Pro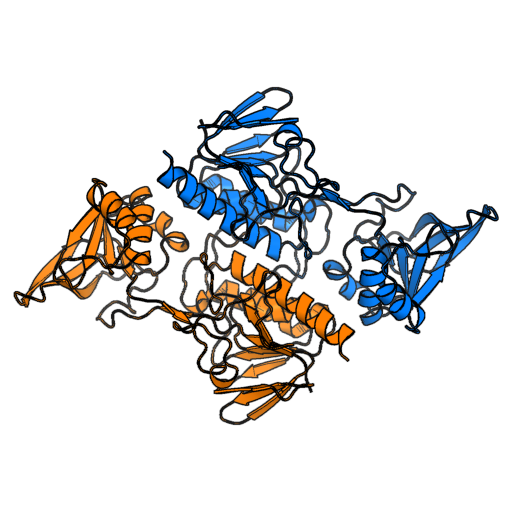tein AF-0000000069715778 (afdb_homodimer)

Sequence (608 aa):
MYDTIIIGSGPAGMTAALYAARSNLKVALIEQGAPGGQMNNTSDIENYPGYDLISGPELSMKMHEPLEKFGVENLYGIVTAVEDHGNFKKVLTDDNSYETKTVIIATGAKHRPLAVAGEETYNSRGVSYCAVCDGAFFRGQDLLVVGGGDSAVEEALFLTRFANKVTIVHRRDELRAQKVLQERAFANDKVDFIWDSVVKEIKGNDLKVTNVDIENVKTGQVNNYAFGGVFIYVGLDPVSSMVKELDITDEAGWIPTDDHMKTKVAGVFAIGDVRQKDLRQITTAVGDGAVAAQEAYQYIVNNYMYDTIIIGSGPAGMTAALYAARSNLKVALIEQGAPGGQMNNTSDIENYPGYDLISGPELSMKMHEPLEKFGVENLYGIVTAVEDHGNFKKVLTDDNSYETKTVIIATGAKHRPLAVAGEETYNSRGVSYCAVCDGAFFRGQDLLVVGGGDSAVEEALFLTRFANKVTIVHRRDELRAQKVLQERAFANDKVDFIWDSVVKEIKGNDLKVTNVDIENVKTGQVNNYAFGGVFIYVGLDPVSSMVKELDITDEAGWIPTDDHMKTKVAGVFAIGDVRQKDLRQITTAVGDGAVAAQEAYQYIVNNY

InterPro domains:
  IPR005982 Thioredoxin reductase [TIGR01292] (2-300)
  IPR008255 Pyridine nucleotide-disulphide oxidoreductase, class-II, active site [PS00573] (130-150)
  IPR023753 FAD/NAD(P)-binding domain [PF07992] (2-289)
  IPR036188 FAD/NAD(P)-binding domain superfamily [G3DSA:3.50.50.60] (3-294)
  IPR036188 FAD/NAD(P)-binding domain superfamily [G3DSA:3.50.50.60] (112-235)
  IPR036188 FAD/NAD(P)-binding domain superfamily [SSF51905] (1-299)
  IPR050097 Ferredoxin--NADP reductase type 2 [PTHR48105] (2-302)

Foldseek 3Di:
DWQEEEEAQALLRLLLLVLLLVVVTRYEYEHADDHHPPQQLFQWFCPDPPDRIDGSVVVRCVSNVVSVVSPYHYHHFDFQAWADPDQWIWTDGPVDIDIHRFYEYEHAKDADDLPAAPQSVARNQFEAADCPGCLQVQAAWEEEFEAAEQVRLVSQVVSLVGYQAYEYEYLAPHGNYDPVSVVVQVPDPRYHYDHNKGWHYFDDDPRHTFWTWIARNVPRDIDIDGGRHYHYDHDMAAPQNRHVVVVQADPRQAGEDDPLQDTPDQRYGYFANSHPDDDHDSVRSSVNSNSNSVVSVVSSVVSD/DWQEEEEAQALLRLLLLVLLLVVVTRYEYEHADDHHPPQQLFQWFCPDPPDRIDGSVVVRCVSNVVSVVSPYHYHHFDFQAWADPDQWIWTDGPVDIDIHRFYEYEHAKDADDLPAAPQSVARNQFEAADCVGCLQVQAAWEEEFEAAEQVRLVSQVVSLVGYQAYEYEYLAPHGNYDPVSVVVQVPDPRYHYDHNKGWHYFDDDPRHTFWTWIARNVPRDIDIDGGRHYHYDHDMAAPQNRHVVVVQADPRQAGEDDPLQDTPDQRYGYFANSHPDDDHDSVRSSVNSNSNSVVSVVSSVVSD

Nearest PDB structures (foldseek):
  5uwy-assembly1_A-2  TM=9.866E-01  e=4.760E-53  Streptococcus pyogenes
  7aaw-assembly1_B  TM=9.889E-01  e=1.516E-48  Bacillus cereus ATCC 14579
  4gcm-assembly1_A  TM=9.850E-01  e=4.626E-47  Staphylococcus aureus subsp. aureus MW2
  5mh4-assembly1_A  TM=6.781E-01  e=1.868E-52  Lactococcus cremoris
  1fl2-assembly1_A  TM=9.719E-01  e=4.738E-36  Escherichia coli

Radius of gyration: 25.84 Å; Cα contacts (8 Å, |Δi|>4): 1555; chains: 2; bounding box: 66×88×58 Å

Structure (mmCIF, N/CA/C/O backbone):
data_AF-0000000069715778-model_v1
#
loop_
_entity.id
_entity.type
_entity.pdbx_description
1 polymer 'Thioredoxin reductase'
#
loop_
_atom_site.group_PDB
_atom_site.id
_atom_site.type_symbol
_atom_site.label_atom_id
_atom_site.label_alt_id
_atom_site.label_comp_id
_atom_site.label_asym_id
_atom_site.label_entity_id
_atom_site.label_seq_id
_atom_site.pdbx_PDB_ins_code
_atom_site.Cartn_x
_atom_site.Cartn_y
_atom_site.Cartn_z
_atom_site.occupancy
_atom_site.B_iso_or_equiv
_atom_site.auth_seq_id
_atom_site.auth_comp_id
_atom_site.auth_asym_id
_atom_site.auth_atom_id
_atom_site.pdbx_PDB_model_num
ATOM 1 N N . MET A 1 1 ? 28.219 -6.992 -8.906 1 97.38 1 MET A N 1
ATOM 2 C CA . MET A 1 1 ? 27.125 -6.148 -9.375 1 97.38 1 MET A CA 1
ATOM 3 C C . MET A 1 1 ? 25.797 -6.613 -8.805 1 97.38 1 MET A C 1
ATOM 5 O O . MET A 1 1 ? 25.5 -7.812 -8.781 1 97.38 1 MET A O 1
ATOM 9 N N . TYR A 1 2 ? 25.078 -5.73 -8.211 1 98.81 2 TYR A N 1
ATOM 10 C CA . TYR A 1 2 ? 23.781 -6.059 -7.641 1 98.81 2 TYR A CA 1
ATOM 11 C C . TYR A 1 2 ? 22.703 -6.133 -8.727 1 98.81 2 TYR A C 1
ATOM 13 O O . TYR A 1 2 ? 22.859 -5.551 -9.805 1 98.81 2 TYR A O 1
ATOM 21 N N . ASP A 1 3 ? 21.641 -6.945 -8.43 1 98.81 3 ASP A N 1
ATOM 22 C CA . ASP A 1 3 ? 20.469 -6.879 -9.305 1 98.81 3 ASP A CA 1
ATOM 23 C C . ASP A 1 3 ? 19.719 -5.57 -9.102 1 98.81 3 ASP A C 1
ATOM 25 O O . ASP A 1 3 ? 19.25 -4.961 -10.062 1 98.81 3 ASP A O 1
ATOM 29 N N . THR A 1 4 ? 19.641 -5.16 -7.855 1 98.94 4 THR A N 1
ATOM 30 C CA . THR A 1 4 ? 18.953 -3.912 -7.551 1 98.94 4 THR A CA 1
ATOM 31 C C . THR A 1 4 ? 19.531 -3.273 -6.289 1 98.94 4 THR A C 1
ATOM 33 O O . THR A 1 4 ? 19.844 -3.969 -5.32 1 98.94 4 THR A O 1
ATOM 36 N N . ILE A 1 5 ? 19.703 -1.98 -6.324 1 98.94 5 ILE A N 1
ATOM 37 C CA . ILE A 1 5 ? 20.031 -1.191 -5.145 1 98.94 5 ILE A CA 1
ATOM 38 C C . ILE A 1 5 ? 18.875 -0.276 -4.785 1 98.94 5 ILE A C 1
ATOM 40 O O . ILE A 1 5 ? 18.328 0.422 -5.648 1 98.94 5 ILE A O 1
ATOM 44 N N . ILE A 1 6 ? 18.469 -0.357 -3.58 1 99 6 ILE A N 1
ATOM 45 C CA . ILE A 1 6 ? 17.422 0.499 -3.037 1 99 6 ILE A CA 1
ATOM 46 C C . ILE A 1 6 ? 18.047 1.598 -2.18 1 99 6 ILE A C 1
ATOM 48 O O . ILE A 1 6 ? 18.859 1.317 -1.293 1 99 6 ILE A O 1
ATOM 52 N N . ILE A 1 7 ? 17.688 2.852 -2.482 1 98.94 7 ILE A N 1
ATOM 53 C CA . ILE A 1 7 ? 18.25 3.988 -1.762 1 98.94 7 ILE A CA 1
ATOM 54 C C . ILE A 1 7 ? 17.203 4.543 -0.783 1 98.94 7 ILE A C 1
ATOM 56 O O . ILE A 1 7 ? 16.234 5.188 -1.191 1 98.94 7 ILE A O 1
ATOM 60 N N . GLY A 1 8 ? 17.422 4.348 0.541 1 98.81 8 GLY A N 1
ATOM 61 C CA . GLY A 1 8 ? 16.5 4.754 1.589 1 98.81 8 GLY A CA 1
ATOM 62 C C . GLY A 1 8 ? 15.805 3.582 2.26 1 98.81 8 GLY A C 1
ATOM 63 O O . GLY A 1 8 ? 15.18 2.76 1.589 1 98.81 8 GLY A O 1
ATOM 64 N N . SER A 1 9 ? 15.852 3.568 3.572 1 98.75 9 SER A N 1
ATOM 65 C CA . SER A 1 9 ? 15.297 2.459 4.34 1 98.75 9 SER A CA 1
ATOM 66 C C . SER A 1 9 ? 14.062 2.896 5.125 1 98.75 9 SER A C 1
ATOM 68 O O . SER A 1 9 ? 13.914 2.559 6.301 1 98.75 9 SER A O 1
ATOM 70 N N . GLY A 1 10 ? 13.227 3.779 4.516 1 98.81 10 GLY A N 1
ATOM 71 C CA . GLY A 1 10 ? 11.875 3.959 5.016 1 98.81 10 GLY A CA 1
ATOM 72 C C . GLY A 1 10 ? 10.977 2.771 4.73 1 98.81 10 GLY A C 1
ATOM 73 O O . GLY A 1 10 ? 11.438 1.733 4.254 1 98.81 10 GLY A O 1
ATOM 74 N N . PRO A 1 11 ? 9.688 2.895 5.059 1 98.88 11 PRO A N 1
ATOM 75 C CA . PRO A 1 11 ? 8.781 1.762 4.844 1 98.88 11 PRO A CA 1
ATOM 76 C C . PRO A 1 11 ? 8.734 1.316 3.383 1 98.88 11 PRO A C 1
ATOM 78 O O . PRO A 1 11 ? 8.68 0.117 3.102 1 98.88 11 PRO A O 1
ATOM 81 N N . ALA A 1 12 ? 8.742 2.223 2.445 1 98.94 12 ALA A N 1
ATOM 82 C CA . ALA A 1 12 ? 8.742 1.879 1.026 1 98.94 12 ALA A CA 1
ATOM 83 C C . ALA A 1 12 ? 9.984 1.076 0.652 1 98.94 12 ALA A C 1
ATOM 85 O O . ALA A 1 12 ? 9.883 0.017 0.029 1 98.94 12 ALA A O 1
ATOM 86 N N . GLY A 1 13 ? 11.141 1.607 1.055 1 98.94 13 GLY A N 1
ATOM 87 C CA . GLY A 1 13 ? 12.406 0.968 0.714 1 98.94 13 GLY A CA 1
ATOM 88 C C . GLY A 1 13 ? 12.555 -0.418 1.312 1 98.94 13 GLY A C 1
ATOM 89 O O . GLY A 1 13 ? 12.977 -1.354 0.629 1 98.94 13 GLY A O 1
ATOM 90 N N . MET A 1 14 ? 12.195 -0.561 2.566 1 98.94 14 MET A N 1
ATOM 91 C CA . MET A 1 14 ? 12.305 -1.858 3.227 1 98.94 14 MET A CA 1
ATOM 92 C C . MET A 1 14 ? 11.352 -2.873 2.602 1 98.94 14 MET A C 1
ATOM 94 O O . MET A 1 14 ? 11.68 -4.059 2.504 1 98.94 14 MET A O 1
ATOM 98 N N . THR A 1 15 ? 10.18 -2.398 2.178 1 98.94 15 THR A N 1
ATOM 99 C CA . THR A 1 15 ? 9.242 -3.287 1.498 1 98.94 15 THR A CA 1
ATOM 100 C C . THR A 1 15 ? 9.805 -3.732 0.149 1 98.94 15 THR A C 1
ATOM 102 O O . THR A 1 15 ? 9.742 -4.914 -0.196 1 98.94 15 THR A O 1
ATOM 105 N N . ALA A 1 16 ? 10.336 -2.756 -0.607 1 98.94 16 ALA A N 1
ATOM 106 C CA . ALA A 1 16 ? 10.953 -3.102 -1.887 1 98.94 16 ALA A CA 1
ATOM 107 C C . ALA A 1 16 ? 12.07 -4.129 -1.702 1 98.94 16 ALA A C 1
ATOM 109 O O . ALA A 1 16 ? 12.172 -5.086 -2.471 1 98.94 16 ALA A O 1
ATOM 110 N N . ALA A 1 17 ? 12.898 -3.926 -0.659 1 98.94 17 ALA A N 1
ATOM 111 C CA . ALA A 1 17 ? 13.992 -4.852 -0.368 1 98.94 17 ALA A CA 1
ATOM 112 C C . ALA A 1 17 ? 13.461 -6.25 -0.07 1 98.94 17 ALA A C 1
ATOM 114 O O . ALA A 1 17 ? 13.984 -7.246 -0.58 1 98.94 17 ALA A O 1
ATOM 115 N N . LEU A 1 18 ? 12.422 -6.312 0.728 1 98.81 18 LEU A N 1
ATOM 116 C CA . LEU A 1 18 ? 11.812 -7.582 1.096 1 98.81 18 LEU A CA 1
ATOM 117 C C . LEU A 1 18 ? 11.328 -8.336 -0.142 1 98.81 18 LEU A C 1
ATOM 119 O O . LEU A 1 18 ? 11.695 -9.492 -0.354 1 98.81 18 LEU A O 1
ATOM 123 N N . TYR A 1 19 ? 10.539 -7.676 -0.956 1 98.75 19 TYR A N 1
ATOM 124 C CA . TYR A 1 19 ? 9.938 -8.305 -2.123 1 98.75 19 TYR A CA 1
ATOM 125 C C . TYR A 1 19 ? 11 -8.672 -3.152 1 98.75 19 TYR A C 1
ATOM 127 O O . TYR A 1 19 ? 10.93 -9.742 -3.771 1 98.75 19 TYR A O 1
ATOM 135 N N . ALA A 1 20 ? 11.961 -7.793 -3.354 1 98.75 20 ALA A N 1
ATOM 136 C CA . ALA A 1 20 ? 13.039 -8.086 -4.297 1 98.75 20 ALA A CA 1
ATOM 137 C C . ALA A 1 20 ? 13.844 -9.305 -3.854 1 98.75 20 ALA A C 1
ATOM 139 O O . ALA A 1 20 ? 14.156 -10.18 -4.664 1 98.75 20 ALA A O 1
ATOM 140 N N . ALA A 1 21 ? 14.156 -9.305 -2.562 1 98.31 21 ALA A N 1
ATOM 141 C CA . ALA A 1 21 ? 14.922 -10.422 -2.031 1 98.31 21 ALA A CA 1
ATOM 142 C C . ALA A 1 21 ? 14.141 -11.727 -2.146 1 98.31 21 ALA A C 1
ATOM 144 O O . ALA A 1 21 ? 14.711 -12.766 -2.494 1 98.31 21 ALA A O 1
ATOM 145 N N . ARG A 1 22 ? 12.891 -11.656 -1.884 1 97 22 ARG A N 1
ATOM 146 C CA . ARG A 1 22 ? 12.031 -12.836 -1.975 1 97 22 ARG A CA 1
ATOM 147 C C . ARG A 1 22 ? 11.883 -13.297 -3.422 1 97 22 ARG A C 1
ATOM 149 O O . ARG A 1 22 ? 11.414 -14.406 -3.682 1 97 22 ARG A O 1
ATOM 156 N N . SER A 1 23 ? 12.234 -12.477 -4.355 1 96.69 23 SER A N 1
ATOM 157 C CA . SER A 1 23 ? 12.281 -12.852 -5.762 1 96.69 23 SER A CA 1
ATOM 158 C C . SER A 1 23 ? 13.648 -13.406 -6.145 1 96.69 23 SER A C 1
ATOM 160 O O . SER A 1 23 ? 13.961 -13.547 -7.332 1 96.69 23 SER A O 1
ATOM 162 N N . ASN A 1 24 ? 14.531 -13.602 -5.145 1 96 24 ASN A N 1
ATOM 163 C CA . ASN A 1 24 ? 15.859 -14.18 -5.289 1 96 24 ASN A CA 1
ATOM 164 C C . ASN A 1 24 ? 16.797 -13.266 -6.07 1 96 24 ASN A C 1
ATOM 166 O O . ASN A 1 24 ? 17.625 -13.734 -6.848 1 96 24 ASN A O 1
ATOM 170 N N . LEU A 1 25 ? 16.609 -11.961 -5.977 1 98 25 LEU A N 1
ATOM 171 C CA . LEU A 1 25 ? 17.531 -10.969 -6.531 1 98 25 LEU A CA 1
ATOM 172 C C . LEU A 1 25 ? 18.656 -10.664 -5.555 1 98 25 LEU A C 1
ATOM 174 O O . LEU A 1 25 ? 18.484 -10.805 -4.34 1 98 25 LEU A O 1
ATOM 178 N N . LYS A 1 26 ? 19.812 -10.328 -6.059 1 98.69 26 LYS A N 1
ATOM 179 C CA . LYS A 1 26 ? 20.891 -9.766 -5.238 1 98.69 26 LYS A CA 1
ATOM 180 C C . LYS A 1 26 ? 20.609 -8.312 -4.879 1 98.69 26 LYS A C 1
ATOM 182 O O . LYS A 1 26 ? 20.719 -7.426 -5.727 1 98.69 26 LYS A O 1
ATOM 187 N N . VAL A 1 27 ? 20.312 -8.031 -3.602 1 98.94 27 VAL A N 1
ATOM 188 C CA . VAL A 1 27 ? 19.719 -6.754 -3.207 1 98.94 27 VAL A CA 1
ATOM 189 C C . VAL A 1 27 ? 20.641 -6.055 -2.203 1 98.94 27 VAL A C 1
ATOM 191 O O . VAL A 1 27 ? 21.141 -6.68 -1.264 1 98.94 27 VAL A O 1
ATOM 194 N N . ALA A 1 28 ? 20.875 -4.781 -2.424 1 98.94 28 ALA A N 1
ATOM 195 C CA . ALA A 1 28 ? 21.453 -3.914 -1.403 1 98.94 28 ALA A CA 1
ATOM 196 C C . ALA A 1 28 ? 20.5 -2.793 -1.018 1 98.94 28 ALA A C 1
ATOM 198 O O . ALA A 1 28 ? 19.812 -2.232 -1.875 1 98.94 28 ALA A O 1
ATOM 199 N N . LEU A 1 29 ? 20.406 -2.506 0.231 1 98.88 29 LEU A N 1
ATOM 200 C CA . LEU A 1 29 ? 19.656 -1.398 0.808 1 98.88 29 LEU A CA 1
ATOM 201 C C . LEU A 1 29 ? 20.594 -0.384 1.458 1 98.88 29 LEU A C 1
ATOM 203 O O . LEU A 1 29 ? 21.312 -0.715 2.402 1 98.88 29 LEU A O 1
ATOM 207 N N . ILE A 1 30 ? 20.594 0.846 0.928 1 98.75 30 ILE A N 1
ATOM 208 C CA . ILE A 1 30 ? 21.516 1.864 1.423 1 98.75 30 ILE A CA 1
ATOM 209 C C . ILE A 1 30 ? 20.75 2.865 2.291 1 98.75 30 ILE A C 1
ATOM 211 O O . ILE A 1 30 ? 19.703 3.385 1.884 1 98.75 30 ILE A O 1
ATOM 215 N N . GLU A 1 31 ? 21.234 3.121 3.449 1 98.31 31 GLU A N 1
ATOM 216 C CA . GLU A 1 31 ? 20.625 4.062 4.391 1 98.31 31 GLU A CA 1
ATOM 217 C C . GLU A 1 31 ? 21.688 4.941 5.043 1 98.31 31 GLU A C 1
ATOM 219 O O . GLU A 1 31 ? 22.781 4.461 5.391 1 98.31 31 GLU A O 1
ATOM 224 N N . GLN A 1 32 ? 21.406 6.223 5.215 1 96.19 32 GLN A N 1
ATOM 225 C CA . GLN A 1 32 ? 22.375 7.145 5.789 1 96.19 32 GLN A CA 1
ATOM 226 C C . GLN A 1 32 ? 22.328 7.117 7.312 1 96.19 32 GLN A C 1
ATOM 228 O O . GLN A 1 32 ? 23.281 7.52 7.98 1 96.19 32 GLN A O 1
ATOM 233 N N . GLY A 1 33 ? 21.281 6.691 7.953 1 95.06 33 GLY A N 1
ATOM 234 C CA . GLY A 1 33 ? 21.094 6.609 9.391 1 95.06 33 GLY A CA 1
ATOM 235 C C . GLY A 1 33 ? 20.453 5.309 9.836 1 95.06 33 GLY A C 1
ATOM 236 O O . GLY A 1 33 ? 20.844 4.234 9.375 1 95.06 33 GLY A O 1
ATOM 237 N N . ALA A 1 34 ? 19.656 5.43 10.844 1 96.12 34 ALA A N 1
ATOM 238 C CA . ALA A 1 34 ? 18.891 4.266 11.297 1 96.12 34 ALA A CA 1
ATOM 239 C C . ALA A 1 34 ? 17.75 3.945 10.336 1 96.12 34 ALA A C 1
ATOM 241 O O . ALA A 1 34 ? 17.125 4.852 9.789 1 96.12 34 ALA A O 1
ATOM 242 N N . PRO A 1 35 ? 17.453 2.658 10.164 1 97.81 35 PRO A N 1
ATOM 243 C CA . PRO A 1 35 ? 16.297 2.311 9.32 1 97.81 35 PRO A CA 1
ATOM 244 C C . PRO A 1 35 ? 14.984 2.852 9.867 1 97.81 35 PRO A C 1
ATOM 246 O O . PRO A 1 35 ? 14.773 2.879 11.086 1 97.81 35 PRO A O 1
ATOM 249 N N . GLY A 1 36 ? 14.141 3.291 8.953 1 98.06 36 GLY A N 1
ATOM 250 C CA . GLY A 1 36 ? 12.82 3.703 9.383 1 98.06 36 GLY A CA 1
ATOM 251 C C . GLY A 1 36 ? 12.352 4.984 8.719 1 98.06 36 GLY A C 1
ATOM 252 O O . GLY A 1 36 ? 11.148 5.238 8.625 1 98.06 36 GLY A O 1
ATOM 253 N N . GLY A 1 37 ? 13.305 5.824 8.227 1 96.38 37 GLY A N 1
ATOM 254 C CA . GLY A 1 37 ? 12.93 7.117 7.684 1 96.38 37 GLY A CA 1
ATOM 255 C C . GLY A 1 37 ? 12.141 7.969 8.664 1 96.38 37 GLY A C 1
ATOM 256 O O . GLY A 1 37 ? 12.531 8.117 9.82 1 96.38 37 GLY A O 1
ATOM 257 N N . GLN A 1 38 ? 11.031 8.539 8.219 1 95.44 38 GLN A N 1
ATOM 258 C CA . GLN A 1 38 ? 10.227 9.453 9.023 1 95.44 38 GLN A CA 1
ATOM 259 C C . GLN A 1 38 ? 9.562 8.727 10.188 1 95.44 38 GLN A C 1
ATOM 261 O O . GLN A 1 38 ? 9.172 9.352 11.18 1 95.44 38 GLN A O 1
ATOM 266 N N . MET A 1 39 ? 9.398 7.391 10.125 1 96.62 39 MET A N 1
ATOM 267 C CA . MET A 1 39 ? 8.781 6.629 11.203 1 96.62 39 MET A CA 1
ATOM 268 C C . MET A 1 39 ? 9.586 6.758 12.492 1 96.62 39 MET A C 1
ATOM 270 O O . MET A 1 39 ? 9.023 6.711 13.586 1 96.62 39 MET A O 1
ATOM 274 N N . ASN A 1 40 ? 10.898 6.996 12.312 1 95.31 40 ASN A N 1
ATOM 275 C CA . ASN A 1 40 ? 11.773 7.09 13.484 1 95.31 40 ASN A CA 1
ATOM 276 C C . ASN A 1 40 ? 11.375 8.258 14.383 1 95.31 40 ASN A C 1
ATOM 278 O O . ASN A 1 40 ? 11.68 8.25 15.578 1 95.31 40 ASN A O 1
ATOM 282 N N . ASN A 1 41 ? 10.633 9.195 13.812 1 92.19 41 ASN A N 1
ATOM 283 C CA . ASN A 1 41 ? 10.281 10.414 14.539 1 92.19 41 ASN A CA 1
ATOM 284 C C . ASN A 1 41 ? 8.828 10.398 14.992 1 92.19 41 ASN A C 1
ATOM 286 O O . ASN A 1 41 ? 8.297 11.422 15.438 1 92.19 41 ASN A O 1
ATOM 290 N N . THR A 1 42 ? 8.18 9.266 14.867 1 93.44 42 THR A N 1
ATOM 291 C CA . THR A 1 42 ? 6.758 9.141 15.188 1 93.44 42 THR A CA 1
ATOM 292 C C . THR A 1 42 ? 6.562 8.289 16.438 1 93.44 42 THR A C 1
ATOM 294 O O . THR A 1 42 ? 7.09 7.176 16.531 1 93.44 42 THR A O 1
ATOM 297 N N . SER A 1 43 ? 5.906 8.82 17.406 1 93.12 43 SER A N 1
ATOM 298 C CA . SER A 1 43 ? 5.738 8.109 18.672 1 93.12 43 SER A CA 1
ATOM 299 C C . SER A 1 43 ? 4.645 7.047 18.562 1 93.12 43 SER A C 1
ATOM 301 O O . SER A 1 43 ? 4.836 5.91 19 1 93.12 43 SER A O 1
ATOM 303 N N . ASP A 1 44 ? 3.49 7.477 18.031 1 95.44 44 ASP A N 1
ATOM 304 C CA . ASP A 1 44 ? 2.328 6.594 17.984 1 95.44 44 ASP A CA 1
ATOM 305 C C . ASP A 1 44 ? 1.803 6.438 16.562 1 95.44 44 ASP A C 1
ATOM 307 O O . ASP A 1 44 ? 1.526 7.43 15.883 1 95.44 44 ASP A O 1
ATOM 311 N N . ILE A 1 45 ? 1.771 5.23 16.109 1 97.06 45 ILE A N 1
ATOM 312 C CA . ILE A 1 45 ? 1.183 4.883 14.828 1 97.06 45 ILE A CA 1
ATOM 313 C C . ILE A 1 45 ? -0.051 4.008 15.039 1 97.06 45 ILE A C 1
ATOM 315 O O . ILE A 1 45 ? 0.042 2.922 15.617 1 97.06 45 ILE A O 1
ATOM 319 N N . GLU A 1 46 ? -1.171 4.48 14.562 1 97.12 46 GLU A N 1
ATOM 320 C CA . GLU A 1 46 ? -2.43 3.768 14.75 1 97.12 46 GLU A CA 1
ATOM 321 C C . GLU A 1 46 ? -3.082 3.436 13.414 1 97.12 46 GLU A C 1
ATOM 323 O O . GLU A 1 46 ? -4.086 2.725 13.367 1 97.12 46 GLU A O 1
ATOM 328 N N . ASN A 1 47 ? -2.484 3.881 12.328 1 97.69 47 ASN A N 1
ATOM 329 C CA . ASN A 1 47 ? -3.158 3.76 11.039 1 97.69 47 ASN A CA 1
ATOM 330 C C . ASN A 1 47 ? -2.412 2.814 10.109 1 97.69 47 ASN A C 1
ATOM 332 O O . ASN A 1 47 ? -2.525 2.926 8.883 1 97.69 47 ASN A O 1
ATOM 336 N N . TYR A 1 48 ? -1.546 1.959 10.656 1 98.75 48 TYR A N 1
ATOM 337 C CA . TYR A 1 48 ? -0.962 0.871 9.875 1 98.75 48 TYR A CA 1
ATOM 338 C C . TYR A 1 48 ? -1.666 -0.448 10.172 1 98.75 48 TYR A C 1
ATOM 340 O O . TYR A 1 48 ? -1.506 -1.017 11.258 1 98.75 48 TYR A O 1
ATOM 348 N N . PRO A 1 49 ? -2.463 -0.983 9.133 1 98.75 49 PRO A N 1
ATOM 349 C CA . PRO A 1 49 ? -3.27 -2.18 9.391 1 98.75 49 PRO A CA 1
ATOM 350 C C . PRO A 1 49 ? -2.436 -3.361 9.875 1 98.75 49 PRO A C 1
ATOM 352 O O . PRO A 1 49 ? -1.374 -3.648 9.312 1 98.75 49 PRO A O 1
ATOM 355 N N . GLY A 1 50 ? -2.965 -4.066 10.906 1 98.69 50 GLY A N 1
ATOM 356 C CA . GLY A 1 50 ? -2.25 -5.156 11.555 1 98.69 50 GLY A CA 1
ATOM 357 C C . GLY A 1 50 ? -1.744 -4.801 12.938 1 98.69 50 GLY A C 1
ATOM 358 O O . GLY A 1 50 ? -1.379 -5.684 13.719 1 98.69 50 GLY A O 1
ATOM 359 N N . TYR A 1 51 ? -1.751 -3.51 13.281 1 98.5 51 TYR A N 1
ATOM 360 C CA . TYR A 1 51 ? -1.381 -3.021 14.602 1 98.5 51 TYR A CA 1
ATOM 361 C C . TYR A 1 51 ? -2.455 -2.1 15.164 1 98.5 51 TYR A C 1
ATOM 363 O O . TYR A 1 51 ? -2.99 -1.249 14.445 1 98.5 51 TYR A O 1
ATOM 371 N N . ASP A 1 52 ? -2.766 -2.25 16.422 1 97.31 52 ASP A N 1
ATOM 372 C CA . ASP A 1 52 ? -3.639 -1.306 17.109 1 97.31 52 ASP A CA 1
ATOM 373 C C . ASP A 1 52 ? -2.908 0.001 17.406 1 97.31 52 ASP A C 1
ATOM 375 O O . ASP A 1 52 ? -3.406 1.083 17.094 1 97.31 52 ASP A O 1
ATOM 379 N N . LEU A 1 53 ? -1.853 -0.079 17.984 1 97.25 53 LEU A N 1
ATOM 380 C CA . LEU A 1 53 ? -0.932 1 18.328 1 97.25 53 LEU A CA 1
ATOM 381 C C . LEU A 1 53 ? 0.506 0.493 18.375 1 97.25 53 LEU A C 1
ATOM 383 O O . LEU A 1 53 ? 0.775 -0.574 18.938 1 97.25 53 LEU A O 1
ATOM 387 N N . ILE A 1 54 ? 1.358 1.167 17.719 1 98.06 54 ILE A N 1
ATOM 388 C CA . ILE A 1 54 ? 2.77 0.801 17.734 1 98.06 54 ILE A CA 1
ATOM 389 C C . ILE A 1 54 ? 3.631 2.053 17.562 1 98.06 54 ILE A C 1
ATOM 391 O O . ILE A 1 54 ? 3.217 3.018 16.922 1 98.06 54 ILE A O 1
ATOM 395 N N . SER A 1 55 ? 4.855 2.104 18.125 1 98.12 55 SER A N 1
ATOM 396 C CA . SER A 1 55 ? 5.73 3.252 17.922 1 98.12 55 SER A CA 1
ATOM 397 C C . SER A 1 55 ? 6.422 3.184 16.562 1 98.12 55 SER A C 1
ATOM 399 O O . SER A 1 55 ? 6.637 2.096 16.016 1 98.12 55 SER A O 1
ATOM 401 N N . GLY A 1 56 ? 6.75 4.312 16.016 1 97.94 56 GLY A N 1
ATOM 402 C CA . GLY A 1 56 ? 7.461 4.371 14.758 1 97.94 56 GLY A CA 1
ATOM 403 C C . GLY A 1 56 ? 8.758 3.578 14.758 1 97.94 56 GLY A C 1
ATOM 404 O O . GLY A 1 56 ? 8.969 2.725 13.898 1 97.94 56 GLY A O 1
ATOM 405 N N . PRO A 1 57 ? 9.578 3.797 15.734 1 98.12 57 PRO A N 1
ATOM 406 C CA . PRO A 1 57 ? 10.828 3.049 15.82 1 98.12 57 PRO A CA 1
ATOM 407 C C . PRO A 1 57 ? 10.609 1.541 15.93 1 98.12 57 PRO A C 1
ATOM 409 O O . PRO A 1 57 ? 11.312 0.763 15.281 1 98.12 57 PRO A O 1
ATOM 412 N N . GLU A 1 58 ? 9.648 1.111 16.719 1 98.69 58 GLU A N 1
ATOM 413 C CA . GLU A 1 58 ? 9.375 -0.316 16.844 1 98.69 58 GLU A CA 1
ATOM 414 C C . GLU A 1 58 ? 8.922 -0.906 15.5 1 98.69 58 GLU A C 1
ATOM 416 O O . GLU A 1 58 ? 9.391 -1.975 15.102 1 98.69 58 GLU A O 1
ATOM 421 N N . LEU A 1 59 ? 7.992 -0.236 14.844 1 98.81 59 LEU A N 1
ATOM 422 C CA . LEU A 1 59 ? 7.547 -0.699 13.531 1 98.81 59 LEU A CA 1
ATOM 423 C C . LEU A 1 59 ? 8.711 -0.759 12.555 1 98.81 59 LEU A C 1
ATOM 425 O O . LEU A 1 59 ? 8.82 -1.701 11.766 1 98.81 59 LEU A O 1
ATOM 429 N N . SER A 1 60 ? 9.602 0.254 12.617 1 98.75 60 SER A N 1
ATOM 430 C CA . SER A 1 60 ? 10.773 0.295 11.75 1 98.75 60 SER A CA 1
ATOM 431 C C . SER A 1 60 ? 11.648 -0.939 11.953 1 98.75 60 SER A C 1
ATOM 433 O O . SER A 1 60 ? 12.086 -1.56 10.977 1 98.75 60 SER A O 1
ATOM 435 N N . MET A 1 61 ? 11.852 -1.274 13.141 1 98.5 61 MET A N 1
ATOM 436 C CA . MET A 1 61 ? 12.688 -2.434 13.445 1 98.5 61 MET A CA 1
ATOM 437 C C . MET A 1 61 ? 12.031 -3.721 12.969 1 98.5 61 MET A C 1
ATOM 439 O O . MET A 1 61 ? 12.695 -4.594 12.414 1 98.5 61 MET A O 1
ATOM 443 N N . LYS A 1 62 ? 10.781 -3.836 13.18 1 98.69 62 LYS A N 1
ATOM 444 C CA . LYS A 1 62 ? 10.039 -5.023 12.766 1 98.69 62 LYS A CA 1
ATOM 445 C C . LYS A 1 62 ? 10.047 -5.168 11.242 1 98.69 62 LYS A C 1
ATOM 447 O O . LYS A 1 62 ? 10.023 -6.285 10.719 1 98.69 62 LYS A O 1
ATOM 452 N N . MET A 1 63 ? 10.062 -4.051 10.492 1 98.88 63 MET A N 1
ATOM 453 C CA . MET A 1 63 ? 10.141 -4.09 9.039 1 98.88 63 MET A CA 1
ATOM 454 C C . MET A 1 63 ? 11.547 -4.445 8.578 1 98.88 63 MET A C 1
ATOM 456 O O . MET A 1 63 ? 11.727 -5.098 7.547 1 98.88 63 MET A O 1
ATOM 460 N N . HIS A 1 64 ? 12.547 -4.031 9.336 1 98.75 64 HIS A N 1
ATOM 461 C CA . HIS A 1 64 ? 13.938 -4.16 8.938 1 98.75 64 HIS A CA 1
ATOM 462 C C . HIS A 1 64 ? 14.477 -5.551 9.25 1 98.75 64 HIS A C 1
ATOM 464 O O . HIS A 1 64 ? 15.227 -6.125 8.453 1 98.75 64 HIS A O 1
ATOM 470 N N . GLU A 1 65 ? 14.109 -6.137 10.305 1 97.88 65 GLU A N 1
ATOM 471 C CA . GLU A 1 65 ? 14.711 -7.344 10.859 1 97.88 65 GLU A CA 1
ATOM 472 C C . GLU A 1 65 ? 14.586 -8.516 9.891 1 97.88 65 GLU A C 1
ATOM 474 O O . GLU A 1 65 ? 15.555 -9.242 9.664 1 97.88 65 GLU A O 1
ATOM 479 N N . PRO A 1 66 ? 13.453 -8.703 9.281 1 97.5 66 PRO A N 1
ATOM 480 C CA . PRO A 1 66 ? 13.297 -9.867 8.414 1 97.5 66 PRO A CA 1
ATOM 481 C C . PRO A 1 66 ? 14.211 -9.812 7.184 1 97.5 66 PRO A C 1
ATOM 483 O O . PRO A 1 66 ? 14.438 -10.836 6.535 1 97.5 66 PRO A O 1
ATOM 486 N N . LEU A 1 67 ? 14.711 -8.664 6.816 1 98.31 67 LEU A N 1
ATOM 487 C CA . LEU A 1 67 ? 15.453 -8.477 5.578 1 98.31 67 LEU A CA 1
ATOM 488 C C . LEU A 1 67 ? 16.75 -9.289 5.594 1 98.31 67 LEU A C 1
ATOM 490 O O . LEU A 1 67 ? 17.188 -9.781 4.555 1 98.31 67 LEU A O 1
ATOM 494 N N . GLU A 1 68 ? 17.281 -9.438 6.754 1 96.25 68 GLU A N 1
ATOM 495 C CA . GLU A 1 68 ? 18.547 -10.148 6.902 1 96.25 68 GLU A CA 1
ATOM 496 C C . GLU A 1 68 ? 18.406 -11.609 6.5 1 96.25 68 GLU A C 1
ATOM 498 O O . GLU A 1 68 ? 19.281 -12.156 5.828 1 96.25 68 GLU A O 1
ATOM 503 N N . LYS A 1 69 ? 17.391 -12.25 6.867 1 94.88 69 LYS A N 1
ATOM 504 C CA . LYS A 1 69 ? 17.234 -13.672 6.605 1 94.88 69 LYS A CA 1
ATOM 505 C C . LYS A 1 69 ? 17.062 -13.945 5.113 1 94.88 69 LYS A C 1
ATOM 507 O O . LYS A 1 69 ? 17.312 -15.055 4.641 1 94.88 69 LYS A O 1
ATOM 512 N N . PHE A 1 70 ? 16.688 -12.914 4.379 1 95.12 70 PHE A N 1
ATOM 513 C CA . PHE A 1 70 ? 16.5 -13.094 2.943 1 95.12 70 PHE A CA 1
ATOM 514 C C . PHE A 1 70 ? 17.734 -12.648 2.172 1 95.12 70 PHE A C 1
ATOM 516 O O . PHE A 1 70 ? 17.719 -12.586 0.942 1 95.12 70 PHE A O 1
ATOM 523 N N . GLY A 1 71 ? 18.75 -12.219 2.896 1 97.06 71 GLY A N 1
ATOM 524 C CA . GLY A 1 71 ? 20.047 -11.977 2.271 1 97.06 71 GLY A CA 1
ATOM 525 C C . GLY A 1 71 ? 20.219 -10.555 1.787 1 97.06 71 GLY A C 1
ATOM 526 O O . GLY A 1 71 ? 21.109 -10.266 0.991 1 97.06 71 GLY A O 1
ATOM 527 N N . VAL A 1 72 ? 19.375 -9.617 2.186 1 98.75 72 VAL A N 1
ATOM 528 C CA . VAL A 1 72 ? 19.547 -8.211 1.822 1 98.75 72 VAL A CA 1
ATOM 529 C C . VAL A 1 72 ? 20.828 -7.66 2.441 1 98.75 72 VAL A C 1
ATOM 531 O O . VAL A 1 72 ? 21.062 -7.812 3.645 1 98.75 72 VAL A O 1
ATOM 534 N N . GLU A 1 73 ? 21.656 -7.137 1.628 1 98.69 73 GLU A N 1
ATOM 535 C CA . GLU A 1 73 ? 22.844 -6.465 2.15 1 98.69 73 GLU A CA 1
ATOM 536 C C . GLU A 1 73 ? 22.531 -5.039 2.584 1 98.69 73 GLU A C 1
ATOM 538 O O . GLU A 1 73 ? 22.141 -4.207 1.763 1 98.69 73 GLU A O 1
ATOM 543 N N . ASN A 1 74 ? 22.734 -4.758 3.85 1 98.38 74 ASN A N 1
ATOM 544 C CA . ASN A 1 74 ? 22.516 -3.412 4.371 1 98.38 74 ASN A CA 1
ATOM 545 C C . ASN A 1 74 ? 23.797 -2.576 4.309 1 98.38 74 ASN A C 1
ATOM 547 O O . ASN A 1 74 ? 24.797 -2.912 4.949 1 98.38 74 ASN A O 1
ATOM 551 N N . LEU A 1 75 ? 23.703 -1.551 3.561 1 97.88 75 LEU A N 1
ATOM 552 C CA . LEU A 1 75 ? 24.844 -0.64 3.406 1 97.88 75 LEU A CA 1
ATOM 553 C C . LEU A 1 75 ? 24.547 0.7 4.074 1 97.88 75 LEU A C 1
ATOM 555 O O . LEU A 1 75 ? 23.406 1.173 4.062 1 97.88 75 LEU A O 1
ATOM 559 N N . TYR A 1 76 ? 25.578 1.247 4.637 1 97 76 TYR A N 1
ATOM 560 C CA . TYR A 1 76 ? 25.484 2.561 5.266 1 97 76 TYR A CA 1
ATOM 561 C C . TYR A 1 76 ? 26.203 3.615 4.43 1 97 76 TYR A C 1
ATOM 563 O O . TYR A 1 76 ? 27.328 3.385 3.953 1 97 76 TYR A O 1
ATOM 571 N N . GLY A 1 77 ? 25.5 4.797 4.211 1 96.75 77 GLY A N 1
ATOM 572 C CA . GLY A 1 77 ? 26.141 5.902 3.514 1 96.75 77 GLY A CA 1
ATOM 573 C C . GLY A 1 77 ? 25.156 6.906 2.955 1 96.75 77 GLY A C 1
ATOM 574 O O . GLY A 1 77 ? 23.953 6.668 2.967 1 96.75 77 GLY A O 1
ATOM 575 N N . ILE A 1 78 ? 25.688 8 2.59 1 97.69 78 ILE A N 1
ATOM 576 C CA . ILE A 1 78 ? 24.906 9.047 1.929 1 97.69 78 ILE A CA 1
ATOM 577 C C . ILE A 1 78 ? 25.109 8.961 0.418 1 97.69 78 ILE A C 1
ATOM 579 O O . ILE A 1 78 ? 26.234 9.148 -0.075 1 97.69 78 ILE A O 1
ATOM 583 N N . VAL A 1 79 ? 24.078 8.609 -0.295 1 98.75 79 VAL A N 1
ATOM 584 C CA . VAL A 1 79 ? 24.172 8.547 -1.749 1 98.75 79 VAL A CA 1
ATOM 585 C C . VAL A 1 79 ? 24.234 9.953 -2.33 1 98.75 79 VAL A C 1
ATOM 587 O O . VAL A 1 79 ? 23.344 10.773 -2.086 1 98.75 79 VAL A O 1
ATOM 590 N N . THR A 1 80 ? 25.266 10.242 -3.109 1 98.38 80 THR A N 1
ATOM 591 C CA . THR A 1 80 ? 25.5 11.594 -3.619 1 98.38 80 THR A CA 1
ATOM 592 C C . THR A 1 80 ? 25.094 11.695 -5.086 1 98.38 80 THR A C 1
ATOM 594 O O . THR A 1 80 ? 24.781 12.781 -5.574 1 98.38 80 THR A O 1
ATOM 597 N N . ALA A 1 81 ? 25.094 10.539 -5.75 1 98.62 81 ALA A N 1
ATOM 598 C CA . ALA A 1 81 ? 24.75 10.57 -7.164 1 98.62 81 ALA A CA 1
ATOM 599 C C . ALA A 1 81 ? 24.344 9.18 -7.664 1 98.62 81 ALA A C 1
ATOM 601 O O . ALA A 1 81 ? 24.797 8.172 -7.121 1 98.62 81 ALA A O 1
ATOM 602 N N . VAL A 1 82 ? 23.469 9.141 -8.672 1 98.88 82 VAL A N 1
ATOM 603 C CA . VAL A 1 82 ? 23.141 7.961 -9.461 1 98.88 82 VAL A CA 1
ATOM 604 C C . VAL A 1 82 ? 23.453 8.219 -10.938 1 98.88 82 VAL A C 1
ATOM 606 O O . VAL A 1 82 ? 23 9.219 -11.5 1 98.88 82 VAL A O 1
ATOM 609 N N . GLU A 1 83 ? 24.25 7.379 -11.516 1 98.69 83 GLU A N 1
ATOM 610 C CA . GLU A 1 83 ? 24.625 7.523 -12.922 1 98.69 83 GLU A CA 1
ATOM 611 C C . GLU A 1 83 ? 24.016 6.422 -13.781 1 98.69 83 GLU A C 1
ATOM 613 O O . GLU A 1 83 ? 23.938 5.266 -13.359 1 98.69 83 GLU A O 1
ATOM 618 N N . ASP A 1 84 ? 23.516 6.797 -14.938 1 98.56 84 ASP A N 1
ATOM 619 C CA . ASP A 1 84 ? 22.984 5.852 -15.93 1 98.56 84 ASP A CA 1
ATOM 620 C C . ASP A 1 84 ? 24.047 5.527 -16.984 1 98.56 84 ASP A C 1
ATOM 622 O O . ASP A 1 84 ? 24.438 6.402 -17.766 1 98.56 84 ASP A O 1
ATOM 626 N N . HIS A 1 85 ? 24.453 4.262 -17.078 1 97.62 85 HIS A N 1
ATOM 627 C CA . HIS A 1 85 ? 25.438 3.82 -18.062 1 97.62 85 HIS A CA 1
ATOM 628 C C . HIS A 1 85 ? 24.828 2.877 -19.078 1 97.62 85 HIS A C 1
ATOM 630 O O . HIS A 1 85 ? 25.516 2.027 -19.656 1 97.62 85 HIS A O 1
ATOM 636 N N . GLY A 1 86 ? 23.5 2.91 -19.234 1 94.5 86 GLY A N 1
ATOM 637 C CA . GLY A 1 86 ? 22.797 2.062 -20.188 1 94.5 86 GLY A CA 1
ATOM 638 C C . GLY A 1 86 ? 22.422 0.709 -19.609 1 94.5 86 GLY A C 1
ATOM 639 O O . GLY A 1 86 ? 21.375 0.566 -18.984 1 94.5 86 GLY A O 1
ATOM 640 N N . ASN A 1 87 ? 23.375 -0.261 -19.688 1 94.25 87 ASN A N 1
ATOM 641 C CA . ASN A 1 87 ? 23.078 -1.626 -19.266 1 94.25 87 ASN A CA 1
ATOM 642 C C . ASN A 1 87 ? 23.203 -1.783 -17.75 1 94.25 87 ASN A C 1
ATOM 644 O O . ASN A 1 87 ? 22.75 -2.779 -17.188 1 94.25 87 ASN A O 1
ATOM 648 N N . PHE A 1 88 ? 23.828 -0.766 -17.141 1 98.12 88 PHE A N 1
ATOM 649 C CA . PHE A 1 88 ? 23.922 -0.783 -15.688 1 98.12 88 PHE A CA 1
ATOM 650 C C . PHE A 1 88 ? 23.891 0.634 -15.133 1 98.12 88 PHE A C 1
ATOM 652 O O . PHE A 1 88 ? 23.969 1.607 -15.883 1 98.12 88 PHE A O 1
ATOM 659 N N . LYS A 1 89 ? 23.641 0.784 -13.781 1 98.75 89 LYS A N 1
ATOM 660 C CA . LYS A 1 89 ? 23.672 2.039 -13.039 1 98.75 89 LYS A CA 1
ATOM 661 C C . LYS A 1 89 ? 24.812 2.041 -12.016 1 98.75 89 LYS A C 1
ATOM 663 O O . LYS A 1 89 ? 25.234 0.98 -11.555 1 98.75 89 LYS A O 1
ATOM 668 N N . LYS A 1 90 ? 25.328 3.176 -11.773 1 98.75 90 LYS A N 1
ATOM 669 C CA . LYS A 1 90 ? 26.281 3.354 -10.68 1 98.75 90 LYS A CA 1
ATOM 670 C C . LYS A 1 90 ? 25.703 4.223 -9.57 1 98.75 90 LYS A C 1
ATOM 672 O O . LYS A 1 90 ? 25.141 5.293 -9.844 1 98.75 90 LYS A O 1
ATOM 677 N N . VAL A 1 91 ? 25.688 3.74 -8.367 1 98.88 91 VAL A N 1
ATOM 678 C CA . VAL A 1 91 ? 25.281 4.484 -7.176 1 98.88 91 VAL A CA 1
ATOM 679 C C . VAL A 1 91 ? 26.516 4.93 -6.398 1 98.88 91 VAL A C 1
ATOM 681 O O . VAL A 1 91 ? 27.312 4.098 -5.953 1 98.88 91 VAL A O 1
ATOM 684 N N . LEU A 1 92 ? 26.641 6.242 -6.238 1 98.62 92 LEU A N 1
ATOM 685 C CA . LEU A 1 92 ? 27.828 6.809 -5.613 1 98.62 92 LEU A CA 1
ATOM 686 C C . LEU A 1 92 ? 27.516 7.32 -4.211 1 98.62 92 LEU A C 1
ATOM 688 O O . LEU A 1 92 ? 26.469 7.938 -3.99 1 98.62 92 LEU A O 1
ATOM 692 N N . THR A 1 93 ? 28.391 6.953 -3.297 1 97.88 93 THR A N 1
ATOM 693 C CA . THR A 1 93 ? 28.422 7.586 -1.983 1 97.88 93 THR A CA 1
ATOM 694 C C . THR A 1 93 ? 29.719 8.383 -1.808 1 97.88 93 THR A C 1
ATOM 696 O O . THR A 1 93 ? 30.516 8.5 -2.742 1 97.88 93 THR A O 1
ATOM 699 N N . ASP A 1 94 ? 29.891 9.039 -0.644 1 93.38 94 ASP A N 1
ATOM 700 C CA . ASP A 1 94 ? 31.094 9.836 -0.41 1 93.38 94 ASP A CA 1
ATOM 701 C C . ASP A 1 94 ? 32.344 8.984 -0.522 1 93.38 94 ASP A C 1
ATOM 703 O O . ASP A 1 94 ? 33.375 9.453 -0.993 1 93.38 94 ASP A O 1
ATOM 707 N N . ASP A 1 95 ? 32.188 7.703 -0.221 1 92.25 95 ASP A N 1
ATOM 708 C CA . ASP A 1 95 ? 33.406 6.914 -0.06 1 92.25 95 ASP A CA 1
ATOM 709 C C . ASP A 1 95 ? 33.406 5.719 -1.01 1 92.25 95 ASP A C 1
ATOM 711 O O . ASP A 1 95 ? 34.438 5.062 -1.18 1 92.25 95 ASP A O 1
ATOM 715 N N . ASN A 1 96 ? 32.25 5.371 -1.532 1 96.81 96 ASN A N 1
ATOM 716 C CA . ASN A 1 96 ? 32.156 4.129 -2.289 1 96.81 96 ASN A CA 1
ATOM 717 C C . ASN A 1 96 ? 31.359 4.32 -3.574 1 96.81 96 ASN A C 1
ATOM 719 O O . ASN A 1 96 ? 30.766 5.379 -3.789 1 96.81 96 ASN A O 1
ATOM 723 N N . SER A 1 97 ? 31.484 3.408 -4.449 1 98 97 SER A N 1
ATOM 724 C CA . SER A 1 97 ? 30.703 3.287 -5.676 1 98 97 SER A CA 1
ATOM 725 C C . SER A 1 97 ? 30.219 1.854 -5.887 1 98 97 SER A C 1
ATOM 727 O O . SER A 1 97 ? 30.969 0.904 -5.68 1 98 97 SER A O 1
ATOM 729 N N . TYR A 1 98 ? 28.922 1.688 -6.219 1 98.75 98 TYR A N 1
ATOM 730 C CA . TYR A 1 98 ? 28.328 0.37 -6.422 1 98.75 98 TYR A CA 1
ATOM 731 C C . TYR A 1 98 ? 27.688 0.264 -7.797 1 98.75 98 TYR A C 1
ATOM 733 O O . TYR A 1 98 ? 27.047 1.21 -8.266 1 98.75 98 TYR A O 1
ATOM 741 N N . GLU A 1 99 ? 27.828 -0.843 -8.445 1 98.75 99 GLU A N 1
ATOM 742 C CA . GLU A 1 99 ? 27.172 -1.112 -9.719 1 98.75 99 GLU A CA 1
ATOM 743 C C . GLU A 1 99 ? 25.938 -1.994 -9.531 1 98.75 99 GLU A C 1
ATOM 745 O O . GLU A 1 99 ? 25.938 -2.904 -8.695 1 98.75 99 GLU A O 1
ATOM 750 N N . THR A 1 100 ? 24.906 -1.719 -10.281 1 98.88 100 THR A N 1
ATOM 751 C CA . THR A 1 100 ? 23.656 -2.453 -10.188 1 98.88 100 THR A CA 1
ATOM 752 C C . THR A 1 100 ? 22.922 -2.441 -11.523 1 98.88 100 THR A C 1
ATOM 754 O O . THR A 1 100 ? 23.125 -1.543 -12.344 1 98.88 100 THR A O 1
ATOM 757 N N . LYS A 1 101 ? 22.062 -3.457 -11.75 1 98.88 101 LYS A N 1
ATOM 758 C CA . LYS A 1 101 ? 21.25 -3.514 -12.961 1 98.88 101 LYS A CA 1
ATOM 759 C C . LYS A 1 101 ? 20.094 -2.521 -12.891 1 98.88 101 LYS A C 1
ATOM 761 O O . LYS A 1 101 ? 19.75 -1.9 -13.898 1 98.88 101 LYS A O 1
ATOM 766 N N . THR A 1 102 ? 19.484 -2.34 -11.727 1 98.88 102 THR A N 1
ATOM 767 C CA . THR A 1 102 ? 18.375 -1.423 -11.508 1 98.88 102 THR A CA 1
ATOM 768 C C . THR A 1 102 ? 18.562 -0.649 -10.203 1 98.88 102 THR A C 1
ATOM 770 O O . THR A 1 102 ? 19.297 -1.081 -9.32 1 98.88 102 THR A O 1
ATOM 773 N N . VAL A 1 103 ? 17.906 0.513 -10.109 1 98.94 103 VAL A N 1
ATOM 774 C CA . VAL A 1 103 ? 17.906 1.332 -8.898 1 98.94 103 VAL A CA 1
ATOM 775 C C . VAL A 1 103 ? 16.469 1.671 -8.516 1 98.94 103 VAL A C 1
ATOM 777 O O . VAL A 1 103 ? 15.648 1.994 -9.375 1 98.94 103 VAL A O 1
ATOM 780 N N . ILE A 1 104 ? 16.141 1.551 -7.242 1 99 104 ILE A N 1
ATOM 781 C CA . ILE A 1 104 ? 14.867 2.004 -6.688 1 99 104 ILE A CA 1
ATOM 782 C C . ILE A 1 104 ? 15.109 3.158 -5.719 1 99 104 ILE A C 1
ATOM 784 O O . ILE A 1 104 ? 15.75 2.98 -4.68 1 99 104 ILE A O 1
ATOM 788 N N . ILE A 1 105 ? 14.617 4.312 -6.082 1 99 105 ILE A N 1
ATOM 789 C CA . ILE A 1 105 ? 14.781 5.508 -5.266 1 99 105 ILE A CA 1
ATOM 790 C C . ILE A 1 105 ? 13.68 5.574 -4.215 1 99 105 ILE A C 1
ATOM 792 O O . ILE A 1 105 ? 12.5 5.727 -4.555 1 99 105 ILE A O 1
ATOM 796 N N . ALA A 1 106 ? 14 5.441 -2.957 1 98.94 106 ALA A N 1
ATOM 797 C CA . ALA A 1 106 ? 13.07 5.434 -1.834 1 98.94 106 ALA A CA 1
ATOM 798 C C . ALA A 1 106 ? 13.508 6.414 -0.749 1 98.94 106 ALA A C 1
ATOM 800 O O . ALA A 1 106 ? 13.5 6.078 0.438 1 98.94 106 ALA A O 1
ATOM 801 N N . THR A 1 107 ? 13.836 7.617 -1.108 1 98.88 107 THR A N 1
ATOM 802 C CA . THR A 1 107 ? 14.555 8.539 -0.243 1 98.88 107 THR A CA 1
ATOM 803 C C . THR A 1 107 ? 13.586 9.445 0.51 1 98.88 107 THR A C 1
ATOM 805 O O . THR A 1 107 ? 13.992 10.188 1.413 1 98.88 107 THR A O 1
ATOM 808 N N . GLY A 1 108 ? 12.344 9.414 0.166 1 98.56 108 GLY A N 1
ATOM 809 C CA . GLY A 1 108 ? 11.305 10.086 0.922 1 98.56 108 GLY A CA 1
ATOM 810 C C . GLY A 1 108 ? 11.336 11.594 0.769 1 98.56 108 GLY A C 1
ATOM 811 O O . GLY A 1 108 ? 11.742 12.109 -0.274 1 98.56 108 GLY A O 1
ATOM 812 N N . ALA A 1 109 ? 10.688 12.289 1.681 1 98.31 109 ALA A N 1
ATOM 813 C CA . ALA A 1 109 ? 10.594 13.75 1.739 1 98.31 109 ALA A CA 1
ATOM 814 C C . ALA A 1 109 ? 10.797 14.258 3.166 1 98.31 109 ALA A C 1
ATOM 816 O O . ALA A 1 109 ? 10.703 13.484 4.121 1 98.31 109 ALA A O 1
ATOM 817 N N . LYS A 1 110 ? 11.148 15.484 3.291 1 96.94 110 LYS A N 1
ATOM 818 C CA . LYS A 1 110 ? 11.367 16.109 4.594 1 96.94 110 LYS A CA 1
ATOM 819 C C . LYS A 1 110 ? 10.461 17.328 4.777 1 96.94 110 LYS A C 1
ATOM 821 O O . LYS A 1 110 ? 10.375 18.172 3.893 1 96.94 110 LYS A O 1
ATOM 826 N N . HIS A 1 111 ? 9.789 17.359 5.91 1 96.56 111 HIS A N 1
ATOM 827 C CA . HIS A 1 111 ? 9.039 18.562 6.258 1 96.56 111 HIS A CA 1
ATOM 828 C C . HIS A 1 111 ? 9.977 19.734 6.539 1 96.56 111 HIS A C 1
ATOM 830 O O . HIS A 1 111 ? 11.008 19.562 7.188 1 96.56 111 HIS A O 1
ATOM 836 N N . ARG A 1 112 ? 9.609 20.906 6.008 1 96.75 112 ARG A N 1
ATOM 837 C CA . ARG A 1 112 ? 10.359 22.109 6.375 1 96.75 112 ARG A CA 1
ATOM 838 C C . ARG A 1 112 ? 10.07 22.516 7.816 1 96.75 112 ARG A C 1
ATOM 840 O O . ARG A 1 112 ? 8.914 22.625 8.219 1 96.75 112 ARG A O 1
ATOM 847 N N . PRO A 1 113 ? 11.141 22.688 8.609 1 95.75 113 PRO A N 1
ATOM 848 C CA . PRO A 1 113 ? 10.906 23.094 10 1 95.75 113 PRO A CA 1
ATOM 849 C C . PRO A 1 113 ? 10.539 24.562 10.141 1 95.75 113 PRO A C 1
ATOM 851 O O . PRO A 1 113 ? 10.93 25.391 9.305 1 95.75 113 PRO A O 1
ATOM 854 N N . LEU A 1 114 ? 9.766 24.844 11.148 1 96.81 114 LEU A N 1
ATOM 855 C CA . LEU A 1 114 ? 9.531 26.234 11.523 1 96.81 114 LEU A CA 1
ATOM 856 C C . LEU A 1 114 ? 10.805 26.859 12.086 1 96.81 114 LEU A C 1
ATOM 858 O O . LEU A 1 114 ? 10.992 28.078 12 1 96.81 114 LEU A O 1
ATOM 862 N N . ALA A 1 115 ? 11.617 26.016 12.711 1 96.94 115 ALA A N 1
ATOM 863 C CA . ALA A 1 115 ? 12.891 26.422 13.305 1 96.94 115 ALA A CA 1
ATOM 864 C C . ALA A 1 115 ? 12.68 27.375 14.469 1 96.94 115 ALA A C 1
ATOM 866 O O . ALA A 1 115 ? 13.32 28.438 14.539 1 96.94 115 ALA A O 1
ATOM 867 N N . VAL A 1 116 ? 11.805 27.078 15.352 1 98.44 116 VAL A N 1
ATOM 868 C CA . VAL A 1 116 ? 11.523 27.859 16.547 1 98.44 116 VAL A CA 1
ATOM 869 C C . VAL A 1 116 ? 11.703 26.984 17.797 1 98.44 116 VAL A C 1
ATOM 871 O O . VAL A 1 116 ? 11.664 25.766 17.703 1 98.44 116 VAL A O 1
ATOM 874 N N . ALA A 1 117 ? 11.93 27.672 18.891 1 98.06 117 ALA A N 1
ATOM 875 C CA . ALA A 1 117 ? 12.055 26.953 20.156 1 98.06 117 ALA A CA 1
ATOM 876 C C . ALA A 1 117 ? 10.797 26.141 20.453 1 98.06 117 ALA A C 1
ATOM 878 O O . ALA A 1 117 ? 9.68 26.625 20.234 1 98.06 117 ALA A O 1
ATOM 879 N N . GLY A 1 118 ? 11.016 24.875 20.891 1 98.31 118 GLY A N 1
ATOM 880 C CA . GLY A 1 118 ? 9.898 24.047 21.297 1 98.31 118 GLY A CA 1
ATOM 881 C C . GLY A 1 118 ? 9.43 23.094 20.219 1 98.31 118 GLY A C 1
ATOM 882 O O . GLY A 1 118 ? 8.758 22.094 20.516 1 98.31 118 GLY A O 1
ATOM 883 N N . GLU A 1 119 ? 9.711 23.391 18.922 1 98.19 119 GLU A N 1
ATOM 884 C CA . GLU A 1 119 ? 9.234 22.562 17.828 1 98.19 119 GLU A CA 1
ATOM 885 C C . GLU A 1 119 ? 9.703 21.125 17.984 1 98.19 119 GLU A C 1
ATOM 887 O O . GLU A 1 119 ? 8.891 20.188 17.953 1 98.19 119 GLU A O 1
ATOM 892 N N . GLU A 1 120 ? 11 20.922 18.188 1 96.19 120 GLU A N 1
ATOM 893 C CA . GLU A 1 120 ? 11.57 19.594 18.344 1 96.19 120 GLU A CA 1
ATOM 894 C C . GLU A 1 120 ? 11.18 18.969 19.672 1 96.19 120 GLU A C 1
ATOM 896 O O . GLU A 1 120 ? 10.859 17.781 19.75 1 96.19 120 GLU A O 1
ATOM 901 N N . THR A 1 121 ? 11.164 19.812 20.703 1 96.81 121 THR A N 1
ATOM 902 C CA . THR A 1 121 ? 10.875 19.359 22.062 1 96.81 121 THR A CA 1
ATOM 903 C C . THR A 1 121 ? 9.492 18.734 22.141 1 96.81 121 THR A C 1
ATOM 905 O O . THR A 1 121 ? 9.297 17.734 22.844 1 96.81 121 THR A O 1
ATOM 908 N N . TYR A 1 122 ? 8.594 19.234 21.406 1 97.88 122 TYR A N 1
ATOM 909 C CA . TYR A 1 122 ? 7.215 18.797 21.562 1 97.88 122 TYR A CA 1
ATOM 910 C C . TYR A 1 122 ? 6.754 17.984 20.344 1 97.88 122 TYR A C 1
ATOM 912 O O . TYR A 1 122 ? 5.555 17.797 20.141 1 97.88 122 TYR A O 1
ATOM 920 N N . ASN A 1 123 ? 7.727 17.547 19.547 1 96.38 123 ASN A N 1
ATOM 921 C CA . ASN A 1 123 ? 7.391 16.609 18.484 1 96.38 123 ASN A CA 1
ATOM 922 C C . ASN A 1 123 ? 6.691 15.367 19.031 1 96.38 123 ASN A C 1
ATOM 924 O O . ASN A 1 123 ? 7.164 14.758 19.984 1 96.38 123 ASN A O 1
ATOM 928 N N . SER A 1 124 ? 5.555 15.023 18.516 1 94.62 124 SER A N 1
ATOM 929 C CA . SER A 1 124 ? 4.719 13.906 18.938 1 94.62 124 SER A CA 1
ATOM 930 C C . SER A 1 124 ? 4.156 14.125 20.328 1 94.62 124 SER A C 1
ATOM 932 O O . SER A 1 124 ? 3.689 13.188 20.969 1 94.62 124 SER A O 1
ATOM 934 N N . ARG A 1 125 ? 4.301 15.391 20.891 1 95.88 125 ARG A N 1
ATOM 935 C CA . ARG A 1 125 ? 3.719 15.82 22.156 1 95.88 125 ARG A CA 1
ATOM 936 C C . ARG A 1 125 ? 2.902 17.094 21.984 1 95.88 125 ARG A C 1
ATOM 938 O O . ARG A 1 125 ? 2.984 18.016 22.797 1 95.88 125 ARG A O 1
ATOM 945 N N . GLY A 1 126 ? 2.305 17.047 20.828 1 97.62 126 GLY A N 1
ATOM 946 C CA . GLY A 1 126 ? 1.462 18.188 20.5 1 97.62 126 GLY A CA 1
ATOM 947 C C . GLY A 1 126 ? 1.853 18.859 19.188 1 97.62 126 GLY A C 1
ATOM 948 O O . GLY A 1 126 ? 1.061 19.609 18.609 1 97.62 126 GLY A O 1
ATOM 949 N N . VAL A 1 127 ? 3.049 18.719 18.797 1 98.19 127 VAL A N 1
ATOM 950 C CA . VAL A 1 127 ? 3.488 19.172 17.469 1 98.19 127 VAL A CA 1
ATOM 951 C C . VAL A 1 127 ? 3.352 18.031 16.469 1 98.19 127 VAL A C 1
ATOM 953 O O . VAL A 1 127 ? 3.785 16.906 16.734 1 98.19 127 VAL A O 1
ATOM 956 N N . SER A 1 128 ? 2.678 18.297 15.383 1 97.56 128 SER A N 1
ATOM 957 C CA . SER A 1 128 ? 2.418 17.281 14.367 1 97.56 128 SER A CA 1
ATOM 958 C C . SER A 1 128 ? 2.602 17.844 12.961 1 97.56 128 SER A C 1
ATOM 960 O O . SER A 1 128 ? 2.537 19.062 12.758 1 97.56 128 SER A O 1
ATOM 962 N N . TYR A 1 129 ? 2.852 16.969 12.023 1 97.38 129 TYR A N 1
ATOM 963 C CA . TYR A 1 129 ? 3.029 17.344 10.617 1 97.38 129 TYR A CA 1
ATOM 964 C C . TYR A 1 129 ? 2.049 16.578 9.734 1 97.38 129 TYR A C 1
ATOM 966 O O . TYR A 1 129 ? 2.129 16.656 8.5 1 97.38 129 TYR A O 1
ATOM 974 N N . CYS A 1 130 ? 1.145 15.797 10.305 1 96.88 130 CYS A N 1
ATOM 975 C CA . CYS A 1 130 ? 0.24 14.961 9.531 1 96.88 130 CYS A CA 1
ATOM 976 C C . CYS A 1 130 ? -1.138 14.898 10.18 1 96.88 130 CYS A C 1
ATOM 978 O O . CYS A 1 130 ? -1.354 14.125 11.109 1 96.88 130 CYS A O 1
ATOM 980 N N . ALA A 1 131 ? -2.086 15.609 9.586 1 97.06 131 ALA A N 1
ATOM 981 C CA . ALA A 1 131 ? -3.438 15.648 10.133 1 97.06 131 ALA A CA 1
ATOM 982 C C . ALA A 1 131 ? -4.129 14.297 10 1 97.06 131 ALA A C 1
ATOM 984 O O . ALA A 1 131 ? -4.824 13.852 10.914 1 97.06 131 ALA A O 1
ATOM 985 N N . VAL A 1 132 ? -3.902 13.594 8.859 1 95.25 132 VAL A N 1
ATOM 986 C CA . VAL A 1 132 ? -4.52 12.297 8.602 1 95.25 132 VAL A CA 1
ATOM 987 C C . VAL A 1 132 ? -3.961 11.258 9.578 1 95.25 132 VAL A C 1
ATOM 989 O O . VAL A 1 132 ? -4.656 10.312 9.953 1 95.25 132 VAL A O 1
ATOM 992 N N . CYS A 1 133 ? -2.771 11.445 10.062 1 96.5 133 CYS A N 1
ATOM 993 C CA . CYS A 1 133 ? -2.098 10.523 10.969 1 96.5 133 CYS A CA 1
ATOM 994 C C . CYS A 1 133 ? -2.52 10.781 12.414 1 96.5 133 CYS A C 1
ATOM 996 O O . CYS A 1 133 ? -2.811 9.836 13.156 1 96.5 133 CYS A O 1
ATOM 998 N N . ASP A 1 134 ? -2.648 12.133 12.82 1 96.38 134 ASP A N 1
ATOM 999 C CA . ASP A 1 134 ? -2.676 12.438 14.242 1 96.38 134 ASP A CA 1
ATOM 1000 C C . ASP A 1 134 ? -3.986 13.117 14.641 1 96.38 134 ASP A C 1
ATOM 1002 O O . ASP A 1 134 ? -4.285 13.258 15.828 1 96.38 134 ASP A O 1
ATOM 1006 N N . GLY A 1 135 ? -4.762 13.555 13.633 1 96 135 GLY A N 1
ATOM 1007 C CA . GLY A 1 135 ? -5.91 14.398 13.914 1 96 135 GLY A CA 1
ATOM 1008 C C . GLY A 1 135 ? -6.82 13.836 14.992 1 96 135 GLY A C 1
ATOM 1009 O O . GLY A 1 135 ? -7.305 14.57 15.852 1 96 135 GLY A O 1
ATOM 1010 N N . ALA A 1 136 ? -6.957 12.562 15.016 1 91.5 136 ALA A N 1
ATOM 1011 C CA . ALA A 1 136 ? -7.895 11.883 15.914 1 91.5 136 ALA A CA 1
ATOM 1012 C C . ALA A 1 136 ? -7.445 11.992 17.359 1 91.5 136 ALA A C 1
ATOM 1014 O O . ALA A 1 136 ? -8.258 11.891 18.281 1 91.5 136 ALA A O 1
ATOM 1015 N N . PHE A 1 137 ? -6.191 12.242 17.625 1 93.88 137 PHE A N 1
ATOM 1016 C CA . PHE A 1 137 ? -5.652 12.32 18.984 1 93.88 137 PHE A CA 1
ATOM 1017 C C . PHE A 1 137 ? -5.988 13.672 19.609 1 93.88 137 PHE A C 1
ATOM 1019 O O . PHE A 1 137 ? -5.758 13.875 20.812 1 93.88 137 PHE A O 1
ATOM 1026 N N . PHE A 1 138 ? -6.586 14.617 18.828 1 96.06 138 PHE A N 1
ATOM 1027 C CA . PHE A 1 138 ? -6.75 15.984 19.297 1 96.06 138 PHE A CA 1
ATOM 1028 C C . PHE A 1 138 ? -8.227 16.359 19.359 1 96.06 138 PHE A C 1
ATOM 1030 O O . PHE A 1 138 ? -8.578 17.531 19.156 1 96.06 138 PHE A O 1
ATOM 1037 N N . ARG A 1 139 ? -9.086 15.383 19.547 1 95.62 139 ARG A N 1
ATOM 1038 C CA . ARG A 1 139 ? -10.523 15.609 19.609 1 95.62 139 ARG A CA 1
ATOM 1039 C C . ARG A 1 139 ? -10.867 16.609 20.703 1 95.62 139 ARG A C 1
ATOM 1041 O O . ARG A 1 139 ? -10.414 16.484 21.844 1 95.62 139 ARG A O 1
ATOM 1048 N N . GLY A 1 140 ? -11.602 17.562 20.328 1 97.31 140 GLY A N 1
ATOM 1049 C CA . GLY A 1 140 ? -12.125 18.516 21.281 1 97.31 140 GLY A CA 1
ATOM 1050 C C . GLY A 1 140 ? -11.109 19.562 21.703 1 97.31 140 GLY A C 1
ATOM 1051 O O . GLY A 1 140 ? -11.312 20.297 22.672 1 97.31 140 GLY A O 1
ATOM 1052 N N . GLN A 1 141 ? -10 19.703 20.969 1 97.81 141 GLN A N 1
ATOM 1053 C CA . GLN A 1 141 ? -8.953 20.672 21.297 1 97.81 141 GLN A CA 1
ATOM 1054 C C . GLN A 1 141 ? -9 21.875 20.359 1 97.81 141 GLN A C 1
ATOM 1056 O O . GLN A 1 141 ? -9.562 21.797 19.266 1 97.81 141 GLN A O 1
ATOM 1061 N N . ASP A 1 142 ? -8.453 22.953 20.859 1 98.69 142 ASP A N 1
ATOM 1062 C CA . ASP A 1 142 ? -8.141 24.094 20 1 98.69 142 ASP A CA 1
ATOM 1063 C C . ASP A 1 142 ? -6.766 23.922 19.344 1 98.69 142 ASP A C 1
ATOM 1065 O O . ASP A 1 142 ? -5.762 23.766 20.047 1 98.69 142 ASP A O 1
ATOM 1069 N N . LEU A 1 143 ? -6.754 23.969 17.984 1 98.81 143 LEU A N 1
ATOM 1070 C CA . LEU A 1 143 ? -5.535 23.625 17.266 1 98.81 143 LEU A CA 1
ATOM 1071 C C . LEU A 1 143 ? -5.012 24.812 16.469 1 98.81 143 LEU A C 1
ATOM 1073 O O . LEU A 1 143 ? -5.793 25.656 16.031 1 98.81 143 LEU A O 1
ATOM 1077 N N . LEU A 1 144 ? -3.689 24.875 16.328 1 98.94 144 LEU A N 1
ATOM 1078 C CA . LEU A 1 144 ? -3.016 25.844 15.461 1 98.94 144 LEU A CA 1
ATOM 1079 C C . LEU A 1 144 ? -2.465 25.156 14.211 1 98.94 144 LEU A C 1
ATOM 1081 O O . LEU A 1 144 ? -1.822 24.109 14.305 1 98.94 144 LEU A O 1
ATOM 1085 N N . VAL A 1 145 ? -2.785 25.641 13.062 1 98.88 145 VAL A N 1
ATOM 1086 C CA . VAL A 1 145 ? -2.168 25.234 11.805 1 98.88 145 VAL A CA 1
ATOM 1087 C C . VAL A 1 145 ? -1.267 26.344 11.281 1 98.88 145 VAL A C 1
ATOM 1089 O O . VAL A 1 145 ? -1.693 27.5 11.164 1 98.88 145 VAL A O 1
ATOM 1092 N N . VAL A 1 146 ? -0.031 26 11.039 1 98.94 146 VAL A N 1
ATOM 1093 C CA . VAL A 1 146 ? 0.928 26.984 10.547 1 98.94 146 VAL A CA 1
ATOM 1094 C C . VAL A 1 146 ? 1.111 26.828 9.039 1 98.94 146 VAL A C 1
ATOM 1096 O O . VAL A 1 146 ? 1.534 25.766 8.57 1 98.94 146 VAL A O 1
ATOM 1099 N N . GLY A 1 147 ? 0.812 27.828 8.25 1 98.38 147 GLY A N 1
ATOM 1100 C CA . GLY A 1 147 ? 0.961 27.797 6.805 1 98.38 147 GLY A CA 1
ATOM 1101 C C . GLY A 1 147 ? -0.115 28.578 6.078 1 98.38 147 GLY A C 1
ATOM 1102 O O . GLY A 1 147 ? -0.896 29.297 6.703 1 98.38 147 GLY A O 1
ATOM 1103 N N . GLY A 1 148 ? -0.05 28.578 4.727 1 98 148 GLY A N 1
ATOM 1104 C CA . GLY A 1 148 ? -1.029 29.344 3.973 1 98 148 GLY A CA 1
ATOM 1105 C C . GLY A 1 148 ? -1.271 28.797 2.578 1 98 148 GLY A C 1
ATOM 1106 O O . GLY A 1 148 ? -2.057 29.359 1.812 1 98 148 GLY A O 1
ATOM 1107 N N . GLY A 1 149 ? -0.613 27.75 2.227 1 97.5 149 GLY A N 1
ATOM 1108 C CA . GLY A 1 149 ? -0.828 27.094 0.944 1 97.5 149 GLY A CA 1
ATOM 1109 C C . GLY A 1 149 ? -1.96 26.094 0.969 1 97.5 149 GLY A C 1
ATOM 1110 O O . GLY A 1 149 ? -2.723 26.031 1.936 1 97.5 149 GLY A O 1
ATOM 1111 N N . ASP A 1 150 ? -2.107 25.359 -0.107 1 96.88 150 ASP A N 1
ATOM 1112 C CA . ASP A 1 150 ? -3.182 24.375 -0.242 1 96.88 150 ASP A CA 1
ATOM 1113 C C . ASP A 1 150 ? -3.143 23.359 0.893 1 96.88 150 ASP A C 1
ATOM 1115 O O . ASP A 1 150 ? -4.172 23.047 1.497 1 96.88 150 ASP A O 1
ATOM 1119 N N . SER A 1 151 ? -1.955 22.812 1.196 1 96.44 151 SER A N 1
ATOM 1120 C CA . SER A 1 151 ? -1.81 21.797 2.238 1 96.44 151 SER A CA 1
ATOM 1121 C C . SER A 1 151 ? -2.295 22.312 3.586 1 96.44 151 SER A C 1
ATOM 1123 O O . SER A 1 151 ? -3.051 21.641 4.285 1 96.44 151 SER A O 1
ATOM 1125 N N . ALA A 1 152 ? -1.87 23.516 3.939 1 98.19 152 ALA A N 1
ATOM 1126 C CA . ALA A 1 152 ? -2.242 24.109 5.227 1 98.19 152 ALA A CA 1
ATOM 1127 C C . ALA A 1 152 ? -3.758 24.25 5.34 1 98.19 152 ALA A C 1
ATOM 1129 O O . ALA A 1 152 ? -4.352 23.859 6.344 1 98.19 152 ALA A O 1
ATOM 1130 N N . VAL A 1 153 ? -4.359 24.828 4.301 1 98.38 153 VAL A N 1
ATOM 1131 C CA . VAL A 1 153 ? -5.781 25.141 4.352 1 98.38 153 VAL A CA 1
ATOM 1132 C C . VAL A 1 153 ? -6.594 23.844 4.301 1 98.38 153 VAL A C 1
ATOM 1134 O O . VAL A 1 153 ? -7.547 23.672 5.066 1 98.38 153 VAL A O 1
ATOM 1137 N N . GLU A 1 154 ? -6.215 22.906 3.447 1 97.44 154 GLU A N 1
ATOM 1138 C CA . GLU A 1 154 ? -6.91 21.625 3.355 1 97.44 154 GLU A CA 1
ATOM 1139 C C . GLU A 1 154 ? -6.844 20.859 4.676 1 97.44 154 GLU A C 1
ATOM 1141 O O . GLU A 1 154 ? -7.852 20.328 5.148 1 97.44 154 GLU A O 1
ATOM 1146 N N . GLU A 1 155 ? -5.699 20.812 5.273 1 97.62 155 GLU A N 1
ATOM 1147 C CA . GLU A 1 155 ? -5.512 20.047 6.512 1 97.62 155 GLU A CA 1
ATOM 1148 C C . GLU A 1 155 ? -6.195 20.75 7.688 1 97.62 155 GLU A C 1
ATOM 1150 O O . GLU A 1 155 ? -6.68 20.078 8.609 1 97.62 155 GLU A O 1
ATOM 1155 N N . ALA A 1 156 ? -6.203 22.078 7.602 1 98.62 156 ALA A N 1
ATOM 1156 C CA . ALA A 1 156 ? -6.969 22.797 8.609 1 98.62 156 ALA A CA 1
ATOM 1157 C C . ALA A 1 156 ? -8.445 22.422 8.555 1 98.62 156 ALA A C 1
ATOM 1159 O O . ALA A 1 156 ? -9.062 22.141 9.586 1 98.62 156 ALA A O 1
ATOM 1160 N N . LEU A 1 157 ? -9.023 22.484 7.34 1 97.88 157 LEU A N 1
ATOM 1161 C CA . LEU A 1 157 ? -10.414 22.109 7.152 1 97.88 157 LEU A CA 1
ATOM 1162 C C . LEU A 1 157 ? -10.664 20.688 7.625 1 97.88 157 LEU A C 1
ATOM 1164 O O . LEU A 1 157 ? -11.656 20.406 8.297 1 97.88 157 LEU A O 1
ATOM 1168 N N . PHE A 1 158 ? -9.789 19.812 7.395 1 97.81 158 PHE A N 1
ATOM 1169 C CA . PHE A 1 158 ? -9.883 18.422 7.824 1 97.81 158 PHE A CA 1
ATOM 1170 C C . PHE A 1 158 ? -9.898 18.328 9.344 1 97.81 158 PHE A C 1
ATOM 1172 O O . PHE A 1 158 ? -10.703 17.578 9.914 1 97.81 158 PHE A O 1
ATOM 1179 N N . LEU A 1 159 ? -9.062 19.078 9.977 1 98.5 159 LEU A N 1
ATOM 1180 C CA . LEU A 1 159 ? -8.898 19.031 11.422 1 98.5 159 LEU A CA 1
ATOM 1181 C C . LEU A 1 159 ? -10.148 19.531 12.133 1 98.5 159 LEU A C 1
ATOM 1183 O O . LEU A 1 159 ? -10.375 19.219 13.305 1 98.5 159 LEU A O 1
ATOM 1187 N N . THR A 1 160 ? -10.953 20.344 11.453 1 97.81 160 THR A N 1
ATOM 1188 C CA . THR A 1 160 ? -12.172 20.859 12.07 1 97.81 160 THR A CA 1
ATOM 1189 C C . THR A 1 160 ? -13.133 19.719 12.391 1 97.81 160 THR A C 1
ATOM 1191 O O . THR A 1 160 ? -14.062 19.891 13.18 1 97.81 160 THR A O 1
ATOM 1194 N N . ARG A 1 161 ? -12.906 18.594 11.789 1 94.94 161 ARG A N 1
ATOM 1195 C CA . ARG A 1 161 ? -13.742 17.438 12.047 1 94.94 161 ARG A CA 1
ATOM 1196 C C . ARG A 1 161 ? -13.508 16.906 13.461 1 94.94 161 ARG A C 1
ATOM 1198 O O . ARG A 1 161 ? -14.344 16.172 14 1 94.94 161 ARG A O 1
ATOM 1205 N N . PHE A 1 162 ? -12.453 17.234 14.039 1 96.12 162 PHE A N 1
ATOM 1206 C CA . PHE A 1 162 ? -12.062 16.734 15.352 1 96.12 162 PHE A CA 1
ATOM 1207 C C . PHE A 1 162 ? -11.984 17.859 16.359 1 96.12 162 PHE A C 1
ATOM 1209 O O . PHE A 1 162 ? -12.453 17.719 17.5 1 96.12 162 PHE A O 1
ATOM 1216 N N . ALA A 1 163 ? -11.469 18.969 15.945 1 97.69 163 ALA A N 1
ATOM 1217 C CA . ALA A 1 163 ? -11.07 20.078 16.828 1 97.69 163 ALA A CA 1
ATOM 1218 C C . ALA A 1 163 ? -12.281 20.891 17.25 1 97.69 163 ALA A C 1
ATOM 1220 O O . ALA A 1 163 ? -13.305 20.906 16.562 1 97.69 163 ALA A O 1
ATOM 1221 N N . ASN A 1 164 ? -12.148 21.484 18.422 1 98.12 164 ASN A N 1
ATOM 1222 C CA . ASN A 1 164 ? -13.094 22.516 18.812 1 98.12 164 ASN A CA 1
ATOM 1223 C C . ASN A 1 164 ? -12.984 23.734 17.891 1 98.12 164 ASN A C 1
ATOM 1225 O O . ASN A 1 164 ? -13.992 24.234 17.391 1 98.12 164 ASN A O 1
ATOM 1229 N N . LYS A 1 165 ? -11.812 24.172 17.641 1 98.5 165 LYS A N 1
ATOM 1230 C CA . LYS A 1 165 ? -11.477 25.297 16.766 1 98.5 165 LYS A CA 1
ATOM 1231 C C . LYS A 1 165 ? -10.094 25.109 16.156 1 98.5 165 LYS A C 1
ATOM 1233 O O . LYS A 1 165 ? -9.203 24.516 16.766 1 98.5 165 LYS A O 1
ATOM 1238 N N . VAL A 1 166 ? -9.977 25.562 14.875 1 98.88 166 VAL A N 1
ATOM 1239 C CA . VAL A 1 166 ? -8.695 25.531 14.18 1 98.88 166 VAL A CA 1
ATOM 1240 C C . VAL A 1 166 ? -8.305 26.953 13.758 1 98.88 166 VAL A C 1
ATOM 1242 O O . VAL A 1 166 ? -9.07 27.641 13.078 1 98.88 166 VAL A O 1
ATOM 1245 N N . THR A 1 167 ? -7.137 27.375 14.211 1 98.94 167 THR A N 1
ATOM 1246 C CA . THR A 1 167 ? -6.621 28.688 13.828 1 98.94 167 THR A CA 1
ATOM 1247 C C . THR A 1 167 ? -5.441 28.547 12.867 1 98.94 167 THR A C 1
ATOM 1249 O O . THR A 1 167 ? -4.48 27.844 13.164 1 98.94 167 THR A O 1
ATOM 1252 N N . ILE A 1 168 ? -5.555 29.156 11.719 1 98.88 168 ILE A N 1
ATOM 1253 C CA . ILE A 1 168 ? -4.445 29.203 10.766 1 98.88 168 ILE A CA 1
ATOM 1254 C C . ILE A 1 168 ? -3.633 30.469 10.984 1 98.88 168 ILE A C 1
ATOM 1256 O O . ILE A 1 168 ? -4.18 31.578 10.953 1 98.88 168 ILE A O 1
ATOM 1260 N N . VAL A 1 169 ? -2.389 30.344 11.273 1 98.94 169 VAL A N 1
ATOM 1261 C CA . VAL A 1 169 ? -1.495 31.484 11.344 1 98.94 169 VAL A CA 1
ATOM 1262 C C . VAL A 1 169 ? -0.666 31.578 10.07 1 98.94 169 VAL A C 1
ATOM 1264 O O . VAL A 1 169 ? -0.123 30.578 9.602 1 98.94 169 VAL A O 1
ATOM 1267 N N . HIS A 1 170 ? -0.628 32.719 9.492 1 98.69 170 HIS A N 1
ATOM 1268 C CA . HIS A 1 170 ? 0.068 32.938 8.227 1 98.69 170 HIS A CA 1
ATOM 1269 C C . HIS A 1 170 ? 0.854 34.25 8.25 1 98.69 170 HIS A C 1
ATOM 1271 O O . HIS A 1 170 ? 0.398 35.219 8.812 1 98.69 170 HIS A O 1
ATOM 1277 N N . ARG A 1 171 ? 1.943 34.281 7.66 1 98.31 171 ARG A N 1
ATOM 1278 C CA . ARG A 1 171 ? 2.881 35.375 7.75 1 98.31 171 ARG A CA 1
ATOM 1279 C C . ARG A 1 171 ? 2.404 36.562 6.918 1 98.31 171 ARG A C 1
ATOM 1281 O O . ARG A 1 171 ? 2.904 37.688 7.074 1 98.31 171 ARG A O 1
ATOM 1288 N N . ARG A 1 172 ? 1.44 36.375 5.996 1 98.12 172 ARG A N 1
ATOM 1289 C CA . ARG A 1 172 ? 0.863 37.438 5.168 1 98.12 172 ARG A CA 1
ATOM 1290 C C . ARG A 1 172 ? -0.631 37.594 5.438 1 98.12 172 ARG A C 1
ATOM 1292 O O . ARG A 1 172 ? -1.198 36.844 6.25 1 98.12 172 ARG A O 1
ATOM 1299 N N . ASP A 1 173 ? -1.222 38.531 4.801 1 97.38 173 ASP A N 1
ATOM 1300 C CA . ASP A 1 173 ? -2.648 38.781 4.973 1 97.38 173 ASP A CA 1
ATOM 1301 C C . ASP A 1 173 ? -3.459 38.188 3.838 1 97.38 173 ASP A C 1
ATOM 1303 O O . ASP A 1 173 ? -4.633 38.5 3.652 1 97.38 173 ASP A O 1
ATOM 1307 N N . GLU A 1 174 ? -2.719 37.375 3.053 1 97.12 174 GLU A N 1
ATOM 1308 C CA . GLU A 1 174 ? -3.367 36.656 1.973 1 97.12 174 GLU A CA 1
ATOM 1309 C C . GLU A 1 174 ? -2.799 35.25 1.85 1 97.12 174 GLU A C 1
ATOM 1311 O O . GLU A 1 174 ? -1.592 35.031 2.004 1 97.12 174 GLU A O 1
ATOM 1316 N N . LEU A 1 175 ? -3.701 34.312 1.551 1 98 175 LEU A N 1
ATOM 1317 C CA . LEU A 1 175 ? -3.303 32.906 1.396 1 98 175 LEU A CA 1
ATOM 1318 C C . LEU A 1 175 ? -2.834 32.656 -0.029 1 98 175 LEU A C 1
ATOM 1320 O O . LEU A 1 175 ? -3.287 33.281 -0.973 1 98 175 LEU A O 1
ATOM 1324 N N . ARG A 1 176 ? -1.961 31.719 -0.167 1 96.5 176 ARG A N 1
ATOM 1325 C CA . ARG A 1 176 ? -1.532 31.234 -1.477 1 96.5 176 ARG A CA 1
ATOM 1326 C C . ARG A 1 176 ? -2.416 30.094 -1.957 1 96.5 176 ARG A C 1
ATOM 1328 O O . ARG A 1 176 ? -2.371 29.703 -3.131 1 96.5 176 ARG A O 1
ATOM 1335 N N . ALA A 1 177 ? -3.199 29.531 -1.091 1 97.94 177 ALA A N 1
ATOM 1336 C CA . ALA A 1 177 ? -4.078 28.406 -1.402 1 97.94 177 ALA A CA 1
ATOM 1337 C C . ALA A 1 177 ? -5.051 28.766 -2.523 1 97.94 177 ALA A C 1
ATOM 1339 O O . ALA A 1 177 ? -5.375 29.938 -2.721 1 97.94 177 ALA A O 1
ATOM 1340 N N . GLN A 1 178 ? -5.496 27.766 -3.17 1 96.38 178 GLN A N 1
ATOM 1341 C CA . GLN A 1 178 ? -6.5 27.953 -4.215 1 96.38 178 GLN A CA 1
ATOM 1342 C C . GLN A 1 178 ? -7.746 28.641 -3.662 1 96.38 178 GLN A C 1
ATOM 1344 O O . GLN A 1 178 ? -8.117 28.438 -2.504 1 96.38 178 GLN A O 1
ATOM 1349 N N . LYS A 1 179 ? -8.391 29.359 -4.559 1 96.94 179 LYS A N 1
ATOM 1350 C CA . LYS A 1 179 ? -9.508 30.219 -4.156 1 96.94 179 LYS A CA 1
ATOM 1351 C C . LYS A 1 179 ? -10.641 29.375 -3.562 1 96.94 179 LYS A C 1
ATOM 1353 O O . LYS A 1 179 ? -11.266 29.781 -2.576 1 96.94 179 LYS A O 1
ATOM 1358 N N . VAL A 1 180 ? -10.898 28.344 -4.137 1 95.25 180 VAL A N 1
ATOM 1359 C CA . VAL A 1 180 ? -12 27.5 -3.67 1 95.25 180 VAL A CA 1
ATOM 1360 C C . VAL A 1 180 ? -11.719 27.031 -2.242 1 95.25 180 VAL A C 1
ATOM 1362 O O . VAL A 1 180 ? -12.641 26.953 -1.42 1 95.25 180 VAL A O 1
ATOM 1365 N N . LEU A 1 181 ? -10.5 26.688 -1.95 1 96.31 181 LEU A N 1
ATOM 1366 C CA . LEU A 1 181 ? -10.102 26.281 -0.604 1 96.31 181 LEU A CA 1
ATOM 1367 C C . LEU A 1 181 ? -10.227 27.453 0.371 1 96.31 181 LEU A C 1
ATOM 1369 O O . LEU A 1 181 ? -10.672 27.266 1.506 1 96.31 181 LEU A O 1
ATOM 1373 N N . GLN A 1 182 ? -9.812 28.594 -0.096 1 97.88 182 GLN A N 1
ATOM 1374 C CA . GLN A 1 182 ? -9.938 29.781 0.73 1 97.88 182 GLN A CA 1
ATOM 1375 C C . GLN A 1 182 ? -11.391 30.047 1.11 1 97.88 182 GLN A C 1
ATOM 1377 O O . GLN A 1 182 ? -11.695 30.281 2.281 1 97.88 182 GLN A O 1
ATOM 1382 N N . GLU A 1 183 ? -12.227 29.984 0.161 1 97.31 183 GLU A N 1
ATOM 1383 C CA . GLU A 1 183 ? -13.648 30.25 0.384 1 97.31 183 GLU A CA 1
ATOM 1384 C C . GLU A 1 183 ? -14.234 29.281 1.406 1 97.31 183 GLU A C 1
ATOM 1386 O O . GLU A 1 183 ? -14.992 29.688 2.287 1 97.31 183 GLU A O 1
ATOM 1391 N N . ARG A 1 184 ? -13.883 28.094 1.275 1 96.38 184 ARG A N 1
ATOM 1392 C CA . ARG A 1 184 ? -14.359 27.078 2.213 1 96.38 184 ARG A CA 1
ATOM 1393 C C . ARG A 1 184 ? -13.859 27.375 3.625 1 96.38 184 ARG A C 1
ATOM 1395 O O . ARG A 1 184 ? -14.609 27.234 4.594 1 96.38 184 ARG A O 1
ATOM 1402 N N . ALA A 1 185 ? -12.578 27.719 3.691 1 97.88 185 ALA A N 1
ATOM 1403 C CA . ALA A 1 185 ? -11.992 28 5 1 97.88 185 ALA A CA 1
ATOM 1404 C C . ALA A 1 185 ? -12.641 29.234 5.633 1 97.88 185 ALA A C 1
ATOM 1406 O O . ALA A 1 185 ? -12.953 29.219 6.824 1 97.88 185 ALA A O 1
ATOM 1407 N N . PHE A 1 186 ? -12.883 30.219 4.84 1 98.12 186 PHE A N 1
ATOM 1408 C CA . PHE A 1 186 ? -13.477 31.469 5.332 1 98.12 186 PHE A CA 1
ATOM 1409 C C . PHE A 1 186 ? -14.922 31.234 5.758 1 98.12 186 PHE A C 1
ATOM 1411 O O . PHE A 1 186 ? -15.422 31.922 6.652 1 98.12 186 PHE A O 1
ATOM 1418 N N . ALA A 1 187 ? -15.555 30.297 5.18 1 97.25 187 ALA A N 1
ATOM 1419 C CA . ALA A 1 187 ? -16.969 30.047 5.445 1 97.25 187 ALA A CA 1
ATOM 1420 C C . ALA A 1 187 ? -17.141 29.094 6.625 1 97.25 187 ALA A C 1
ATOM 1422 O O . ALA A 1 187 ? -18.25 28.922 7.129 1 97.25 187 ALA A O 1
ATOM 1423 N N . ASN A 1 188 ? -16.109 28.438 7.047 1 97.75 188 ASN A N 1
ATOM 1424 C CA . ASN A 1 188 ? -16.188 27.453 8.125 1 97.75 188 ASN A CA 1
ATOM 1425 C C . ASN A 1 188 ? -16.125 28.125 9.492 1 97.75 188 ASN A C 1
ATOM 1427 O O . ASN A 1 188 ? -15.109 28.719 9.852 1 97.75 188 ASN A O 1
ATOM 1431 N N . ASP A 1 189 ? -17.094 27.953 10.336 1 97.81 189 ASP A N 1
ATOM 1432 C CA . ASP A 1 189 ? -17.219 28.656 11.609 1 97.81 189 ASP A CA 1
ATOM 1433 C C . ASP A 1 189 ? -16.172 28.172 12.609 1 97.81 189 ASP A C 1
ATOM 1435 O O . ASP A 1 189 ? -15.93 28.828 13.625 1 97.81 189 ASP A O 1
ATOM 1439 N N . LYS A 1 190 ? -15.547 27.031 12.297 1 98.38 190 LYS A N 1
ATOM 1440 C CA . LYS A 1 190 ? -14.539 26.5 13.211 1 98.38 190 LYS A CA 1
ATOM 1441 C C . LYS A 1 190 ? -13.141 26.953 12.82 1 98.38 190 LYS A C 1
ATOM 1443 O O . LYS A 1 190 ? -12.164 26.641 13.5 1 98.38 190 LYS A O 1
ATOM 1448 N N . VAL A 1 191 ? -13.039 27.688 11.75 1 98.69 191 VAL A N 1
ATOM 1449 C CA . VAL A 1 191 ? -11.727 28.109 11.289 1 98.69 191 VAL A CA 1
ATOM 1450 C C . VAL A 1 191 ? -11.523 29.594 11.586 1 98.69 191 VAL A C 1
ATOM 1452 O O . VAL A 1 191 ? -12.375 30.422 11.25 1 98.69 191 VAL A O 1
ATOM 1455 N N . ASP A 1 192 ? -10.445 29.875 12.234 1 98.62 192 ASP A N 1
ATOM 1456 C CA . ASP A 1 192 ? -10.016 31.25 12.477 1 98.62 192 ASP A CA 1
ATOM 1457 C C . ASP A 1 192 ? -8.664 31.516 11.82 1 98.62 192 ASP A C 1
ATOM 1459 O O . ASP A 1 192 ? -7.969 30.594 11.398 1 98.62 192 ASP A O 1
ATOM 1463 N N . PHE A 1 193 ? -8.328 32.844 11.789 1 98.69 193 PHE A N 1
ATOM 1464 C CA . PHE A 1 193 ? -7.07 33.219 11.156 1 98.69 193 PHE A CA 1
ATOM 1465 C C . PHE A 1 193 ? -6.316 34.219 12.023 1 98.69 193 PHE A C 1
ATOM 1467 O O . PHE A 1 193 ? -6.926 35.062 12.664 1 98.69 193 PHE A O 1
ATOM 1474 N N . ILE A 1 194 ? -5.098 34.062 12.125 1 98.75 194 ILE A N 1
ATOM 1475 C CA . ILE A 1 194 ? -4.16 35.062 12.602 1 98.75 194 ILE A CA 1
ATOM 1476 C C . ILE A 1 194 ? -3.24 35.5 11.461 1 98.75 194 ILE A C 1
ATOM 1478 O O . ILE A 1 194 ? -2.361 34.75 11.047 1 98.75 194 ILE A O 1
ATOM 1482 N N . TRP A 1 195 ? -3.449 36.688 11.008 1 98.56 195 TRP A N 1
ATOM 1483 C CA . TRP A 1 195 ? -2.756 37.188 9.82 1 98.56 195 TRP A CA 1
ATOM 1484 C C . TRP A 1 195 ? -1.487 37.938 10.203 1 98.56 195 TRP A C 1
ATOM 1486 O O . TRP A 1 195 ? -1.28 38.25 11.383 1 98.56 195 TRP A O 1
ATOM 1496 N N . ASP A 1 196 ? -0.62 38.125 9.219 1 98.69 196 ASP A N 1
ATOM 1497 C CA . ASP A 1 196 ? 0.6 38.906 9.375 1 98.69 196 ASP A CA 1
ATOM 1498 C C . ASP A 1 196 ? 1.376 38.5 10.617 1 98.69 196 ASP A C 1
ATOM 1500 O O . ASP A 1 196 ? 1.808 39.344 11.406 1 98.69 196 ASP A O 1
ATOM 1504 N N . SER A 1 197 ? 1.479 37.188 10.82 1 98.81 197 SER A N 1
ATOM 1505 C CA . SER A 1 197 ? 2.051 36.719 12.07 1 98.81 197 SER A CA 1
ATOM 1506 C C . SER A 1 197 ? 2.844 35.406 11.859 1 98.81 197 SER A C 1
ATOM 1508 O O . SER A 1 197 ? 2.607 34.688 10.891 1 98.81 197 SER A O 1
ATOM 1510 N N . VAL A 1 198 ? 3.787 35.156 12.695 1 98.75 198 VAL A N 1
ATOM 1511 C CA . VAL A 1 198 ? 4.609 33.938 12.68 1 98.75 198 VAL A CA 1
ATOM 1512 C C . VAL A 1 198 ? 4.727 33.375 14.094 1 98.75 198 VAL A C 1
ATOM 1514 O O . VAL A 1 198 ? 4.613 34.125 15.078 1 98.75 198 VAL A O 1
ATOM 1517 N N . VAL A 1 199 ? 4.871 32.094 14.195 1 98.88 199 VAL A N 1
ATOM 1518 C CA . VAL A 1 199 ? 5.125 31.438 15.477 1 98.88 199 VAL A CA 1
ATOM 1519 C C . VAL A 1 199 ? 6.523 31.812 15.977 1 98.88 199 VAL A C 1
ATOM 1521 O O . VAL A 1 199 ? 7.5 31.688 15.234 1 98.88 199 VAL A O 1
ATOM 1524 N N . LYS A 1 200 ? 6.605 32.188 17.203 1 98.62 200 LYS A N 1
ATOM 1525 C CA . LYS A 1 200 ? 7.887 32.562 17.797 1 98.62 200 LYS A CA 1
ATOM 1526 C C . LYS A 1 200 ? 8.422 31.453 18.688 1 98.62 200 LYS A C 1
ATOM 1528 O O . LYS A 1 200 ? 9.633 31.234 18.766 1 98.62 200 LYS A O 1
ATOM 1533 N N . GLU A 1 201 ? 7.594 30.875 19.453 1 98.69 201 GLU A N 1
ATOM 1534 C CA . GLU A 1 201 ? 7.973 29.812 20.375 1 98.69 201 GLU A CA 1
ATOM 1535 C C . GLU A 1 201 ? 6.781 28.922 20.719 1 98.69 201 GLU A C 1
ATOM 1537 O O . GLU A 1 201 ? 5.668 29.422 20.906 1 98.69 201 GLU A O 1
ATOM 1542 N N . ILE A 1 202 ? 7 27.609 20.672 1 98.81 202 ILE A N 1
ATOM 1543 C CA . ILE A 1 202 ? 6.016 26.641 21.125 1 98.81 202 ILE A CA 1
ATOM 1544 C C . ILE A 1 202 ? 6.324 26.234 22.562 1 98.81 202 ILE A C 1
ATOM 1546 O O . ILE A 1 202 ? 7.441 25.812 22.875 1 98.81 202 ILE A O 1
ATOM 1550 N N . LYS A 1 203 ? 5.352 26.391 23.406 1 98.56 203 LYS A N 1
ATOM 1551 C CA . LYS A 1 203 ? 5.547 26.141 24.828 1 98.56 203 LYS A CA 1
ATOM 1552 C C . LYS A 1 203 ? 4.629 25.016 25.312 1 98.56 203 LYS A C 1
ATOM 1554 O O . LYS A 1 203 ? 3.641 24.688 24.656 1 98.56 203 LYS A O 1
ATOM 1559 N N . GLY A 1 204 ? 5.023 24.422 26.469 1 97.81 204 GLY A N 1
ATOM 1560 C CA . GLY A 1 204 ? 4.223 23.344 27.047 1 97.81 204 GLY A CA 1
ATOM 1561 C C . GLY A 1 204 ? 4.727 22.891 28.406 1 97.81 204 GLY A C 1
ATOM 1562 O O . GLY A 1 204 ? 5.559 23.562 29.016 1 97.81 204 GLY A O 1
ATOM 1563 N N . ASN A 1 205 ? 4.102 21.922 28.906 1 97.31 205 ASN A N 1
ATOM 1564 C CA . ASN A 1 205 ? 4.555 21.281 30.141 1 97.31 205 ASN A CA 1
ATOM 1565 C C . ASN A 1 205 ? 5.395 20.031 29.844 1 97.31 205 ASN A C 1
ATOM 1567 O O . ASN A 1 205 ? 5.965 19.906 28.766 1 97.31 205 ASN A O 1
ATOM 1571 N N . ASP A 1 206 ? 5.547 19.188 30.828 1 95 206 ASP A N 1
ATOM 1572 C CA . ASP A 1 206 ? 6.41 18.031 30.656 1 95 206 ASP A CA 1
ATOM 1573 C C . ASP A 1 206 ? 5.762 17 29.734 1 95 206 ASP A C 1
ATOM 1575 O O . ASP A 1 206 ? 6.438 16.109 29.219 1 95 206 ASP A O 1
ATOM 1579 N N . LEU A 1 207 ? 4.59 17.266 29.484 1 94.31 207 LEU A N 1
ATOM 1580 C CA . LEU A 1 207 ? 3.854 16.234 28.781 1 94.31 207 LEU A CA 1
ATOM 1581 C C . LEU A 1 207 ? 3.572 16.656 27.344 1 94.31 207 LEU A C 1
ATOM 1583 O O . LEU A 1 207 ? 3.82 15.898 26.406 1 94.31 207 LEU A O 1
ATOM 1587 N N . LYS A 1 208 ? 3.059 17.891 27.203 1 97.38 208 LYS A N 1
ATOM 1588 C CA . LYS A 1 208 ? 2.602 18.281 25.875 1 97.38 208 LYS A CA 1
ATOM 1589 C C . LYS A 1 208 ? 2.574 19.812 25.734 1 97.38 208 LYS A C 1
ATOM 1591 O O . LYS A 1 208 ? 2.76 20.531 26.703 1 97.38 208 LYS A O 1
ATOM 1596 N N . VAL A 1 209 ? 2.285 20.266 24.484 1 98.19 209 VAL A N 1
ATOM 1597 C CA . VAL A 1 209 ? 2.115 21.688 24.156 1 98.19 209 VAL A CA 1
ATOM 1598 C C . VAL A 1 209 ? 0.919 22.25 24.922 1 98.19 209 VAL A C 1
ATOM 1600 O O . VAL A 1 209 ? -0.103 21.578 25.062 1 98.19 209 VAL A O 1
ATOM 1603 N N . THR A 1 210 ? 1.103 23.531 25.344 1 98.31 210 THR A N 1
ATOM 1604 C CA . THR A 1 210 ? -0.019 24.172 26 1 98.31 210 THR A CA 1
ATOM 1605 C C . THR A 1 210 ? -0.255 25.578 25.422 1 98.31 210 THR A C 1
ATOM 1607 O O . THR A 1 210 ? -1.376 26.078 25.469 1 98.31 210 THR A O 1
ATOM 1610 N N . ASN A 1 211 ? 0.838 26.172 24.922 1 98.44 211 ASN A N 1
ATOM 1611 C CA . ASN A 1 211 ? 0.744 27.531 24.438 1 98.44 211 ASN A CA 1
ATOM 1612 C C . ASN A 1 211 ? 1.722 27.797 23.281 1 98.44 211 ASN A C 1
ATOM 1614 O O . ASN A 1 211 ? 2.689 27.047 23.125 1 98.44 211 ASN A O 1
ATOM 1618 N N . VAL A 1 212 ? 1.434 28.859 22.578 1 98.88 212 VAL A N 1
ATOM 1619 C CA . VAL A 1 212 ? 2.295 29.281 21.469 1 98.88 212 VAL A CA 1
ATOM 1620 C C . VAL A 1 212 ? 2.438 30.797 21.484 1 98.88 212 VAL A C 1
ATOM 1622 O O . VAL A 1 212 ? 1.444 31.516 21.594 1 98.88 212 VAL A O 1
ATOM 1625 N N . ASP A 1 213 ? 3.656 31.234 21.469 1 98.88 213 ASP A N 1
ATOM 1626 C CA . ASP A 1 213 ? 3.916 32.656 21.234 1 98.88 213 ASP A CA 1
ATOM 1627 C C . ASP A 1 213 ? 3.889 33 19.75 1 98.88 213 ASP A C 1
ATOM 1629 O O . ASP A 1 213 ? 4.629 32.406 18.953 1 98.88 213 ASP A O 1
ATOM 1633 N N . ILE A 1 214 ? 3.039 33.938 19.406 1 98.88 214 ILE A N 1
ATOM 1634 C CA . ILE A 1 214 ? 2.879 34.344 18.016 1 98.88 214 ILE A CA 1
ATOM 1635 C C . ILE A 1 214 ? 3.213 35.812 17.875 1 98.88 214 ILE A C 1
ATOM 1637 O O . ILE A 1 214 ? 2.717 36.656 18.641 1 98.88 214 ILE A O 1
ATOM 1641 N N . GLU A 1 215 ? 4.039 36.125 16.953 1 98.81 215 GLU A N 1
ATOM 1642 C CA . GLU A 1 215 ? 4.48 37.5 16.719 1 98.81 215 GLU A CA 1
ATOM 1643 C C . GLU A 1 215 ? 3.863 38.062 15.445 1 98.81 215 GLU A C 1
ATOM 1645 O O . GLU A 1 215 ? 3.953 37.469 14.383 1 98.81 215 GLU A O 1
ATOM 1650 N N . ASN A 1 216 ? 3.23 39.219 15.578 1 98.69 216 ASN A N 1
ATOM 1651 C CA . ASN A 1 216 ? 2.826 39.969 14.391 1 98.69 216 ASN A CA 1
ATOM 1652 C C . ASN A 1 216 ? 4.02 40.625 13.703 1 98.69 216 ASN A C 1
ATOM 1654 O O . ASN A 1 216 ? 4.734 41.406 14.32 1 98.69 216 ASN A O 1
ATOM 1658 N N . VAL A 1 217 ? 4.207 40.344 12.508 1 98.12 217 VAL A N 1
ATOM 1659 C CA . VAL A 1 217 ? 5.445 40.75 11.836 1 98.12 217 VAL A CA 1
ATOM 1660 C C . VAL A 1 217 ? 5.371 42.219 11.453 1 98.12 217 VAL A C 1
ATOM 1662 O O . VAL A 1 217 ? 6.391 42.844 11.125 1 98.12 217 VAL A O 1
ATOM 1665 N N . LYS A 1 218 ? 4.195 42.844 11.453 1 98.12 218 LYS A N 1
ATOM 1666 C CA . LYS A 1 218 ? 4.035 44.25 11.133 1 98.12 218 LYS A CA 1
ATOM 1667 C C . LYS A 1 218 ? 4.188 45.125 12.375 1 98.12 218 LYS A C 1
ATOM 1669 O O . LYS A 1 218 ? 4.77 46.219 12.32 1 98.12 218 LYS A O 1
ATOM 1674 N N . THR A 1 219 ? 3.754 44.688 13.484 1 97.94 219 THR A N 1
ATOM 1675 C CA . THR A 1 219 ? 3.73 45.5 14.688 1 97.94 219 THR A CA 1
ATOM 1676 C C . THR A 1 219 ? 4.832 45.062 15.656 1 97.94 219 THR A C 1
ATOM 1678 O O . THR A 1 219 ? 5.191 45.812 16.562 1 97.94 219 THR A O 1
ATOM 1681 N N . GLY A 1 220 ? 5.266 43.781 15.57 1 97.81 220 GLY A N 1
ATOM 1682 C CA . GLY A 1 220 ? 6.254 43.25 16.484 1 97.81 220 GLY A CA 1
ATOM 1683 C C . GLY A 1 220 ? 5.652 42.75 17.781 1 97.81 220 GLY A C 1
ATOM 1684 O O . GLY A 1 220 ? 6.359 42.219 18.641 1 97.81 220 GLY A O 1
ATOM 1685 N N . GLN A 1 221 ? 4.438 42.938 17.891 1 98.31 221 GLN A N 1
ATOM 1686 C CA . GLN A 1 221 ? 3.75 42.5 19.109 1 98.31 221 GLN A CA 1
ATOM 1687 C C . GLN A 1 221 ? 3.723 40.969 19.219 1 98.31 221 GLN A C 1
ATOM 1689 O O . GLN A 1 221 ? 3.463 40.281 18.234 1 98.31 221 GLN A O 1
ATOM 1694 N N . VAL A 1 222 ? 4.086 40.469 20.422 1 98.56 222 VAL A N 1
ATOM 1695 C CA . VAL A 1 222 ? 4.055 39.062 20.688 1 98.56 222 VAL A CA 1
ATOM 1696 C C . VAL A 1 222 ? 2.9 38.719 21.625 1 98.56 222 VAL A C 1
ATOM 1698 O O . VAL A 1 222 ? 2.758 39.344 22.688 1 98.56 222 VAL A O 1
ATOM 1701 N N . ASN A 1 223 ? 2.029 37.875 21.234 1 98.62 223 ASN A N 1
ATOM 1702 C CA . ASN A 1 223 ? 0.924 37.406 22.062 1 98.62 223 ASN A CA 1
ATOM 1703 C C . ASN A 1 223 ? 1.029 35.906 22.344 1 98.62 223 ASN A C 1
ATOM 1705 O O . ASN A 1 223 ? 1.544 35.156 21.516 1 98.62 223 ASN A O 1
ATOM 1709 N N . ASN A 1 224 ? 0.598 35.531 23.516 1 98.62 224 ASN A N 1
ATOM 1710 C CA . ASN A 1 224 ? 0.572 34.125 23.922 1 98.62 224 ASN A CA 1
ATOM 1711 C C . ASN A 1 224 ? -0.827 33.531 23.797 1 98.62 224 ASN A C 1
ATOM 1713 O O . ASN A 1 224 ? -1.799 34.094 24.297 1 98.62 224 ASN A O 1
ATOM 1717 N N . TYR A 1 225 ? -0.942 32.5 23.031 1 98.62 225 TYR A N 1
ATOM 1718 C CA . TYR A 1 225 ? -2.225 31.859 22.797 1 98.62 225 TYR A CA 1
ATOM 1719 C C . TYR A 1 225 ? -2.217 30.438 23.344 1 98.62 225 TYR A C 1
ATOM 1721 O O . TYR A 1 225 ? -1.203 29.734 23.266 1 98.62 225 TYR A O 1
ATOM 1729 N N . ALA A 1 226 ? -3.338 30.016 23.891 1 98.5 226 ALA A N 1
ATOM 1730 C CA . ALA A 1 226 ? -3.484 28.625 24.312 1 98.5 226 ALA A CA 1
ATOM 1731 C C . ALA A 1 226 ? -3.91 27.734 23.156 1 98.5 226 ALA A C 1
ATOM 1733 O O . ALA A 1 226 ? -4.941 27.984 22.516 1 98.5 226 ALA A O 1
ATOM 1734 N N . PHE A 1 227 ? -3.131 26.734 22.812 1 98.44 227 PHE A N 1
ATOM 1735 C CA . PHE A 1 227 ? -3.453 25.703 21.828 1 98.44 227 PHE A CA 1
ATOM 1736 C C . PHE A 1 227 ? -3.084 24.312 22.344 1 98.44 227 PHE A C 1
ATOM 1738 O O . PHE A 1 227 ? -2.043 24.156 22.984 1 98.44 227 PHE A O 1
ATOM 1745 N N . GLY A 1 228 ? -3.926 23.344 22.094 1 97.12 228 GLY A N 1
ATOM 1746 C CA . GLY A 1 228 ? -3.672 21.969 22.5 1 97.12 228 GLY A CA 1
ATOM 1747 C C . GLY A 1 228 ? -2.807 21.203 21.516 1 97.12 228 GLY A C 1
ATOM 1748 O O . GLY A 1 228 ? -2.297 20.125 21.844 1 97.12 228 GLY A O 1
ATOM 1749 N N . GLY A 1 229 ? -2.611 21.688 20.344 1 98.25 229 GLY A N 1
ATOM 1750 C CA . GLY A 1 229 ? -1.814 21.078 19.281 1 98.25 229 GLY A CA 1
ATOM 1751 C C . GLY A 1 229 ? -1.398 22.062 18.203 1 98.25 229 GLY A C 1
ATOM 1752 O O . GLY A 1 229 ? -2.086 23.062 17.969 1 98.25 229 GLY A O 1
ATOM 1753 N N . VAL A 1 230 ? -0.247 21.844 17.641 1 98.81 230 VAL A N 1
ATOM 1754 C CA . VAL A 1 230 ? 0.314 22.656 16.578 1 98.81 230 VAL A CA 1
ATOM 1755 C C . VAL A 1 230 ? 0.64 21.797 15.367 1 98.81 230 VAL A C 1
ATOM 1757 O O . VAL A 1 230 ? 1.452 20.875 15.461 1 98.81 230 VAL A O 1
ATOM 1760 N N . PHE A 1 231 ? -0.022 22.031 14.234 1 98.75 231 PHE A N 1
ATOM 1761 C CA . PHE A 1 231 ? 0.226 21.344 12.977 1 98.75 231 PHE A CA 1
ATOM 1762 C C . PHE A 1 231 ? 0.976 22.25 12 1 98.75 231 PHE A C 1
ATOM 1764 O O . PHE A 1 231 ? 0.495 23.328 11.648 1 98.75 231 PHE A O 1
ATOM 1771 N N . ILE A 1 232 ? 2.119 21.781 11.516 1 98.69 232 ILE A N 1
ATOM 1772 C CA . ILE A 1 232 ? 3.025 22.625 10.75 1 98.69 232 ILE A CA 1
ATOM 1773 C C . ILE A 1 232 ? 2.998 22.219 9.281 1 98.69 232 ILE A C 1
ATOM 1775 O O . ILE A 1 232 ? 3.387 21.094 8.938 1 98.69 232 ILE A O 1
ATOM 1779 N N . TYR A 1 233 ? 2.531 23.109 8.422 1 98.19 233 TYR A N 1
ATOM 1780 C CA . TYR A 1 233 ? 2.43 22.891 6.98 1 98.19 233 TYR A CA 1
ATOM 1781 C C . TYR A 1 233 ? 3.086 24.031 6.211 1 98.19 233 TYR A C 1
ATOM 1783 O O . TYR A 1 233 ? 2.445 24.672 5.383 1 98.19 233 TYR A O 1
ATOM 1791 N N . VAL A 1 234 ? 4.398 24.172 6.406 1 97.81 234 VAL A N 1
ATOM 1792 C CA . VAL A 1 234 ? 5.09 25.281 5.781 1 97.81 234 VAL A CA 1
ATOM 1793 C C . VAL A 1 234 ? 5.965 24.781 4.637 1 97.81 234 VAL A C 1
ATOM 1795 O O . VAL A 1 234 ? 6.824 25.516 4.133 1 97.81 234 VAL A O 1
ATOM 1798 N N . GLY A 1 235 ? 5.801 23.531 4.32 1 96.75 235 GLY A N 1
ATOM 1799 C CA . GLY A 1 235 ? 6.508 23 3.168 1 96.75 235 GLY A CA 1
ATOM 1800 C C . GLY A 1 235 ? 6.969 21.562 3.361 1 96.75 235 GLY A C 1
ATOM 1801 O O . GLY A 1 235 ? 7.234 21.141 4.484 1 96.75 235 GLY A O 1
ATOM 1802 N N . LEU A 1 236 ? 7.008 20.797 2.311 1 97.19 236 LEU A N 1
ATOM 1803 C CA . LEU A 1 236 ? 7.508 19.438 2.205 1 97.19 236 LEU A CA 1
ATOM 1804 C C . LEU A 1 236 ? 8.453 19.281 1.015 1 97.19 236 LEU A C 1
ATOM 1806 O O . LEU A 1 236 ? 8.086 19.609 -0.117 1 97.19 236 LEU A O 1
ATOM 1810 N N . ASP A 1 237 ? 9.664 18.859 1.259 1 97.94 237 ASP A N 1
ATOM 1811 C CA . ASP A 1 237 ? 10.664 18.781 0.2 1 97.94 237 ASP A CA 1
ATOM 1812 C C . ASP A 1 237 ? 11.062 17.344 -0.086 1 97.94 237 ASP A C 1
ATOM 1814 O O . ASP A 1 237 ? 11.508 16.625 0.813 1 97.94 237 ASP A O 1
ATOM 1818 N N . PRO A 1 238 ? 10.898 16.906 -1.342 1 98.56 238 PRO A N 1
ATOM 1819 C CA . PRO A 1 238 ? 11.414 15.57 -1.683 1 98.56 238 PRO A CA 1
ATOM 1820 C C . PRO A 1 238 ? 12.938 15.492 -1.57 1 98.56 238 PRO A C 1
ATOM 1822 O O . PRO A 1 238 ? 13.641 16.453 -1.885 1 98.56 238 PRO A O 1
ATOM 1825 N N . VAL A 1 239 ? 13.438 14.359 -1.073 1 98.56 239 VAL A N 1
ATOM 1826 C CA . VAL A 1 239 ? 14.875 14.125 -1.029 1 98.56 239 VAL A CA 1
ATOM 1827 C C . VAL A 1 239 ? 15.336 13.477 -2.336 1 98.56 239 VAL A C 1
ATOM 1829 O O . VAL A 1 239 ? 15.359 12.25 -2.455 1 98.56 239 VAL A O 1
ATOM 1832 N N . SER A 1 240 ? 15.719 14.344 -3.346 1 98.69 240 SER A N 1
ATOM 1833 C CA . SER A 1 240 ? 15.945 13.797 -4.68 1 98.69 240 SER A CA 1
ATOM 1834 C C . SER A 1 240 ? 17.203 14.383 -5.316 1 98.69 240 SER A C 1
ATOM 1836 O O . SER A 1 240 ? 17.438 14.219 -6.516 1 98.69 240 SER A O 1
ATOM 1838 N N . SER A 1 241 ? 18.078 15.031 -4.52 1 98.06 241 SER A N 1
ATOM 1839 C CA . SER A 1 241 ? 19.25 15.727 -5.059 1 98.06 241 SER A CA 1
ATOM 1840 C C . SER A 1 241 ? 20.188 14.758 -5.777 1 98.06 241 SER A C 1
ATOM 1842 O O . SER A 1 241 ? 20.828 15.125 -6.754 1 98.06 241 SER A O 1
ATOM 1844 N N . MET A 1 242 ? 20.234 13.461 -5.367 1 98.31 242 MET A N 1
ATOM 1845 C CA . MET A 1 242 ? 21.188 12.492 -5.887 1 98.31 242 MET A CA 1
ATOM 1846 C C . MET A 1 242 ? 20.812 12.047 -7.297 1 98.31 242 MET A C 1
ATOM 1848 O O . MET A 1 242 ? 21.625 11.445 -8 1 98.31 242 MET A O 1
ATOM 1852 N N . VAL A 1 243 ? 19.609 12.398 -7.723 1 98.56 243 VAL A N 1
ATOM 1853 C CA . VAL A 1 243 ? 19.188 11.953 -9.047 1 98.56 243 VAL A CA 1
ATOM 1854 C C . VAL A 1 243 ? 19.031 13.148 -9.977 1 98.56 243 VAL A C 1
ATOM 1856 O O . VAL A 1 243 ? 18.406 13.047 -11.031 1 98.56 243 VAL A O 1
ATOM 1859 N N . LYS A 1 244 ? 19.516 14.266 -9.586 1 95.88 244 LYS A N 1
ATOM 1860 C CA . LYS A 1 244 ? 19.359 15.5 -10.352 1 95.88 244 LYS A CA 1
ATOM 1861 C C . LYS A 1 244 ? 19.891 15.336 -11.781 1 95.88 244 LYS A C 1
ATOM 1863 O O . LYS A 1 244 ? 19.266 15.812 -12.734 1 95.88 244 LYS A O 1
ATOM 1868 N N . GLU A 1 245 ? 20.969 14.625 -11.984 1 95.62 245 GLU A N 1
ATOM 1869 C CA . GLU A 1 245 ? 21.625 14.5 -13.281 1 95.62 245 GLU A CA 1
ATOM 1870 C C . GLU A 1 245 ? 20.859 13.547 -14.195 1 95.62 245 GLU A C 1
ATOM 1872 O O . GLU A 1 245 ? 21.078 13.523 -15.406 1 95.62 245 GLU A O 1
ATOM 1877 N N . LEU A 1 246 ? 19.984 12.742 -13.594 1 98.12 246 LEU A N 1
ATOM 1878 C CA . LEU A 1 246 ? 19.188 11.82 -14.398 1 98.12 246 LEU A CA 1
ATOM 1879 C C . LEU A 1 246 ? 18.031 12.547 -15.07 1 98.12 246 LEU A C 1
ATOM 1881 O O . LEU A 1 246 ? 17.391 12.008 -15.977 1 98.12 246 LEU A O 1
ATOM 1885 N N . ASP A 1 247 ? 17.703 13.805 -14.633 1 97.5 247 ASP A N 1
ATOM 1886 C CA . ASP A 1 247 ? 16.641 14.633 -15.18 1 97.5 247 ASP A CA 1
ATOM 1887 C C . ASP A 1 247 ? 15.289 13.922 -15.078 1 97.5 247 ASP A C 1
ATOM 1889 O O . ASP A 1 247 ? 14.539 13.867 -16.047 1 97.5 247 ASP A O 1
ATOM 1893 N N . ILE A 1 248 ? 15 13.32 -13.914 1 98.62 248 ILE A N 1
ATOM 1894 C CA . ILE A 1 248 ? 13.758 12.57 -13.75 1 98.62 248 ILE A CA 1
ATOM 1895 C C . ILE A 1 248 ? 12.852 13.297 -12.758 1 98.62 248 ILE A C 1
ATOM 1897 O O . ILE A 1 248 ? 11.789 12.781 -12.391 1 98.62 248 ILE A O 1
ATOM 1901 N N . THR A 1 249 ? 13.172 14.469 -12.258 1 98.62 249 THR A N 1
ATOM 1902 C CA . THR A 1 249 ? 12.383 15.211 -11.281 1 98.62 249 THR A CA 1
ATOM 1903 C C . THR A 1 249 ? 11.57 16.312 -11.961 1 98.62 249 THR A C 1
ATOM 1905 O O . THR A 1 249 ? 11.93 16.766 -13.047 1 98.62 249 THR A O 1
ATOM 1908 N N . ASP A 1 250 ? 10.469 16.656 -11.367 1 98.12 250 ASP A N 1
ATOM 1909 C CA . ASP A 1 250 ? 9.766 17.875 -11.797 1 98.12 250 ASP A CA 1
ATOM 1910 C C . ASP A 1 250 ? 10.398 19.125 -11.195 1 98.12 250 ASP A C 1
ATOM 1912 O O . ASP A 1 250 ? 11.469 19.047 -10.578 1 98.12 250 ASP A O 1
ATOM 1916 N N . GLU A 1 251 ? 9.781 20.266 -11.367 1 97 251 GLU A N 1
ATOM 1917 C CA . GLU A 1 251 ? 10.359 21.547 -10.961 1 97 251 GLU A CA 1
ATOM 1918 C C . GLU A 1 251 ? 10.492 21.641 -9.445 1 97 251 GLU A C 1
ATOM 1920 O O . GLU A 1 251 ? 11.398 22.312 -8.938 1 97 251 GLU A O 1
ATOM 1925 N N . ALA A 1 252 ? 9.625 20.938 -8.758 1 96.88 252 ALA A N 1
ATOM 1926 C CA . ALA A 1 252 ? 9.625 21.016 -7.301 1 96.88 252 ALA A CA 1
ATOM 1927 C C . ALA A 1 252 ? 10.508 19.922 -6.691 1 96.88 252 ALA A C 1
ATOM 1929 O O . ALA A 1 252 ? 10.68 19.859 -5.473 1 96.88 252 ALA A O 1
ATOM 1930 N N . GLY A 1 253 ? 11.055 19.016 -7.488 1 98.31 253 GLY A N 1
ATOM 1931 C CA . GLY A 1 253 ? 11.969 17.984 -7.02 1 98.31 253 GLY A CA 1
ATOM 1932 C C . GLY A 1 253 ? 11.32 16.625 -6.859 1 98.31 253 GLY A C 1
ATOM 1933 O O . GLY A 1 253 ? 11.992 15.641 -6.566 1 98.31 253 GLY A O 1
ATOM 1934 N N . TRP A 1 254 ? 10.039 16.578 -7.051 1 98.75 254 TRP A N 1
ATOM 1935 C CA . TRP A 1 254 ? 9.344 15.297 -6.969 1 98.75 254 TRP A CA 1
ATOM 1936 C C . TRP A 1 254 ? 9.68 14.414 -8.172 1 98.75 254 TRP A C 1
ATOM 1938 O O . TRP A 1 254 ? 9.992 14.922 -9.25 1 98.75 254 TRP A O 1
ATOM 1948 N N . ILE A 1 255 ? 9.547 13.102 -7.98 1 98.88 255 ILE A N 1
ATOM 1949 C CA . ILE A 1 255 ? 9.828 12.195 -9.086 1 98.88 255 ILE A CA 1
ATOM 1950 C C . ILE A 1 255 ? 8.523 11.633 -9.648 1 98.88 255 ILE A C 1
ATOM 1952 O O . ILE A 1 255 ? 7.879 10.805 -9.008 1 98.88 255 ILE A O 1
ATOM 1956 N N . PRO A 1 256 ? 8.117 12.07 -10.836 1 98.75 256 PRO A N 1
ATOM 1957 C CA . PRO A 1 256 ? 6.953 11.461 -11.484 1 98.75 256 PRO A CA 1
ATOM 1958 C C . PRO A 1 256 ? 7.199 10.016 -11.898 1 98.75 256 PRO A C 1
ATOM 1960 O O . PRO A 1 256 ? 8.289 9.68 -12.359 1 98.75 256 PRO A O 1
ATOM 1963 N N . THR A 1 257 ? 6.254 9.148 -11.695 1 98.69 257 THR A N 1
ATOM 1964 C CA . THR A 1 257 ? 6.293 7.762 -12.141 1 98.69 257 THR A CA 1
ATOM 1965 C C . THR A 1 257 ? 4.957 7.355 -12.758 1 98.69 257 THR A C 1
ATOM 1967 O O . THR A 1 257 ? 3.963 8.07 -12.633 1 98.69 257 THR A O 1
ATOM 1970 N N . ASP A 1 258 ? 4.957 6.301 -13.484 1 97.81 258 ASP A N 1
ATOM 1971 C CA . ASP A 1 258 ? 3.697 5.676 -13.883 1 97.81 258 ASP A CA 1
ATOM 1972 C C . ASP A 1 258 ? 3.172 4.754 -12.789 1 97.81 258 ASP A C 1
ATOM 1974 O O . ASP A 1 258 ? 3.658 4.789 -11.656 1 97.81 258 ASP A O 1
ATOM 1978 N N . ASP A 1 259 ? 2.178 3.914 -13.07 1 96.44 259 ASP A N 1
ATOM 1979 C CA . ASP A 1 259 ? 1.525 3.064 -12.07 1 96.44 259 ASP A CA 1
ATOM 1980 C C . ASP A 1 259 ? 2.396 1.861 -11.727 1 96.44 259 ASP A C 1
ATOM 1982 O O . ASP A 1 259 ? 2.082 1.108 -10.797 1 96.44 259 ASP A O 1
ATOM 1986 N N . HIS A 1 260 ? 3.51 1.693 -12.383 1 98.31 260 HIS A N 1
ATOM 1987 C CA . HIS A 1 260 ? 4.457 0.614 -12.125 1 98.31 260 HIS A CA 1
ATOM 1988 C C . HIS A 1 260 ? 5.734 1.144 -11.484 1 98.31 260 HIS A C 1
ATOM 1990 O O . HIS A 1 260 ? 6.77 0.476 -11.508 1 98.31 260 HIS A O 1
ATOM 1996 N N . MET A 1 261 ? 5.719 2.387 -10.977 1 98.81 261 MET A N 1
ATOM 1997 C CA . MET A 1 261 ? 6.793 3.039 -10.234 1 98.81 261 MET A CA 1
ATOM 1998 C C . MET A 1 261 ? 7.98 3.338 -11.141 1 98.81 261 MET A C 1
ATOM 2000 O O . MET A 1 261 ? 9.078 3.633 -10.656 1 98.81 261 MET A O 1
ATOM 2004 N N . LYS A 1 262 ? 7.762 3.205 -12.453 1 98.81 262 LYS A N 1
ATOM 2005 C CA . LYS A 1 262 ? 8.828 3.453 -13.422 1 98.81 262 LYS A CA 1
ATOM 2006 C C . LYS A 1 262 ? 9.031 4.949 -13.648 1 98.81 262 LYS A C 1
ATOM 2008 O O . LYS A 1 262 ? 8.062 5.703 -13.742 1 98.81 262 LYS A O 1
ATOM 2013 N N . THR A 1 263 ? 10.281 5.406 -13.633 1 98.75 263 THR A N 1
ATOM 2014 C CA . THR A 1 263 ? 10.625 6.75 -14.094 1 98.75 263 THR A CA 1
ATOM 2015 C C . THR A 1 263 ? 10.836 6.766 -15.602 1 98.75 263 THR A C 1
ATOM 2017 O O . THR A 1 263 ? 10.617 5.754 -16.281 1 98.75 263 THR A O 1
ATOM 2020 N N . LYS A 1 264 ? 11.211 7.949 -16.094 1 97.69 264 LYS A N 1
ATOM 2021 C CA . LYS A 1 264 ? 11.445 8.047 -17.531 1 97.69 264 LYS A CA 1
ATOM 2022 C C . LYS A 1 264 ? 12.758 7.371 -17.922 1 97.69 264 LYS A C 1
ATOM 2024 O O . LYS A 1 264 ? 13.016 7.145 -19.109 1 97.69 264 LYS A O 1
ATOM 2029 N N . VAL A 1 265 ? 13.68 7.059 -16.969 1 98.56 265 VAL A N 1
ATOM 2030 C CA . VAL A 1 265 ? 14.93 6.367 -17.234 1 98.56 265 VAL A CA 1
ATOM 2031 C C . VAL A 1 265 ? 14.75 4.867 -17.016 1 98.56 265 VAL A C 1
ATOM 2033 O O . VAL A 1 265 ? 14.375 4.434 -15.914 1 98.56 265 VAL A O 1
ATOM 2036 N N . ALA A 1 266 ? 15.023 4.039 -18.047 1 98.25 266 ALA A N 1
ATOM 2037 C CA . ALA A 1 266 ? 14.867 2.588 -17.969 1 98.25 266 ALA A CA 1
ATOM 2038 C C . ALA A 1 266 ? 15.703 2.008 -16.828 1 98.25 266 ALA A C 1
ATOM 2040 O O . ALA A 1 266 ? 16.875 2.373 -16.656 1 98.25 266 ALA A O 1
ATOM 2041 N N . GLY A 1 267 ? 15.102 1.17 -15.992 1 98.5 267 GLY A N 1
ATOM 2042 C CA . GLY A 1 267 ? 15.805 0.502 -14.914 1 98.5 267 GLY A CA 1
ATOM 2043 C C . GLY A 1 267 ? 15.883 1.33 -13.648 1 98.5 267 GLY A C 1
ATOM 2044 O O . GLY A 1 267 ? 16.516 0.928 -12.672 1 98.5 267 GLY A O 1
ATOM 2045 N N . VAL A 1 268 ? 15.297 2.578 -13.664 1 98.94 268 VAL A N 1
ATOM 2046 C CA . VAL A 1 268 ? 15.25 3.438 -12.484 1 98.94 268 VAL A CA 1
ATOM 2047 C C . VAL A 1 268 ? 13.805 3.619 -12.031 1 98.94 268 VAL A C 1
ATOM 2049 O O . VAL A 1 268 ? 12.953 4.047 -12.805 1 98.94 268 VAL A O 1
ATOM 2052 N N . PHE A 1 269 ? 13.508 3.254 -10.805 1 98.94 269 PHE A N 1
ATOM 2053 C CA . PHE A 1 269 ? 12.188 3.346 -10.195 1 98.94 269 PHE A CA 1
ATOM 2054 C C . PHE A 1 269 ? 12.195 4.309 -9.016 1 98.94 269 PHE A C 1
ATOM 2056 O O . PHE A 1 269 ? 13.25 4.566 -8.43 1 98.94 269 PHE A O 1
ATOM 2063 N N . ALA A 1 270 ? 11.062 4.867 -8.672 1 98.94 270 ALA A N 1
ATOM 2064 C CA . ALA A 1 270 ? 10.898 5.699 -7.484 1 98.94 270 ALA A CA 1
ATOM 2065 C C . ALA A 1 270 ? 9.648 5.305 -6.707 1 98.94 270 ALA A C 1
ATOM 2067 O O . ALA A 1 270 ? 8.609 5.004 -7.301 1 98.94 270 ALA A O 1
ATOM 2068 N N . ILE A 1 271 ? 9.781 5.332 -5.367 1 98.94 271 ILE A N 1
ATOM 2069 C CA . ILE A 1 271 ? 8.688 4.844 -4.531 1 98.94 271 ILE A CA 1
ATOM 2070 C C . ILE A 1 271 ? 8.602 5.684 -3.26 1 98.94 271 ILE A C 1
ATOM 2072 O O . ILE A 1 271 ? 9.586 6.309 -2.852 1 98.94 271 ILE A O 1
ATOM 2076 N N . GLY A 1 272 ? 7.395 5.633 -2.592 1 98.81 272 GLY A N 1
ATOM 2077 C CA . GLY A 1 272 ? 7.191 6.328 -1.331 1 98.81 272 GLY A CA 1
ATOM 2078 C C . GLY A 1 272 ? 7.066 7.828 -1.492 1 98.81 272 GLY A C 1
ATOM 2079 O O . GLY A 1 272 ? 6.531 8.312 -2.494 1 98.81 272 GLY A O 1
ATOM 2080 N N . ASP A 1 273 ? 7.531 8.531 -0.558 1 98.62 273 ASP A N 1
ATOM 2081 C CA . ASP A 1 273 ? 7.191 9.938 -0.407 1 98.62 273 ASP A CA 1
ATOM 2082 C C . ASP A 1 273 ? 8.023 10.812 -1.349 1 98.62 273 ASP A C 1
ATOM 2084 O O . ASP A 1 273 ? 7.727 11.992 -1.53 1 98.62 273 ASP A O 1
ATOM 2088 N N . VAL A 1 274 ? 9.016 10.211 -2.029 1 98.88 274 VAL A N 1
ATOM 2089 C CA . VAL A 1 274 ? 9.812 11 -2.961 1 98.88 274 VAL A CA 1
ATOM 2090 C C . VAL A 1 274 ? 9.07 11.148 -4.285 1 98.88 274 VAL A C 1
ATOM 2092 O O . VAL A 1 274 ? 9.398 12.016 -5.098 1 98.88 274 VAL A O 1
ATOM 2095 N N . ARG A 1 275 ? 8.086 10.289 -4.492 1 98.56 275 ARG A N 1
ATOM 2096 C CA . ARG A 1 275 ? 7.285 10.305 -5.711 1 98.56 275 ARG A CA 1
ATOM 2097 C C . ARG A 1 275 ? 6.352 11.508 -5.734 1 98.56 275 ARG A C 1
ATOM 2099 O O . ARG A 1 275 ? 5.965 12.023 -4.684 1 98.56 275 ARG A O 1
ATOM 2106 N N . GLN A 1 276 ? 6.062 11.938 -6.938 1 97.81 276 GLN A N 1
ATOM 2107 C CA . GLN A 1 276 ? 4.926 12.836 -7.117 1 97.81 276 GLN A CA 1
ATOM 2108 C C . GLN A 1 276 ? 3.607 12.117 -6.855 1 97.81 276 GLN A C 1
ATOM 2110 O O . GLN A 1 276 ? 3.195 11.266 -7.648 1 97.81 276 GLN A O 1
ATOM 2115 N N . LYS A 1 277 ? 2.938 12.453 -5.75 1 96.81 277 LYS A N 1
ATOM 2116 C CA . LYS A 1 277 ? 1.676 11.812 -5.379 1 96.81 277 LYS A CA 1
ATOM 2117 C C . LYS A 1 277 ? 0.912 12.664 -4.363 1 96.81 277 LYS A C 1
ATOM 2119 O O . LYS A 1 277 ? 1.448 13.633 -3.828 1 96.81 277 LYS A O 1
ATOM 2124 N N . ASP A 1 278 ? -0.286 12.25 -4.02 1 94.81 278 ASP A N 1
ATOM 2125 C CA . ASP A 1 278 ? -1.149 13.094 -3.199 1 94.81 278 ASP A CA 1
ATOM 2126 C C . ASP A 1 278 ? -1.199 12.594 -1.759 1 94.81 278 ASP A C 1
ATOM 2128 O O . ASP A 1 278 ? -1.25 13.391 -0.82 1 94.81 278 ASP A O 1
ATOM 2132 N N . LEU A 1 279 ? -1.256 11.266 -1.6 1 97.62 279 LEU A N 1
ATOM 2133 C CA . LEU A 1 279 ? -1.38 10.703 -0.26 1 97.62 279 LEU A CA 1
ATOM 2134 C C . LEU A 1 279 ? -0.093 9.992 0.155 1 97.62 279 LEU A C 1
ATOM 2136 O O . LEU A 1 279 ? 0.348 9.055 -0.511 1 97.62 279 LEU A O 1
ATOM 2140 N N . ARG A 1 280 ? 0.518 10.539 1.176 1 98.19 280 ARG A N 1
ATOM 2141 C CA . ARG A 1 280 ? 1.768 10 1.703 1 98.19 280 ARG A CA 1
ATOM 2142 C C . ARG A 1 280 ? 1.549 9.336 3.059 1 98.19 280 ARG A C 1
ATOM 2144 O O . ARG A 1 280 ? 1.458 10.016 4.082 1 98.19 280 ARG A O 1
ATOM 2151 N N . GLN A 1 281 ? 1.385 8.039 3.092 1 98.5 281 GLN A N 1
ATOM 2152 C CA . GLN A 1 281 ? 1.15 7.184 4.246 1 98.5 281 GLN A CA 1
ATOM 2153 C C . GLN A 1 281 ? 2.037 5.941 4.199 1 98.5 281 GLN A C 1
ATOM 2155 O O . GLN A 1 281 ? 2.529 5.566 3.133 1 98.5 281 GLN A O 1
ATOM 2160 N N . ILE A 1 282 ? 2.25 5.289 5.355 1 98.81 282 ILE A N 1
ATOM 2161 C CA . ILE A 1 282 ? 2.998 4.035 5.395 1 98.81 282 ILE A CA 1
ATOM 2162 C C . ILE A 1 282 ? 2.336 3.014 4.477 1 98.81 282 ILE A C 1
ATOM 2164 O O . ILE A 1 282 ? 3.018 2.309 3.729 1 98.81 282 ILE A O 1
ATOM 2168 N N . THR A 1 283 ? 0.997 2.979 4.41 1 98.88 283 THR A N 1
ATOM 2169 C CA . THR A 1 283 ? 0.237 2.004 3.635 1 98.88 283 THR A CA 1
ATOM 2170 C C . THR A 1 283 ? 0.474 2.199 2.141 1 98.88 283 THR A C 1
ATOM 2172 O O . THR A 1 283 ? 0.638 1.226 1.4 1 98.88 283 THR A O 1
ATOM 2175 N N . THR A 1 284 ? 0.486 3.473 1.642 1 98.81 284 THR A N 1
ATOM 2176 C CA . THR A 1 284 ? 0.754 3.701 0.226 1 98.81 284 THR A CA 1
ATOM 2177 C C . THR A 1 284 ? 2.215 3.41 -0.102 1 98.81 284 THR A C 1
ATOM 2179 O O . THR A 1 284 ? 2.525 2.898 -1.181 1 98.81 284 THR A O 1
ATOM 2182 N N . ALA A 1 285 ? 3.107 3.691 0.845 1 98.88 285 ALA A N 1
ATOM 2183 C CA . ALA A 1 285 ? 4.539 3.469 0.647 1 98.88 285 ALA A CA 1
ATOM 2184 C C . ALA A 1 285 ? 4.844 1.984 0.473 1 98.88 285 ALA A C 1
ATOM 2186 O O . ALA A 1 285 ? 5.59 1.6 -0.431 1 98.88 285 ALA A O 1
ATOM 2187 N N . VAL A 1 286 ? 4.273 1.132 1.332 1 98.94 286 VAL A N 1
ATOM 2188 C CA . VAL A 1 286 ? 4.582 -0.292 1.24 1 98.94 286 VAL A CA 1
ATOM 2189 C C . VAL A 1 286 ? 4.012 -0.861 -0.057 1 98.94 286 VAL A C 1
ATOM 2191 O O . VAL A 1 286 ? 4.605 -1.757 -0.662 1 98.94 286 VAL A O 1
ATOM 2194 N N . GLY A 1 287 ? 2.834 -0.332 -0.514 1 98.88 287 GLY A N 1
ATOM 2195 C CA . GLY A 1 287 ? 2.303 -0.724 -1.81 1 98.88 287 GLY A CA 1
ATOM 2196 C C . GLY A 1 287 ? 3.232 -0.396 -2.961 1 98.88 287 GLY A C 1
ATOM 2197 O O . GLY A 1 287 ? 3.502 -1.247 -3.812 1 98.88 287 GLY A O 1
ATOM 2198 N N . ASP A 1 288 ? 3.764 0.854 -2.955 1 98.88 288 ASP A N 1
ATOM 2199 C CA . ASP A 1 288 ? 4.738 1.271 -3.957 1 98.88 288 ASP A CA 1
ATOM 2200 C C . ASP A 1 288 ? 5.941 0.331 -3.98 1 98.88 288 ASP A C 1
ATOM 2202 O O . ASP A 1 288 ? 6.43 -0.035 -5.051 1 98.88 288 ASP A O 1
ATOM 2206 N N . GLY A 1 289 ? 6.395 -0.009 -2.764 1 98.94 289 GLY A N 1
ATOM 2207 C CA . GLY A 1 289 ? 7.578 -0.846 -2.641 1 98.94 289 GLY A CA 1
ATOM 2208 C C . GLY A 1 289 ? 7.418 -2.205 -3.293 1 98.94 289 GLY A C 1
ATOM 2209 O O . GLY A 1 289 ? 8.305 -2.662 -4.016 1 98.94 289 GLY A O 1
ATOM 2210 N N . ALA A 1 290 ? 6.273 -2.844 -3.055 1 98.88 290 ALA A N 1
ATOM 2211 C CA . ALA A 1 290 ? 6.008 -4.156 -3.637 1 98.88 290 ALA A CA 1
ATOM 2212 C C . ALA A 1 290 ? 5.957 -4.078 -5.16 1 98.88 290 ALA A C 1
ATOM 2214 O O . ALA A 1 290 ? 6.535 -4.918 -5.852 1 98.88 290 ALA A O 1
ATOM 2215 N N . VAL A 1 291 ? 5.309 -3.057 -5.676 1 98.88 291 VAL A N 1
ATOM 2216 C CA . VAL A 1 291 ? 5.16 -2.893 -7.117 1 98.88 291 VAL A CA 1
ATOM 2217 C C . VAL A 1 291 ? 6.531 -2.689 -7.758 1 98.88 291 VAL A C 1
ATOM 2219 O O . VAL A 1 291 ? 6.871 -3.355 -8.742 1 98.88 291 VAL A O 1
ATOM 2222 N N . ALA A 1 292 ? 7.34 -1.818 -7.18 1 98.94 292 ALA A N 1
ATOM 2223 C CA . ALA A 1 292 ? 8.641 -1.507 -7.77 1 98.94 292 ALA A CA 1
ATOM 2224 C C . ALA A 1 292 ? 9.547 -2.734 -7.777 1 98.94 292 ALA A C 1
ATOM 2226 O O . ALA A 1 292 ? 10.305 -2.945 -8.727 1 98.94 292 ALA A O 1
ATOM 2227 N N . ALA A 1 293 ? 9.516 -3.494 -6.691 1 98.88 293 ALA A N 1
ATOM 2228 C CA . ALA A 1 293 ? 10.336 -4.703 -6.625 1 98.88 293 ALA A CA 1
ATOM 2229 C C . ALA A 1 293 ? 9.953 -5.684 -7.73 1 98.88 293 ALA A C 1
ATOM 2231 O O . ALA A 1 293 ? 10.828 -6.258 -8.383 1 98.88 293 ALA A O 1
ATOM 2232 N N . GLN A 1 294 ? 8.656 -5.867 -7.941 1 98.38 294 GLN A N 1
ATOM 2233 C CA . GLN A 1 294 ? 8.18 -6.754 -9 1 98.38 294 GLN A CA 1
ATOM 2234 C C . GLN A 1 294 ? 8.602 -6.242 -10.375 1 98.38 294 GLN A C 1
ATOM 2236 O O . GLN A 1 294 ? 8.984 -7.027 -11.242 1 98.38 294 GLN A O 1
ATOM 2241 N N . GLU A 1 295 ? 8.508 -4.93 -10.57 1 98.69 295 GLU A N 1
ATOM 2242 C CA . GLU A 1 295 ? 8.891 -4.332 -11.844 1 98.69 295 GLU A CA 1
ATOM 2243 C C . GLU A 1 295 ? 10.391 -4.434 -12.07 1 98.69 295 GLU A C 1
ATOM 2245 O O . GLU A 1 295 ? 10.844 -4.602 -13.211 1 98.69 295 GLU A O 1
ATOM 2250 N N . ALA A 1 296 ? 11.156 -4.25 -11.016 1 98.75 296 ALA A N 1
ATOM 2251 C CA . ALA A 1 296 ? 12.602 -4.445 -11.117 1 98.75 296 ALA A CA 1
ATOM 2252 C C . ALA A 1 296 ? 12.93 -5.871 -11.555 1 98.75 296 ALA A C 1
ATOM 2254 O O . ALA A 1 296 ? 13.766 -6.082 -12.43 1 98.75 296 ALA A O 1
ATOM 2255 N N . TYR A 1 297 ? 12.281 -6.844 -10.984 1 98.31 297 TYR A N 1
ATOM 2256 C CA . TYR A 1 297 ? 12.461 -8.234 -11.375 1 98.31 297 TYR A CA 1
ATOM 2257 C C . TYR A 1 297 ? 12.156 -8.438 -12.859 1 98.31 297 TYR A C 1
ATOM 2259 O O . TYR A 1 297 ? 12.945 -9.039 -13.586 1 98.31 297 TYR A O 1
ATOM 2267 N N . GLN A 1 298 ? 10.992 -7.93 -13.289 1 97.06 298 GLN A N 1
ATOM 2268 C CA . GLN A 1 298 ? 10.586 -8.078 -14.68 1 97.06 298 GLN A CA 1
ATOM 2269 C C . GLN A 1 298 ? 11.602 -7.422 -15.617 1 97.06 298 GLN A C 1
ATOM 2271 O O . GLN A 1 298 ? 11.914 -7.965 -16.688 1 97.06 298 GLN A O 1
ATOM 2276 N N . TYR A 1 299 ? 12.047 -6.238 -15.234 1 97.94 299 TYR A N 1
ATOM 2277 C CA . TYR A 1 299 ? 13.047 -5.531 -16.031 1 97.94 299 TYR A CA 1
ATOM 2278 C C . TYR A 1 299 ? 14.297 -6.383 -16.203 1 97.94 299 TYR A C 1
ATOM 2280 O O . TYR A 1 299 ? 14.844 -6.48 -17.312 1 97.94 299 TYR A O 1
ATOM 2288 N N . ILE A 1 300 ? 14.734 -7.008 -15.156 1 97.56 300 ILE A N 1
ATOM 2289 C CA . ILE A 1 300 ? 15.969 -7.785 -15.156 1 97.56 300 ILE A CA 1
ATOM 2290 C C . ILE A 1 300 ? 15.789 -9.031 -16.016 1 97.56 300 ILE A C 1
ATOM 2292 O O . ILE A 1 300 ? 16.656 -9.352 -16.844 1 97.56 300 ILE A O 1
ATOM 2296 N N . VAL A 1 301 ? 14.672 -9.672 -15.93 1 93.94 301 VAL A N 1
ATOM 2297 C CA . VAL A 1 301 ? 14.406 -10.891 -16.688 1 93.94 301 VAL A CA 1
ATOM 2298 C C . VAL A 1 301 ? 14.305 -10.57 -18.172 1 93.94 301 VAL A C 1
ATOM 2300 O O . VAL A 1 301 ? 14.727 -11.359 -19.016 1 93.94 301 VAL A O 1
ATOM 2303 N N . ASN A 1 302 ? 13.828 -9.422 -18.453 1 93.62 302 ASN A N 1
ATOM 2304 C CA . ASN A 1 302 ? 13.578 -9.047 -19.844 1 93.62 302 ASN A CA 1
ATOM 2305 C C . ASN A 1 302 ? 14.836 -8.484 -20.516 1 93.62 302 ASN A C 1
ATOM 2307 O O . ASN A 1 302 ? 14.938 -8.453 -21.734 1 93.62 302 ASN A O 1
ATOM 2311 N N . ASN A 1 303 ? 15.805 -8.07 -19.719 1 94.56 303 ASN A N 1
ATOM 2312 C CA . ASN A 1 303 ? 16.891 -7.312 -20.312 1 94.56 303 ASN A CA 1
ATOM 2313 C C . ASN A 1 303 ? 18.25 -7.977 -20.062 1 94.56 303 ASN A C 1
ATOM 2315 O O . ASN A 1 303 ? 19.266 -7.574 -20.641 1 94.56 303 ASN A O 1
ATOM 2319 N N . TYR A 1 304 ? 18.312 -8.938 -19.25 1 91.56 304 TYR A N 1
ATOM 2320 C CA . TYR A 1 304 ? 19.562 -9.594 -18.891 1 91.56 304 TYR A CA 1
ATOM 2321 C C . TYR A 1 304 ? 19.422 -11.109 -18.984 1 91.56 304 TYR A C 1
ATOM 2323 O O . TYR A 1 304 ? 20.344 -11.812 -19.375 1 91.56 304 TYR A O 1
ATOM 2331 N N . MET B 1 1 ? -28.234 7.43 7.082 1 97.31 1 MET B N 1
ATOM 2332 C CA . MET B 1 1 ? -27.422 7.344 5.871 1 97.31 1 MET B CA 1
ATOM 2333 C C . MET B 1 1 ? -25.922 7.383 6.207 1 97.31 1 MET B C 1
ATOM 2335 O O . MET B 1 1 ? -25.5 8.188 7.031 1 97.31 1 MET B O 1
ATOM 2339 N N . TYR B 1 2 ? -25.203 6.441 5.734 1 98.81 2 TYR B N 1
ATOM 2340 C CA . TYR B 1 2 ? -23.766 6.387 5.977 1 98.81 2 TYR B CA 1
ATOM 2341 C C . TYR B 1 2 ? -23.031 7.379 5.09 1 98.81 2 TYR B C 1
ATOM 2343 O O . TYR B 1 2 ? -23.531 7.781 4.039 1 98.81 2 TYR B O 1
ATOM 2351 N N . ASP B 1 3 ? -21.828 7.812 5.594 1 98.81 3 ASP B N 1
ATOM 2352 C CA . ASP B 1 3 ? -20.953 8.562 4.703 1 98.81 3 ASP B CA 1
ATOM 2353 C C . ASP B 1 3 ? -20.328 7.652 3.646 1 98.81 3 ASP B C 1
ATOM 2355 O O . ASP B 1 3 ? -20.219 8.031 2.48 1 98.81 3 ASP B O 1
ATOM 2359 N N . THR B 1 4 ? -19.984 6.465 4.082 1 98.94 4 THR B N 1
ATOM 2360 C CA . THR B 1 4 ? -19.391 5.508 3.154 1 98.94 4 THR B CA 1
ATOM 2361 C C . THR B 1 4 ? -19.688 4.074 3.594 1 98.94 4 THR B C 1
ATOM 2363 O O . THR B 1 4 ? -19.656 3.764 4.785 1 98.94 4 THR B O 1
ATOM 2366 N N . ILE B 1 5 ? -20.031 3.242 2.656 1 98.94 5 ILE B N 1
ATOM 2367 C CA . ILE B 1 5 ? -20.141 1.805 2.873 1 98.94 5 ILE B CA 1
ATOM 2368 C C . ILE B 1 5 ? -19.031 1.078 2.1 1 98.94 5 ILE B C 1
ATOM 2370 O O . ILE B 1 5 ? -18.844 1.331 0.909 1 98.94 5 ILE B O 1
ATOM 2374 N N . ILE B 1 6 ? -18.328 0.27 2.787 1 99 6 ILE B N 1
ATOM 2375 C CA . ILE B 1 6 ? -17.297 -0.567 2.201 1 99 6 ILE B CA 1
ATOM 2376 C C . ILE B 1 6 ? -17.797 -2.002 2.07 1 99 6 ILE B C 1
ATOM 2378 O O . ILE B 1 6 ? -18.312 -2.578 3.035 1 99 6 ILE B O 1
ATOM 2382 N N . ILE B 1 7 ? -17.672 -2.549 0.855 1 98.94 7 ILE B N 1
ATOM 2383 C CA . ILE B 1 7 ? -18.156 -3.898 0.595 1 98.94 7 ILE B CA 1
ATOM 2384 C C . ILE B 1 7 ? -16.969 -4.863 0.505 1 98.94 7 ILE B C 1
ATOM 2386 O O . ILE B 1 7 ? -16.234 -4.863 -0.484 1 98.94 7 ILE B O 1
ATOM 2390 N N . GLY B 1 8 ? -16.797 -5.746 1.513 1 98.81 8 GLY B N 1
ATOM 2391 C CA . GLY B 1 8 ? -15.688 -6.684 1.604 1 98.81 8 GLY B CA 1
ATOM 2392 C C . GLY B 1 8 ? -14.703 -6.336 2.705 1 98.81 8 GLY B C 1
ATOM 2393 O O . GLY B 1 8 ? -14.18 -5.223 2.75 1 98.81 8 GLY B O 1
ATOM 2394 N N . SER B 1 9 ? -14.406 -7.316 3.529 1 98.75 9 SER B N 1
ATOM 2395 C CA . SER B 1 9 ? -13.531 -7.102 4.676 1 98.75 9 SER B CA 1
ATOM 2396 C C . SER B 1 9 ? -12.203 -7.824 4.5 1 98.75 9 SER B C 1
ATOM 2398 O O . SER B 1 9 ? -11.719 -8.484 5.426 1 98.75 9 SER B O 1
ATOM 2400 N N . GLY B 1 10 ? -11.68 -7.828 3.254 1 98.81 10 GLY B N 1
ATOM 2401 C CA . GLY B 1 10 ? -10.273 -8.148 3.062 1 98.81 10 GLY B CA 1
ATOM 2402 C C . GLY B 1 10 ? -9.336 -7.051 3.539 1 98.81 10 GLY B C 1
ATOM 2403 O O . GLY B 1 10 ? -9.781 -6.074 4.148 1 98.81 10 GLY B O 1
ATOM 2404 N N . PRO B 1 11 ? -8.031 -7.215 3.305 1 98.88 11 PRO B N 1
ATOM 2405 C CA . PRO B 1 11 ? -7.086 -6.203 3.777 1 98.88 11 PRO B CA 1
ATOM 2406 C C . PRO B 1 11 ? -7.371 -4.816 3.207 1 98.88 11 PRO B C 1
ATOM 2408 O O . PRO B 1 11 ? -7.246 -3.814 3.918 1 98.88 11 PRO B O 1
ATOM 2411 N N . ALA B 1 12 ? -7.742 -4.715 1.96 1 98.94 12 ALA B N 1
ATOM 2412 C CA . ALA B 1 12 ? -8.07 -3.43 1.348 1 98.94 12 ALA B CA 1
ATOM 2413 C C . ALA B 1 12 ? -9.258 -2.777 2.049 1 98.94 12 ALA B C 1
ATOM 2415 O O . ALA B 1 12 ? -9.195 -1.606 2.432 1 98.94 12 ALA B O 1
ATOM 2416 N N . GLY B 1 13 ? -10.328 -3.561 2.207 1 98.94 13 GLY B N 1
ATOM 2417 C CA . GLY B 1 13 ? -11.547 -3.043 2.812 1 98.94 13 GLY B CA 1
ATOM 2418 C C . GLY B 1 13 ? -11.359 -2.604 4.254 1 98.94 13 GLY B C 1
ATOM 2419 O O . GLY B 1 13 ? -11.828 -1.534 4.648 1 98.94 13 GLY B O 1
ATOM 2420 N N . MET B 1 14 ? -10.664 -3.402 5.023 1 98.94 14 MET B N 1
ATOM 2421 C CA . MET B 1 14 ? -10.438 -3.061 6.422 1 98.94 14 MET B CA 1
ATOM 2422 C C . MET B 1 14 ? -9.57 -1.815 6.547 1 98.94 14 MET B C 1
ATOM 2424 O O . MET B 1 14 ? -9.758 -1.009 7.461 1 98.94 14 MET B O 1
ATOM 2428 N N . THR B 1 15 ? -8.609 -1.667 5.617 1 98.94 15 THR B N 1
ATOM 2429 C CA . THR B 1 15 ? -7.789 -0.464 5.621 1 98.94 15 THR B CA 1
ATOM 2430 C C . THR B 1 15 ? -8.625 0.766 5.277 1 98.94 15 THR B C 1
ATOM 2432 O O . THR B 1 15 ? -8.508 1.804 5.934 1 98.94 15 THR B O 1
ATOM 2435 N N . ALA B 1 16 ? -9.461 0.624 4.234 1 98.94 16 ALA B N 1
ATOM 2436 C CA . ALA B 1 16 ? -10.344 1.73 3.877 1 98.94 16 ALA B CA 1
ATOM 2437 C C . ALA B 1 16 ? -11.234 2.125 5.051 1 98.94 16 ALA B C 1
ATOM 2439 O O . ALA B 1 16 ? -11.422 3.312 5.328 1 98.94 16 ALA B O 1
ATOM 2440 N N . ALA B 1 17 ? -11.781 1.118 5.758 1 98.94 17 ALA B N 1
ATOM 2441 C CA . ALA B 1 17 ? -12.633 1.371 6.918 1 98.94 17 ALA B CA 1
ATOM 2442 C C . ALA B 1 17 ? -11.875 2.129 8 1 98.94 17 ALA B C 1
ATOM 2444 O O . ALA B 1 17 ? -12.383 3.094 8.57 1 98.94 17 ALA B O 1
ATOM 2445 N N . LEU B 1 18 ? -10.656 1.696 8.258 1 98.81 18 LEU B N 1
ATOM 2446 C CA . LEU B 1 18 ? -9.82 2.328 9.266 1 98.81 18 LEU B CA 1
ATOM 2447 C C . LEU B 1 18 ? -9.594 3.801 8.938 1 98.81 18 LEU B C 1
ATOM 2449 O O . LEU B 1 18 ? -9.852 4.672 9.773 1 98.81 18 LEU B O 1
ATOM 2453 N N . TYR B 1 19 ? -9.133 4.074 7.746 1 98.75 19 TYR B N 1
ATOM 2454 C CA . TYR B 1 19 ? -8.789 5.434 7.348 1 98.75 19 TYR B CA 1
ATOM 2455 C C . TYR B 1 19 ? -10.039 6.312 7.277 1 98.75 19 TYR B C 1
ATOM 2457 O O . TYR B 1 19 ? -10 7.48 7.68 1 98.75 19 TYR B O 1
ATOM 2465 N N . ALA B 1 20 ? -11.125 5.77 6.754 1 98.75 20 ALA B N 1
ATOM 2466 C CA . ALA B 1 20 ? -12.367 6.531 6.68 1 98.75 20 ALA B CA 1
ATOM 2467 C C . ALA B 1 20 ? -12.875 6.895 8.078 1 98.75 20 ALA B C 1
ATOM 2469 O O . ALA B 1 20 ? -13.281 8.031 8.32 1 98.75 20 ALA B O 1
ATOM 2470 N N . ALA B 1 21 ? -12.828 5.891 8.938 1 98.31 21 ALA B N 1
ATOM 2471 C CA . ALA B 1 21 ? -13.289 6.125 10.305 1 98.31 21 ALA B CA 1
ATOM 2472 C C . ALA B 1 21 ? -12.414 7.16 11.008 1 98.31 21 ALA B C 1
ATOM 2474 O O . ALA B 1 21 ? -12.922 8.031 11.719 1 98.31 21 ALA B O 1
ATOM 2475 N N . ARG B 1 22 ? -11.148 7.078 10.781 1 97.12 22 ARG B N 1
ATOM 2476 C CA . ARG B 1 22 ? -10.211 8.023 11.383 1 97.12 22 ARG B CA 1
ATOM 2477 C C . ARG B 1 22 ? -10.391 9.422 10.805 1 97.12 22 ARG B C 1
ATOM 2479 O O . ARG B 1 22 ? -9.883 10.398 11.352 1 97.12 22 ARG B O 1
ATOM 2486 N N . SER B 1 23 ? -11.078 9.547 9.727 1 96.69 23 SER B N 1
ATOM 2487 C CA . SER B 1 23 ? -11.445 10.836 9.156 1 96.69 23 SER B CA 1
ATOM 2488 C C . SER B 1 23 ? -12.789 11.312 9.695 1 96.69 23 SER B C 1
ATOM 2490 O O . SER B 1 23 ? -13.383 12.258 9.164 1 96.69 23 SER B O 1
ATOM 2492 N N . ASN B 1 24 ? -13.344 10.578 10.68 1 96 24 ASN B N 1
ATOM 2493 C CA . ASN B 1 24 ? -14.578 10.906 11.383 1 96 24 ASN B CA 1
ATOM 2494 C C . ASN B 1 24 ? -15.797 10.766 10.469 1 96 24 ASN B C 1
ATOM 2496 O O . ASN B 1 24 ? -16.734 11.555 10.562 1 96 24 ASN B O 1
ATOM 2500 N N . LEU B 1 25 ? -15.766 9.875 9.508 1 98 25 LEU B N 1
ATOM 2501 C CA . LEU B 1 25 ? -16.906 9.523 8.664 1 98 25 LEU B CA 1
ATOM 2502 C C . LEU B 1 25 ? -17.766 8.461 9.336 1 98 25 LEU B C 1
ATOM 2504 O O . LEU B 1 25 ? -17.266 7.664 10.133 1 98 25 LEU B O 1
ATOM 2508 N N . LYS B 1 26 ? -19.047 8.469 9.078 1 98.62 26 LYS B N 1
ATOM 2509 C CA . LYS B 1 26 ? -19.922 7.359 9.445 1 98.62 26 LYS B CA 1
ATOM 2510 C C . LYS B 1 26 ? -19.734 6.176 8.5 1 98.62 26 LYS B C 1
ATOM 2512 O O . LYS B 1 26 ? -20.172 6.219 7.352 1 98.62 26 LYS B O 1
ATOM 2517 N N . VAL B 1 27 ? -19.141 5.078 8.992 1 98.94 27 VAL B N 1
ATOM 2518 C CA . VAL B 1 27 ? -18.641 4.02 8.125 1 98.94 27 VAL B CA 1
ATOM 2519 C C . VAL B 1 27 ? -19.328 2.701 8.453 1 98.94 27 VAL B C 1
ATOM 2521 O O . VAL B 1 27 ? -19.484 2.348 9.625 1 98.94 27 VAL B O 1
ATOM 2524 N N . ALA B 1 28 ? -19.781 2.01 7.43 1 98.94 28 ALA B N 1
ATOM 2525 C CA . ALA B 1 28 ? -20.172 0.611 7.559 1 98.94 28 ALA B CA 1
ATOM 2526 C C . ALA B 1 28 ? -19.297 -0.292 6.703 1 98.94 28 ALA B C 1
ATOM 2528 O O . ALA B 1 28 ? -18.938 0.069 5.578 1 98.94 28 ALA B O 1
ATOM 2529 N N . LEU B 1 29 ? -18.906 -1.406 7.227 1 98.88 29 LEU B N 1
ATOM 2530 C CA . LEU B 1 29 ? -18.172 -2.465 6.551 1 98.88 29 LEU B CA 1
ATOM 2531 C C . LEU B 1 29 ? -19.016 -3.73 6.438 1 98.88 29 LEU B C 1
ATOM 2533 O O . LEU B 1 29 ? -19.406 -4.312 7.449 1 98.88 29 LEU B O 1
ATOM 2537 N N . ILE B 1 30 ? -19.297 -4.133 5.207 1 98.75 30 ILE B N 1
ATOM 2538 C CA . ILE B 1 30 ? -20.172 -5.281 4.988 1 98.75 30 ILE B CA 1
ATOM 2539 C C . ILE B 1 30 ? -19.344 -6.492 4.574 1 98.75 30 ILE B C 1
ATOM 2541 O O . ILE B 1 30 ? -18.516 -6.398 3.66 1 98.75 30 ILE B O 1
ATOM 2545 N N . GLU B 1 31 ? -19.516 -7.582 5.223 1 98.38 31 GLU B N 1
ATOM 2546 C CA . GLU B 1 31 ? -18.797 -8.828 4.93 1 98.38 31 GLU B CA 1
ATOM 2547 C C . GLU B 1 31 ? -19.75 -10.023 4.957 1 98.38 31 GLU B C 1
ATOM 2549 O O . GLU B 1 31 ? -20.641 -10.102 5.816 1 98.38 31 GLU B O 1
ATOM 2554 N N . GLN B 1 32 ? -19.594 -10.945 4.027 1 96.25 32 GLN B N 1
ATOM 2555 C CA . GLN B 1 32 ? -20.484 -12.102 3.943 1 96.25 32 GLN B CA 1
ATOM 2556 C C . GLN B 1 32 ? -20.031 -13.211 4.879 1 96.25 32 GLN B C 1
ATOM 2558 O O . GLN B 1 32 ? -20.812 -14.094 5.234 1 96.25 32 GLN B O 1
ATOM 2563 N N . GLY B 1 33 ? -18.812 -13.289 5.309 1 95.12 33 GLY B N 1
ATOM 2564 C CA . GLY B 1 33 ? -18.25 -14.289 6.199 1 95.12 33 GLY B CA 1
ATOM 2565 C C . GLY B 1 33 ? -17.359 -13.695 7.273 1 95.12 33 GLY B C 1
ATOM 2566 O O . GLY B 1 33 ? -17.719 -12.695 7.902 1 95.12 33 GLY B O 1
ATOM 2567 N N . ALA B 1 34 ? -16.344 -14.422 7.582 1 96.12 34 ALA B N 1
ATOM 2568 C CA . ALA B 1 34 ? -15.359 -13.906 8.523 1 96.12 34 ALA B CA 1
ATOM 2569 C C . ALA B 1 34 ? -14.477 -12.844 7.875 1 96.12 34 ALA B C 1
ATOM 2571 O O . ALA B 1 34 ? -14.125 -12.953 6.699 1 96.12 34 ALA B O 1
ATOM 2572 N N . PRO B 1 35 ? -14.062 -11.836 8.648 1 97.81 35 PRO B N 1
ATOM 2573 C CA . PRO B 1 35 ? -13.148 -10.836 8.086 1 97.81 35 PRO B CA 1
ATOM 2574 C C . PRO B 1 35 ? -11.812 -11.438 7.664 1 97.81 35 PRO B C 1
ATOM 2576 O O . PRO B 1 35 ? -11.297 -12.336 8.336 1 97.81 35 PRO B O 1
ATOM 2579 N N . GLY B 1 36 ? -11.312 -10.953 6.566 1 98 36 GLY B N 1
ATOM 2580 C CA . GLY B 1 36 ? -9.977 -11.375 6.164 1 98 36 GLY B CA 1
ATOM 2581 C C . GLY B 1 36 ? -9.859 -11.648 4.676 1 98 36 GLY B C 1
ATOM 2582 O O . GLY B 1 36 ? -8.766 -11.578 4.109 1 98 36 GLY B O 1
ATOM 2583 N N . GLY B 1 37 ? -11.008 -11.953 3.992 1 96.38 37 GLY B N 1
ATOM 2584 C CA . GLY B 1 37 ? -10.945 -12.336 2.592 1 96.38 37 GLY B CA 1
ATOM 2585 C C . GLY B 1 37 ? -10.039 -13.531 2.338 1 96.38 37 GLY B C 1
ATOM 2586 O O . GLY B 1 37 ? -10.125 -14.539 3.041 1 96.38 37 GLY B O 1
ATOM 2587 N N . GLN B 1 38 ? -9.164 -13.43 1.348 1 95.44 38 GLN B N 1
ATOM 2588 C CA . GLN B 1 38 ? -8.289 -14.531 0.942 1 95.44 38 GLN B CA 1
ATOM 2589 C C . GLN B 1 38 ? -7.266 -14.844 2.025 1 95.44 38 GLN B C 1
ATOM 2591 O O . GLN B 1 38 ? -6.707 -15.945 2.061 1 95.44 38 GLN B O 1
ATOM 2596 N N . MET B 1 39 ? -6.961 -13.906 2.939 1 96.5 39 MET B N 1
ATOM 2597 C CA . MET B 1 39 ? -5.988 -14.133 4.004 1 96.5 39 MET B CA 1
ATOM 2598 C C . MET B 1 39 ? -6.438 -15.281 4.906 1 96.5 39 MET B C 1
ATOM 2600 O O . MET B 1 39 ? -5.605 -16 5.465 1 96.5 39 MET B O 1
ATOM 2604 N N . ASN B 1 40 ? -7.77 -15.469 4.973 1 95.12 40 ASN B N 1
ATOM 2605 C CA . ASN B 1 40 ? -8.305 -16.516 5.84 1 95.12 40 ASN B CA 1
ATOM 2606 C C . ASN B 1 40 ? -7.824 -17.891 5.414 1 95.12 40 ASN B C 1
ATOM 2608 O O . ASN B 1 40 ? -7.793 -18.828 6.227 1 95.12 40 ASN B O 1
ATOM 2612 N N . ASN B 1 41 ? -7.379 -17.984 4.168 1 92.19 41 ASN B N 1
ATOM 2613 C CA . ASN B 1 41 ? -7 -19.281 3.607 1 92.19 41 ASN B CA 1
ATOM 2614 C C . ASN B 1 41 ? -5.484 -19.422 3.51 1 92.19 41 ASN B C 1
ATOM 2616 O O . ASN B 1 41 ? -4.988 -20.359 2.877 1 92.19 41 ASN B O 1
ATOM 2620 N N . THR B 1 42 ? -4.762 -18.516 4.105 1 93.38 42 THR B N 1
ATOM 2621 C CA . THR B 1 42 ? -3.305 -18.5 4.02 1 93.38 42 THR B CA 1
ATOM 2622 C C . THR B 1 42 ? -2.68 -18.859 5.367 1 93.38 42 THR B C 1
ATOM 2624 O O . THR B 1 42 ? -3.02 -18.25 6.387 1 93.38 42 THR B O 1
ATOM 2627 N N . SER B 1 43 ? -1.857 -19.844 5.387 1 92.94 43 SER B N 1
ATOM 2628 C CA . SER B 1 43 ? -1.277 -20.297 6.645 1 92.94 43 SER B CA 1
ATOM 2629 C C . SER B 1 43 ? -0.127 -19.391 7.086 1 92.94 43 SER B C 1
ATOM 2631 O O . SER B 1 43 ? -0.056 -19 8.25 1 92.94 43 SER B O 1
ATOM 2633 N N . ASP B 1 44 ? 0.791 -19.141 6.129 1 95.31 44 ASP B N 1
ATOM 2634 C CA . ASP B 1 44 ? 2.002 -18.391 6.453 1 95.31 44 ASP B CA 1
ATOM 2635 C C . ASP B 1 44 ? 2.145 -17.156 5.562 1 95.31 44 ASP B C 1
ATOM 2637 O O . ASP B 1 44 ? 2.105 -17.266 4.336 1 95.31 44 ASP B O 1
ATOM 2641 N N . ILE B 1 45 ? 2.203 -16.031 6.188 1 96.94 45 ILE B N 1
ATOM 2642 C CA . ILE B 1 45 ? 2.463 -14.773 5.5 1 96.94 45 ILE B CA 1
ATOM 2643 C C . ILE B 1 45 ? 3.805 -14.203 5.957 1 96.94 45 ILE B C 1
ATOM 2645 O O . ILE B 1 45 ? 3.996 -13.93 7.145 1 96.94 45 ILE B O 1
ATOM 2649 N N . GLU B 1 46 ? 4.703 -14.016 5.023 1 97 46 GLU B N 1
ATOM 2650 C CA . GLU B 1 46 ? 6.043 -13.523 5.336 1 97 46 GLU B CA 1
ATOM 2651 C C . GLU B 1 46 ? 6.344 -12.227 4.586 1 97 46 GLU B C 1
ATOM 2653 O O . GLU B 1 46 ? 7.379 -11.594 4.816 1 97 46 GLU B O 1
ATOM 2658 N N . ASN B 1 47 ? 5.414 -11.789 3.754 1 97.62 47 ASN B N 1
ATOM 2659 C CA . ASN B 1 47 ? 5.723 -10.672 2.875 1 97.62 47 ASN B CA 1
ATOM 2660 C C . ASN B 1 47 ? 4.879 -9.445 3.209 1 97.62 47 ASN B C 1
ATOM 2662 O O . ASN B 1 47 ? 4.645 -8.594 2.35 1 97.62 47 ASN B O 1
ATOM 2666 N N . TYR B 1 48 ? 4.309 -9.398 4.414 1 98.69 48 TYR B N 1
ATOM 2667 C CA . TYR B 1 48 ? 3.678 -8.18 4.91 1 98.69 48 TYR B CA 1
ATOM 2668 C C . TYR B 1 48 ? 4.594 -7.453 5.887 1 98.69 48 TYR B C 1
ATOM 2670 O O . TYR B 1 48 ? 4.797 -7.91 7.016 1 98.69 48 TYR B O 1
ATOM 2678 N N . PRO B 1 49 ? 5.145 -6.227 5.438 1 98.75 49 PRO B N 1
ATOM 2679 C CA . PRO B 1 49 ? 6.133 -5.539 6.273 1 98.75 49 PRO B CA 1
ATOM 2680 C C . PRO B 1 49 ? 5.613 -5.23 7.676 1 98.75 49 PRO B C 1
ATOM 2682 O O . PRO B 1 49 ? 4.484 -4.754 7.828 1 98.75 49 PRO B O 1
ATOM 2685 N N . GLY B 1 50 ? 6.477 -5.477 8.688 1 98.69 50 GLY B N 1
ATOM 2686 C CA . GLY B 1 50 ? 6.102 -5.336 10.086 1 98.69 50 GLY B CA 1
ATOM 2687 C C . GLY B 1 50 ? 5.941 -6.664 10.805 1 98.69 50 GLY B C 1
ATOM 2688 O O . GLY B 1 50 ? 5.91 -6.715 12.031 1 98.69 50 GLY B O 1
ATOM 2689 N N . TYR B 1 51 ? 5.879 -7.758 10.047 1 98.5 51 TYR B N 1
ATOM 2690 C CA . TYR B 1 51 ? 5.816 -9.109 10.586 1 98.5 51 TYR B CA 1
ATOM 2691 C C . TYR B 1 51 ? 6.883 -10 9.961 1 98.5 51 TYR B C 1
ATOM 2693 O O . TYR B 1 51 ? 7.102 -9.953 8.75 1 98.5 51 TYR B O 1
ATOM 2701 N N . ASP B 1 52 ? 7.527 -10.805 10.758 1 97.31 52 ASP B N 1
ATOM 2702 C CA . ASP B 1 52 ? 8.43 -11.828 10.25 1 97.31 52 ASP B CA 1
ATOM 2703 C C . ASP B 1 52 ? 7.648 -13 9.648 1 97.31 52 ASP B C 1
ATOM 2705 O O . ASP B 1 52 ? 7.898 -13.398 8.508 1 97.31 52 ASP B O 1
ATOM 2709 N N . LEU B 1 53 ? 6.809 -13.508 10.344 1 97.19 53 LEU B N 1
ATOM 2710 C CA . LEU B 1 53 ? 5.887 -14.578 9.984 1 97.19 53 LEU B CA 1
ATOM 2711 C C . LEU B 1 53 ? 4.582 -14.461 10.773 1 97.19 53 LEU B C 1
ATOM 2713 O O . LEU B 1 53 ? 4.602 -14.211 11.977 1 97.19 53 LEU B O 1
ATOM 2717 N N . ILE B 1 54 ? 3.498 -14.516 10.094 1 98 54 ILE B N 1
ATOM 2718 C CA . ILE B 1 54 ? 2.197 -14.461 10.75 1 98 54 ILE B CA 1
ATOM 2719 C C . ILE B 1 54 ? 1.178 -15.258 9.938 1 98 54 ILE B C 1
ATOM 2721 O O . ILE B 1 54 ? 1.281 -15.352 8.711 1 98 54 ILE B O 1
ATOM 2725 N N . SER B 1 55 ? 0.151 -15.859 10.57 1 98.06 55 SER B N 1
ATOM 2726 C CA . SER B 1 55 ? -0.882 -16.562 9.812 1 98.06 55 SER B CA 1
ATOM 2727 C C . SER B 1 55 ? -1.892 -15.586 9.219 1 98.06 55 SER B C 1
ATOM 2729 O O . SER B 1 55 ? -2.105 -14.5 9.766 1 98.06 55 SER B O 1
ATOM 2731 N N . GLY B 1 56 ? -2.488 -15.969 8.133 1 97.81 56 GLY B N 1
ATOM 2732 C CA . GLY B 1 56 ? -3.512 -15.148 7.512 1 97.81 56 GLY B CA 1
ATOM 2733 C C . GLY B 1 56 ? -4.648 -14.797 8.453 1 97.81 56 GLY B C 1
ATOM 2734 O O . GLY B 1 56 ? -4.977 -13.617 8.625 1 97.81 56 GLY B O 1
ATOM 2735 N N . PRO B 1 57 ? -5.199 -15.773 9.094 1 98.06 57 PRO B N 1
ATOM 2736 C CA . PRO B 1 57 ? -6.285 -15.5 10.039 1 98.06 57 PRO B CA 1
ATOM 2737 C C . PRO B 1 57 ? -5.863 -14.57 11.172 1 98.06 57 PRO B C 1
ATOM 2739 O O . PRO B 1 57 ? -6.609 -13.664 11.547 1 98.06 57 PRO B O 1
ATOM 2742 N N . GLU B 1 58 ? -4.688 -14.758 11.719 1 98.62 58 GLU B N 1
ATOM 2743 C CA . GLU B 1 58 ? -4.211 -13.883 12.789 1 98.62 58 GLU B CA 1
ATOM 2744 C C . GLU B 1 58 ? -4.066 -12.445 12.297 1 98.62 58 GLU B C 1
ATOM 2746 O O . GLU B 1 58 ? -4.484 -11.508 12.984 1 98.62 58 GLU B O 1
ATOM 2751 N N . LEU B 1 59 ? -3.428 -12.273 11.148 1 98.81 59 LEU B N 1
ATOM 2752 C CA . LEU B 1 59 ? -3.293 -10.938 10.578 1 98.81 59 LEU B CA 1
ATOM 2753 C C . LEU B 1 59 ? -4.66 -10.312 10.336 1 98.81 59 LEU B C 1
ATOM 2755 O O . LEU B 1 59 ? -4.855 -9.117 10.594 1 98.81 59 LEU B O 1
ATOM 2759 N N . SER B 1 60 ? -5.621 -11.133 9.859 1 98.75 60 SER B N 1
ATOM 2760 C CA . SER B 1 60 ? -6.977 -10.656 9.617 1 98.75 60 SER B CA 1
ATOM 2761 C C . SER B 1 60 ? -7.609 -10.102 10.891 1 98.75 60 SER B C 1
ATOM 2763 O O . SER B 1 60 ? -8.203 -9.031 10.883 1 98.75 60 SER B O 1
ATOM 2765 N N . MET B 1 61 ? -7.445 -10.805 11.922 1 98.5 61 MET B N 1
ATOM 2766 C CA . MET B 1 61 ? -8.016 -10.375 13.195 1 98.5 61 MET B CA 1
ATOM 2767 C C . MET B 1 61 ? -7.352 -9.094 13.688 1 98.5 61 MET B C 1
ATOM 2769 O O . MET B 1 61 ? -8.031 -8.188 14.18 1 98.5 61 MET B O 1
ATOM 2773 N N . LYS B 1 62 ? -6.09 -9.023 13.562 1 98.69 62 LYS B N 1
ATOM 2774 C CA . LYS B 1 62 ? -5.344 -7.844 14 1 98.69 62 LYS B CA 1
ATOM 2775 C C . LYS B 1 62 ? -5.734 -6.613 13.18 1 98.69 62 LYS B C 1
ATOM 2777 O O . LYS B 1 62 ? -5.715 -5.492 13.695 1 98.69 62 LYS B O 1
ATOM 2782 N N . MET B 1 63 ? -6.082 -6.789 11.891 1 98.88 63 MET B N 1
ATOM 2783 C CA . MET B 1 63 ? -6.539 -5.684 11.055 1 98.88 63 MET B CA 1
ATOM 2784 C C . MET B 1 63 ? -7.965 -5.281 11.414 1 98.88 63 MET B C 1
ATOM 2786 O O . MET B 1 63 ? -8.328 -4.105 11.32 1 98.88 63 MET B O 1
ATOM 2790 N N . HIS B 1 64 ? -8.773 -6.242 11.836 1 98.75 64 HIS B N 1
ATOM 2791 C CA . HIS B 1 64 ? -10.195 -6.027 12.062 1 98.75 64 HIS B CA 1
ATOM 2792 C C . HIS B 1 64 ? -10.453 -5.418 13.438 1 98.75 64 HIS B C 1
ATOM 2794 O O . HIS B 1 64 ? -11.305 -4.535 13.578 1 98.75 64 HIS B O 1
ATOM 2800 N N . GLU B 1 65 ? -9.742 -5.773 14.414 1 97.94 65 GLU B N 1
ATOM 2801 C CA . GLU B 1 65 ? -10.023 -5.473 15.812 1 97.94 65 GLU B CA 1
ATOM 2802 C C . GLU B 1 65 ? -10.016 -3.969 16.062 1 97.94 65 GLU B C 1
ATOM 2804 O O . GLU B 1 65 ? -10.914 -3.441 16.734 1 97.94 65 GLU B O 1
ATOM 2809 N N . PRO B 1 66 ? -9.07 -3.25 15.523 1 97.5 66 PRO B N 1
ATOM 2810 C CA . PRO B 1 66 ? -9.008 -1.817 15.828 1 97.5 66 PRO B CA 1
ATOM 2811 C C . PRO B 1 66 ? -10.211 -1.051 15.281 1 97.5 66 PRO B C 1
ATOM 2813 O O . PRO B 1 66 ? -10.484 0.073 15.711 1 97.5 66 PRO B O 1
ATOM 2816 N N . LEU B 1 67 ? -10.938 -1.601 14.336 1 98.31 67 LEU B N 1
ATOM 2817 C CA . LEU B 1 67 ? -12.008 -0.886 13.641 1 98.31 67 LEU B CA 1
ATOM 2818 C C . LEU B 1 67 ? -13.133 -0.529 14.602 1 98.31 67 LEU B C 1
ATOM 2820 O O . LEU B 1 67 ? -13.781 0.512 14.453 1 98.31 67 LEU B O 1
ATOM 2824 N N . GLU B 1 68 ? -13.305 -1.353 15.562 1 96.38 68 GLU B N 1
ATOM 2825 C CA . GLU B 1 68 ? -14.398 -1.158 16.516 1 96.38 68 GLU B CA 1
ATOM 2826 C C . GLU B 1 68 ? -14.195 0.12 17.328 1 96.38 68 GLU B C 1
ATOM 2828 O O . GLU B 1 68 ? -15.148 0.873 17.547 1 96.38 68 GLU B O 1
ATOM 2833 N N . LYS B 1 69 ? -13.055 0.392 17.766 1 95 69 LYS B N 1
ATOM 2834 C CA . LYS B 1 69 ? -12.805 1.542 18.625 1 95 69 LYS B CA 1
ATOM 2835 C C . LYS B 1 69 ? -12.992 2.852 17.859 1 95 69 LYS B C 1
ATOM 2837 O O . LYS B 1 69 ? -13.219 3.9 18.469 1 95 69 LYS B O 1
ATOM 2842 N N . PHE B 1 70 ? -12.953 2.777 16.547 1 95.25 70 PHE B N 1
ATOM 2843 C CA . PHE B 1 70 ? -13.133 3.986 15.75 1 95.25 70 PHE B CA 1
ATOM 2844 C C . PHE B 1 70 ? -14.578 4.117 15.281 1 95.25 70 PHE B C 1
ATOM 2846 O O . PHE B 1 70 ? -14.898 5 14.477 1 95.25 70 PHE B O 1
ATOM 2853 N N . GLY B 1 71 ? -15.414 3.168 15.664 1 97.12 71 GLY B N 1
ATOM 2854 C CA . GLY B 1 71 ? -16.844 3.312 15.445 1 97.12 71 GLY B CA 1
ATOM 2855 C C . GLY B 1 71 ? -17.312 2.717 14.133 1 97.12 71 GLY B C 1
ATOM 2856 O O . GLY B 1 71 ? -18.406 3.012 13.664 1 97.12 71 GLY B O 1
ATOM 2857 N N . VAL B 1 72 ? -16.516 1.908 13.453 1 98.75 72 VAL B N 1
ATOM 2858 C CA . VAL B 1 72 ? -16.938 1.238 12.227 1 98.75 72 VAL B CA 1
ATOM 2859 C C . VAL B 1 72 ? -18.078 0.26 12.531 1 98.75 72 VAL B C 1
ATOM 2861 O O . VAL B 1 72 ? -17.953 -0.562 13.445 1 98.75 72 VAL B O 1
ATOM 2864 N N . GLU B 1 73 ? -19.156 0.425 11.867 1 98.69 73 GLU B N 1
ATOM 2865 C CA . GLU B 1 73 ? -20.234 -0.55 12 1 98.69 73 GLU B CA 1
ATOM 2866 C C . GLU B 1 73 ? -19.984 -1.767 11.109 1 98.69 73 GLU B C 1
ATOM 2868 O O . GLU B 1 73 ? -19.938 -1.646 9.883 1 98.69 73 GLU B O 1
ATOM 2873 N N . ASN B 1 74 ? -19.875 -2.924 11.727 1 98.38 74 ASN B N 1
ATOM 2874 C CA . ASN B 1 74 ? -19.703 -4.164 10.984 1 98.38 74 ASN B CA 1
ATOM 2875 C C . ASN B 1 74 ? -21.031 -4.824 10.656 1 98.38 74 ASN B C 1
ATOM 2877 O O . ASN B 1 74 ? -21.781 -5.195 11.562 1 98.38 74 ASN B O 1
ATOM 2881 N N . LEU B 1 75 ? -21.281 -4.93 9.414 1 97.94 75 LEU B N 1
ATOM 2882 C CA . LEU B 1 75 ? -22.516 -5.547 8.945 1 97.94 75 LEU B CA 1
ATOM 2883 C C . LEU B 1 75 ? -22.219 -6.887 8.273 1 97.94 75 LEU B C 1
ATOM 2885 O O . LEU B 1 75 ? -21.203 -7.043 7.609 1 97.94 75 LEU B O 1
ATOM 2889 N N . TYR B 1 76 ? -23.125 -7.793 8.484 1 97 76 TYR B N 1
ATOM 2890 C CA . TYR B 1 76 ? -23.031 -9.109 7.863 1 97 76 TYR B CA 1
ATOM 2891 C C . TYR B 1 76 ? -24.078 -9.258 6.758 1 97 76 TYR B C 1
ATOM 2893 O O . TYR B 1 76 ? -25.234 -8.891 6.934 1 97 76 TYR B O 1
ATOM 2901 N N . GLY B 1 77 ? -23.594 -9.781 5.559 1 96.75 77 GLY B N 1
ATOM 2902 C CA . GLY B 1 77 ? -24.531 -10.07 4.477 1 96.75 77 GLY B CA 1
ATOM 2903 C C . GLY B 1 77 ? -23.859 -10.18 3.123 1 96.75 77 GLY B C 1
ATOM 2904 O O . GLY B 1 77 ? -22.672 -9.891 2.99 1 96.75 77 GLY B O 1
ATOM 2905 N N . ILE B 1 78 ? -24.594 -10.695 2.219 1 97.75 78 ILE B N 1
ATOM 2906 C CA . ILE B 1 78 ? -24.156 -10.781 0.829 1 97.75 78 ILE B CA 1
ATOM 2907 C C . ILE B 1 78 ? -24.75 -9.625 0.028 1 97.75 78 ILE B C 1
ATOM 2909 O O . ILE B 1 78 ? -25.969 -9.516 -0.11 1 97.75 78 ILE B O 1
ATOM 2913 N N . VAL B 1 79 ? -23.906 -8.727 -0.423 1 98.75 79 VAL B N 1
ATOM 2914 C CA . VAL B 1 79 ? -24.375 -7.605 -1.231 1 98.75 79 VAL B CA 1
ATOM 2915 C C . VAL B 1 79 ? -24.766 -8.102 -2.623 1 98.75 79 VAL B C 1
ATOM 2917 O O . VAL B 1 79 ? -23.953 -8.711 -3.322 1 98.75 79 VAL B O 1
ATOM 2920 N N . THR B 1 80 ? -25.984 -7.836 -3.037 1 98.38 80 THR B N 1
ATOM 2921 C CA . THR B 1 80 ? -26.516 -8.359 -4.293 1 98.38 80 THR B CA 1
ATOM 2922 C C . THR B 1 80 ? -26.531 -7.281 -5.371 1 98.38 80 THR B C 1
ATOM 2924 O O . THR B 1 80 ? -26.5 -7.59 -6.562 1 98.38 80 THR B O 1
ATOM 2927 N N . ALA B 1 81 ? -26.578 -6.039 -4.914 1 98.62 81 ALA B N 1
ATOM 2928 C CA . ALA B 1 81 ? -26.609 -4.957 -5.895 1 98.62 81 ALA B CA 1
ATOM 2929 C C . ALA B 1 81 ? -26.188 -3.633 -5.266 1 98.62 81 ALA B C 1
ATOM 2931 O O . ALA B 1 81 ? -26.359 -3.432 -4.059 1 98.62 81 ALA B O 1
ATOM 2932 N N . VAL B 1 82 ? -25.625 -2.742 -6.082 1 98.88 82 VAL B N 1
ATOM 2933 C CA . VAL B 1 82 ? -25.375 -1.34 -5.77 1 98.88 82 VAL B CA 1
ATOM 2934 C C . VAL B 1 82 ? -26.094 -0.448 -6.777 1 98.88 82 VAL B C 1
ATOM 2936 O O . VAL B 1 82 ? -25.938 -0.617 -7.988 1 98.88 82 VAL B O 1
ATOM 2939 N N . GLU B 1 83 ? -26.906 0.444 -6.297 1 98.62 83 GLU B N 1
ATOM 2940 C CA . GLU B 1 83 ? -27.656 1.348 -7.16 1 98.62 83 GLU B CA 1
ATOM 2941 C C . GLU B 1 83 ? -27.156 2.783 -7.023 1 98.62 83 GLU B C 1
ATOM 2943 O O . GLU B 1 83 ? -26.844 3.234 -5.922 1 98.62 83 GLU B O 1
ATOM 2948 N N . ASP B 1 84 ? -27.031 3.467 -8.141 1 98.56 84 ASP B N 1
ATOM 2949 C CA . ASP B 1 84 ? -26.672 4.883 -8.172 1 98.56 84 ASP B CA 1
ATOM 2950 C C . ASP B 1 84 ? -27.922 5.758 -8.305 1 98.56 84 ASP B C 1
ATOM 2952 O O . ASP B 1 84 ? -28.609 5.719 -9.32 1 98.56 84 ASP B O 1
ATOM 2956 N N . HIS B 1 85 ? -28.172 6.617 -7.309 1 97.69 85 HIS B N 1
ATOM 2957 C CA . HIS B 1 85 ? -29.328 7.512 -7.312 1 97.69 85 HIS B CA 1
ATOM 2958 C C . HIS B 1 85 ? -28.891 8.969 -7.398 1 97.69 85 HIS B C 1
ATOM 2960 O O . HIS B 1 85 ? -29.594 9.867 -6.926 1 97.69 85 HIS B O 1
ATOM 2966 N N . GLY B 1 86 ? -27.672 9.211 -7.875 1 94.5 86 GLY B N 1
ATOM 2967 C CA . GLY B 1 86 ? -27.141 10.562 -8.008 1 94.5 86 GLY B CA 1
ATOM 2968 C C . GLY B 1 86 ? -26.469 11.07 -6.75 1 94.5 86 GLY B C 1
ATOM 2969 O O . GLY B 1 86 ? -25.281 10.82 -6.535 1 94.5 86 GLY B O 1
ATOM 2970 N N . ASN B 1 87 ? -27.281 11.633 -5.816 1 94.31 87 ASN B N 1
ATOM 2971 C CA . ASN B 1 87 ? -26.719 12.25 -4.617 1 94.31 87 ASN B CA 1
ATOM 2972 C C . ASN B 1 87 ? -26.406 11.211 -3.543 1 94.31 87 ASN B C 1
ATOM 2974 O O . ASN B 1 87 ? -25.703 11.5 -2.574 1 94.31 87 ASN B O 1
ATOM 2978 N N . PHE B 1 88 ? -26.984 10.023 -3.764 1 98.12 88 PHE B N 1
ATOM 2979 C CA . PHE B 1 88 ? -26.688 8.938 -2.838 1 98.12 88 PHE B CA 1
ATOM 2980 C C . PHE B 1 88 ? -26.688 7.594 -3.559 1 98.12 88 PHE B C 1
ATOM 2982 O O . PHE B 1 88 ? -27.078 7.512 -4.727 1 98.12 88 PHE B O 1
ATOM 2989 N N . LYS B 1 89 ? -26.109 6.523 -2.912 1 98.75 89 LYS B N 1
ATOM 2990 C CA . LYS B 1 89 ? -26.109 5.145 -3.387 1 98.75 89 LYS B CA 1
ATOM 2991 C C . LYS B 1 89 ? -26.922 4.238 -2.461 1 98.75 89 LYS B C 1
ATOM 2993 O O . LYS B 1 89 ? -27.078 4.539 -1.277 1 98.75 89 LYS B O 1
ATOM 2998 N N . LYS B 1 90 ? -27.5 3.244 -3.02 1 98.75 90 LYS B N 1
ATOM 2999 C CA . LYS B 1 90 ? -28.141 2.195 -2.234 1 98.75 90 LYS B CA 1
ATOM 3000 C C . LYS B 1 90 ? -27.391 0.873 -2.363 1 98.75 90 LYS B C 1
ATOM 3002 O O . LYS B 1 90 ? -27.078 0.44 -3.473 1 98.75 90 LYS B O 1
ATOM 3007 N N . VAL B 1 91 ? -27 0.29 -1.266 1 98.88 91 VAL B N 1
ATOM 3008 C CA 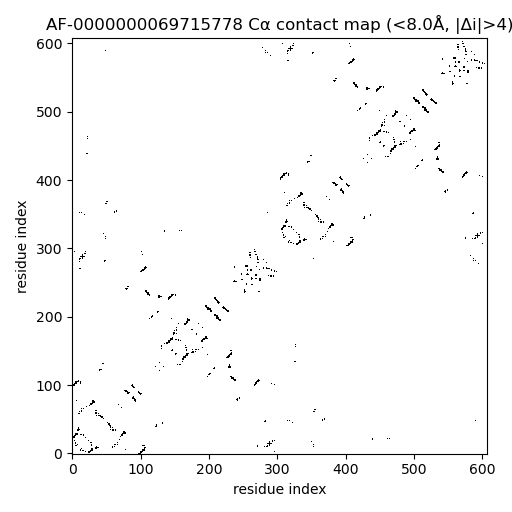. VAL B 1 91 ? -26.391 -1.032 -1.204 1 98.88 91 VAL B CA 1
ATOM 3009 C C . VAL B 1 91 ? -27.422 -2.059 -0.735 1 98.88 91 VAL B C 1
ATOM 3011 O O . VAL B 1 91 ? -27.953 -1.944 0.366 1 98.88 91 VAL B O 1
ATOM 3014 N N . LEU B 1 92 ? -27.641 -3.053 -1.593 1 98.62 92 LEU B N 1
ATOM 3015 C CA . LEU B 1 92 ? -28.688 -4.035 -1.318 1 98.62 92 LEU B CA 1
ATOM 3016 C C . LEU B 1 92 ? -28.078 -5.379 -0.928 1 98.62 92 LEU B C 1
ATOM 3018 O O . LEU B 1 92 ? -27.094 -5.82 -1.531 1 98.62 92 LEU B O 1
ATOM 3022 N N . THR B 1 93 ? -28.625 -5.926 0.14 1 97.88 93 THR B N 1
ATOM 3023 C CA . THR B 1 93 ? -28.391 -7.328 0.479 1 97.88 93 THR B CA 1
ATOM 3024 C C . THR B 1 93 ? -29.672 -8.133 0.332 1 97.88 93 THR B C 1
ATOM 3026 O O . THR B 1 93 ? -30.703 -7.613 -0.115 1 97.88 93 THR B O 1
ATOM 3029 N N . ASP B 1 94 ? -29.625 -9.445 0.596 1 93.38 94 ASP B N 1
ATOM 3030 C CA . ASP B 1 94 ? -30.812 -10.289 0.461 1 93.38 94 ASP B CA 1
ATOM 3031 C C . ASP B 1 94 ? -31.938 -9.789 1.363 1 93.38 94 ASP B C 1
ATOM 3033 O O . ASP B 1 94 ? -33.125 -9.875 0.997 1 93.38 94 ASP B O 1
ATOM 3037 N N . ASP B 1 95 ? -31.547 -9.172 2.459 1 92.12 95 ASP B N 1
ATOM 3038 C CA . ASP B 1 95 ? -32.562 -8.922 3.463 1 92.12 95 ASP B CA 1
ATOM 3039 C C . ASP B 1 95 ? -32.688 -7.434 3.779 1 92.12 95 ASP B C 1
ATOM 3041 O O . ASP B 1 95 ? -33.625 -7.004 4.438 1 92.12 95 ASP B O 1
ATOM 3045 N N . ASN B 1 96 ? -31.672 -6.68 3.416 1 96.81 96 ASN B N 1
ATOM 3046 C CA . ASN B 1 96 ? -31.625 -5.289 3.855 1 96.81 96 ASN B CA 1
ATOM 3047 C C . ASN B 1 96 ? -31.219 -4.355 2.717 1 96.81 96 ASN B C 1
ATOM 3049 O O . ASN B 1 96 ? -30.828 -4.816 1.64 1 96.81 96 ASN B O 1
ATOM 3053 N N . SER B 1 97 ? -31.453 -3.131 2.891 1 98 97 SER B N 1
ATOM 3054 C CA . SER B 1 97 ? -31.016 -2.041 2.027 1 98 97 SER B CA 1
ATOM 3055 C C . SER B 1 97 ? -30.422 -0.889 2.842 1 98 97 SER B C 1
ATOM 3057 O O . SER B 1 97 ? -30.984 -0.52 3.883 1 98 97 SER B O 1
ATOM 3059 N N . TYR B 1 98 ? -29.266 -0.37 2.424 1 98.75 98 TYR B N 1
ATOM 3060 C CA . TYR B 1 98 ? -28.578 0.713 3.131 1 98.75 98 TYR B CA 1
ATOM 3061 C C . TYR B 1 98 ? -28.312 1.89 2.201 1 98.75 98 TYR B C 1
ATOM 3063 O O . TYR B 1 98 ? -27.953 1.699 1.04 1 98.75 98 TYR B O 1
ATOM 3071 N N . GLU B 1 99 ? -28.5 3.082 2.672 1 98.81 99 GLU B N 1
ATOM 3072 C CA . GLU B 1 99 ? -28.172 4.293 1.921 1 98.81 99 GLU B CA 1
ATOM 3073 C C . GLU B 1 99 ? -26.828 4.875 2.367 1 98.81 99 GLU B C 1
ATOM 3075 O O . GLU B 1 99 ? -26.5 4.848 3.555 1 98.81 99 GLU B O 1
ATOM 3080 N N . THR B 1 100 ? -26.094 5.379 1.43 1 98.88 100 THR B N 1
ATOM 3081 C CA . THR B 1 100 ? -24.766 5.941 1.702 1 98.88 100 THR B CA 1
ATOM 3082 C C . THR B 1 100 ? -24.422 7.023 0.686 1 98.88 100 THR B C 1
ATOM 3084 O O . THR B 1 100 ? -24.938 7.027 -0.43 1 98.88 100 THR B O 1
ATOM 3087 N N . LYS B 1 101 ? -23.531 7.961 1.082 1 98.88 101 LYS B N 1
ATOM 3088 C CA . LYS B 1 101 ? -23.078 9 0.171 1 98.88 101 LYS B CA 1
ATOM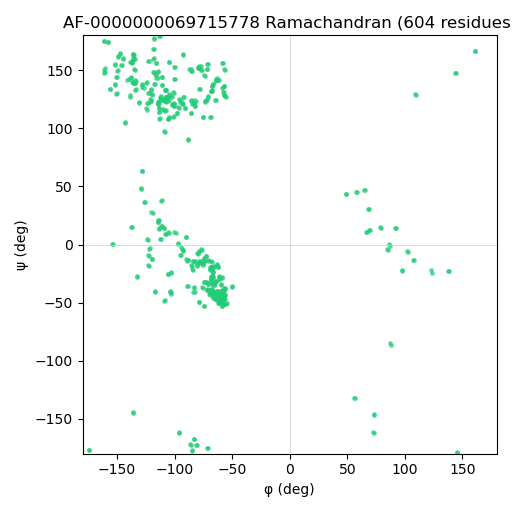 3089 C C . LYS B 1 101 ? -22.062 8.445 -0.835 1 98.88 101 LYS B C 1
ATOM 3091 O O . LYS B 1 101 ? -22.078 8.836 -2.004 1 98.88 101 LYS B O 1
ATOM 3096 N N . THR B 1 102 ? -21.203 7.527 -0.426 1 98.88 102 THR B N 1
ATOM 3097 C CA . THR B 1 102 ? -20.203 6.898 -1.272 1 98.88 102 THR B CA 1
ATOM 3098 C C . THR B 1 102 ? -20.125 5.398 -1.008 1 98.88 102 THR B C 1
ATOM 3100 O O . THR B 1 102 ? -20.531 4.93 0.054 1 98.88 102 THR B O 1
ATOM 3103 N N . VAL B 1 103 ? -19.641 4.645 -1.989 1 98.94 103 VAL B N 1
ATOM 3104 C CA . VAL B 1 103 ? -19.406 3.209 -1.868 1 98.94 103 VAL B CA 1
ATOM 3105 C C . VAL B 1 103 ? -17.969 2.875 -2.266 1 98.94 103 VAL B C 1
ATOM 3107 O O . VAL B 1 103 ? -17.453 3.408 -3.25 1 98.94 103 VAL B O 1
ATOM 3110 N N . ILE B 1 104 ? -17.297 2.047 -1.493 1 99 104 ILE B N 1
ATOM 3111 C CA . ILE B 1 104 ? -15.992 1.494 -1.828 1 99 104 ILE B CA 1
ATOM 3112 C C . ILE B 1 104 ? -16.109 -0.014 -2.035 1 99 104 ILE B C 1
ATOM 3114 O O . ILE B 1 104 ? -16.422 -0.753 -1.1 1 99 104 ILE B O 1
ATOM 3118 N N . ILE B 1 105 ? -15.875 -0.43 -3.248 1 99 105 ILE B N 1
ATOM 3119 C CA . ILE B 1 105 ? -15.969 -1.843 -3.604 1 99 105 ILE B CA 1
ATOM 3120 C C . ILE B 1 105 ? -14.641 -2.533 -3.303 1 99 105 ILE B C 1
ATOM 3122 O O . ILE B 1 105 ? -13.625 -2.238 -3.938 1 99 105 ILE B O 1
ATOM 3126 N N . ALA B 1 106 ? -14.594 -3.428 -2.354 1 98.94 106 ALA B N 1
ATOM 3127 C CA . ALA B 1 106 ? -13.406 -4.148 -1.909 1 98.94 106 ALA B CA 1
ATOM 3128 C C . ALA B 1 106 ? -13.664 -5.652 -1.861 1 98.94 106 ALA B C 1
ATOM 3130 O O . ALA B 1 106 ? -13.297 -6.32 -0.89 1 98.94 106 ALA B O 1
ATOM 3131 N N . THR B 1 107 ? -14.211 -6.207 -2.891 1 98.88 107 THR B N 1
ATOM 3132 C CA . THR B 1 107 ? -14.789 -7.543 -2.859 1 98.88 107 THR B CA 1
ATOM 3133 C C . THR B 1 107 ? -13.773 -8.578 -3.338 1 98.88 107 THR B C 1
ATOM 3135 O O . THR B 1 107 ? -14.016 -9.789 -3.225 1 98.88 107 THR B O 1
ATOM 3138 N N . GLY B 1 108 ? -12.68 -8.156 -3.854 1 98.62 108 GLY B N 1
ATOM 3139 C CA . GLY B 1 108 ? -11.57 -9.031 -4.176 1 98.62 108 GLY B CA 1
ATOM 3140 C C . GLY B 1 108 ? -11.828 -9.906 -5.387 1 98.62 108 GLY B C 1
ATOM 3141 O O . GLY B 1 108 ? -12.555 -9.516 -6.301 1 98.62 108 GLY B O 1
ATOM 3142 N N . ALA B 1 109 ? -11.055 -10.961 -5.516 1 98.31 109 ALA B N 1
ATOM 3143 C CA . ALA B 1 109 ? -11.133 -11.945 -6.594 1 98.31 109 ALA B CA 1
ATOM 3144 C C . ALA B 1 109 ? -11.016 -13.367 -6.047 1 98.31 109 ALA B C 1
ATOM 3146 O O . ALA B 1 109 ? -10.578 -13.57 -4.91 1 98.31 109 ALA B O 1
ATOM 3147 N N . LYS B 1 110 ? -11.461 -14.305 -6.801 1 96.94 110 LYS B N 1
ATOM 3148 C CA . LYS B 1 110 ? -11.406 -15.711 -6.418 1 96.94 110 LYS B CA 1
ATOM 3149 C C . LYS B 1 110 ? -10.641 -16.531 -7.457 1 96.94 110 LYS B C 1
ATOM 3151 O O . LYS B 1 110 ? -10.906 -16.422 -8.656 1 96.94 110 LYS B O 1
ATOM 3156 N N . HIS B 1 111 ? -9.695 -17.328 -6.977 1 96.56 111 HIS B N 1
ATOM 3157 C CA . HIS B 1 111 ? -9.031 -18.281 -7.859 1 96.56 111 HIS B CA 1
ATOM 3158 C C . HIS B 1 111 ? -10 -19.375 -8.32 1 96.56 111 HIS B C 1
ATOM 3160 O O . HIS B 1 111 ? -10.797 -19.875 -7.523 1 96.56 111 HIS B O 1
ATOM 3166 N N . ARG B 1 112 ? -9.938 -19.703 -9.617 1 96.75 112 ARG B N 1
ATOM 3167 C CA . ARG B 1 112 ? -10.695 -20.844 -10.086 1 96.75 112 ARG B CA 1
ATOM 3168 C C . ARG B 1 112 ? -10.094 -22.156 -9.586 1 96.75 112 ARG B C 1
ATOM 3170 O O . ARG B 1 112 ? -8.891 -22.375 -9.727 1 96.75 112 ARG B O 1
ATOM 3177 N N . PRO B 1 113 ? -10.93 -23 -8.961 1 95.81 113 PRO B N 1
ATOM 3178 C CA . PRO B 1 113 ? -10.383 -24.266 -8.469 1 95.81 113 PRO B CA 1
ATOM 3179 C C . PRO B 1 113 ? -10.172 -25.281 -9.578 1 95.81 113 PRO B C 1
ATOM 3181 O O . PRO B 1 113 ? -10.859 -25.25 -10.594 1 95.81 113 PRO B O 1
ATOM 3184 N N . LEU B 1 114 ? -9.188 -26.125 -9.375 1 96.88 114 LEU B N 1
ATOM 3185 C CA . LEU B 1 114 ? -9.047 -27.297 -10.242 1 96.88 114 LEU B CA 1
ATOM 3186 C C . LEU B 1 114 ? -10.188 -28.281 -10.023 1 96.88 114 LEU B C 1
ATOM 3188 O O . LEU B 1 114 ? -10.547 -29.031 -10.93 1 96.88 114 LEU B O 1
ATOM 3192 N N . ALA B 1 115 ? -10.703 -28.281 -8.797 1 97 115 ALA B N 1
ATOM 3193 C CA . ALA B 1 115 ? -11.82 -29.141 -8.391 1 97 115 ALA B CA 1
ATOM 3194 C C . ALA B 1 115 ? -11.422 -30.609 -8.453 1 97 115 ALA B C 1
ATOM 3196 O O . ALA B 1 115 ? -12.148 -31.422 -9.023 1 97 115 ALA B O 1
ATOM 3197 N N . VAL B 1 116 ? -10.305 -30.969 -7.93 1 98.44 116 VAL B N 1
ATOM 3198 C CA . VAL B 1 116 ? -9.82 -32.344 -7.863 1 98.44 116 VAL B CA 1
ATOM 3199 C C . VAL B 1 116 ? -9.555 -32.719 -6.41 1 98.44 116 VAL B C 1
ATOM 3201 O O . VAL B 1 116 ? -9.391 -31.859 -5.551 1 98.44 116 VAL B O 1
ATOM 3204 N N . ALA B 1 117 ? -9.555 -34 -6.188 1 98.06 117 ALA B N 1
ATOM 3205 C CA . ALA B 1 117 ? -9.258 -34.5 -4.844 1 98.06 117 ALA B CA 1
ATOM 3206 C C . ALA B 1 117 ? -7.871 -34.031 -4.391 1 98.06 117 ALA B C 1
ATOM 3208 O O . ALA B 1 117 ? -6.918 -34.062 -5.176 1 98.06 117 ALA B O 1
ATOM 3209 N N . GLY B 1 118 ? -7.805 -33.562 -3.135 1 98.31 118 GLY B N 1
ATOM 3210 C CA . GLY B 1 118 ? -6.523 -33.188 -2.549 1 98.31 118 GLY B CA 1
ATOM 3211 C C . GLY B 1 118 ? -6.242 -31.719 -2.615 1 98.31 118 GLY B C 1
ATOM 3212 O O . GLY B 1 118 ? -5.398 -31.203 -1.878 1 98.31 118 GLY B O 1
ATOM 3213 N N . GLU B 1 119 ? -6.898 -30.969 -3.559 1 98.19 119 GLU B N 1
ATOM 3214 C CA . GLU B 1 119 ? -6.633 -29.547 -3.736 1 98.19 119 GLU B CA 1
ATOM 3215 C C . GLU B 1 119 ? -6.852 -28.781 -2.438 1 98.19 119 GLU B C 1
ATOM 3217 O O . GLU B 1 119 ? -5.965 -28.062 -1.975 1 98.19 119 GLU B O 1
ATOM 3222 N N . GLU B 1 120 ? -8.008 -28.969 -1.82 1 96.19 120 GLU B N 1
ATOM 3223 C CA . GLU B 1 120 ? -8.344 -28.281 -0.58 1 96.19 120 GLU B CA 1
ATOM 3224 C C . GLU B 1 120 ? -7.543 -28.828 0.595 1 96.19 120 GLU B C 1
ATOM 3226 O O . GLU B 1 120 ? -7.07 -28.062 1.44 1 96.19 120 GLU B O 1
ATOM 3231 N N . THR B 1 121 ? -7.367 -30.141 0.589 1 96.81 121 THR B N 1
ATOM 3232 C CA . THR B 1 121 ? -6.676 -30.812 1.679 1 96.81 121 THR B CA 1
ATOM 3233 C C . THR B 1 121 ? -5.25 -30.297 1.83 1 96.81 121 THR B C 1
ATOM 3235 O O . THR B 1 121 ? -4.754 -30.141 2.947 1 96.81 121 THR B O 1
ATOM 3238 N N . TYR B 1 122 ? -4.648 -29.953 0.772 1 97.88 122 TYR B N 1
ATOM 3239 C CA . TYR B 1 122 ? -3.23 -29.625 0.824 1 97.88 122 TYR B CA 1
ATOM 3240 C C . TYR B 1 122 ? -3.016 -28.141 0.562 1 97.88 122 TYR B C 1
ATOM 3242 O O . TYR B 1 122 ? -1.897 -27.703 0.264 1 97.88 122 TYR B O 1
ATOM 3250 N N . ASN B 1 123 ? -4.105 -27.375 0.664 1 96.38 123 ASN B N 1
ATOM 3251 C CA . ASN B 1 123 ? -3.947 -25.922 0.627 1 96.38 123 ASN B CA 1
ATOM 3252 C C . ASN B 1 123 ? -2.979 -25.438 1.7 1 96.38 123 ASN B C 1
ATOM 3254 O O . ASN B 1 123 ? -3.096 -25.812 2.867 1 96.38 123 ASN B O 1
ATOM 3258 N N . SER B 1 124 ? -1.995 -24.672 1.334 1 94.62 124 SER B N 1
ATOM 3259 C CA . SER B 1 124 ? -0.943 -24.156 2.201 1 94.62 124 SER B CA 1
ATOM 3260 C C . SER B 1 124 ? -0.06 -25.281 2.734 1 94.62 124 SER B C 1
ATOM 3262 O O . SER B 1 124 ? 0.677 -25.094 3.705 1 94.62 124 SER B O 1
ATOM 3264 N N . ARG B 1 125 ? -0.214 -26.547 2.174 1 95.75 125 ARG B N 1
ATOM 3265 C CA . ARG B 1 125 ? 0.625 -27.703 2.467 1 95.75 125 ARG B CA 1
ATOM 3266 C C . ARG B 1 125 ? 1.194 -28.312 1.186 1 95.75 125 ARG B C 1
ATOM 3268 O O . ARG B 1 125 ? 1.215 -29.531 1.023 1 95.75 125 ARG B O 1
ATOM 3275 N N . GLY B 1 126 ? 1.471 -27.344 0.356 1 97.62 126 GLY B N 1
ATOM 3276 C CA . GLY B 1 126 ? 2.047 -27.734 -0.919 1 97.62 126 GLY B CA 1
ATOM 3277 C C . GLY B 1 126 ? 1.241 -27.266 -2.111 1 97.62 126 GLY B C 1
ATOM 3278 O O . GLY B 1 126 ? 1.749 -27.219 -3.234 1 97.62 126 GLY B O 1
ATOM 3279 N N . VAL B 1 127 ? 0.008 -27 -1.931 1 98.19 127 VAL B N 1
ATOM 3280 C CA . VAL B 1 127 ? -0.819 -26.359 -2.949 1 98.19 127 VAL B CA 1
ATOM 3281 C C . VAL B 1 127 ? -0.814 -24.844 -2.744 1 98.19 127 VAL B C 1
ATOM 3283 O O . VAL B 1 127 ? -1.016 -24.375 -1.628 1 98.19 127 VAL B O 1
ATOM 3286 N N . SER B 1 128 ? -0.494 -24.125 -3.789 1 97.56 128 SER B N 1
ATOM 3287 C CA . SER B 1 128 ? -0.388 -22.672 -3.717 1 97.56 128 SER B CA 1
ATOM 3288 C C . SER B 1 128 ? -1.002 -22.016 -4.945 1 97.56 128 SER B C 1
ATOM 3290 O O . SER B 1 128 ? -1.14 -22.641 -5.992 1 97.56 128 SER B O 1
ATOM 3292 N N . TYR B 1 129 ? -1.383 -20.781 -4.801 1 97.31 129 TYR B N 1
ATOM 3293 C CA . TYR B 1 129 ? -1.965 -19.984 -5.879 1 97.31 129 TYR B CA 1
ATOM 3294 C C . TYR B 1 129 ? -1.167 -18.703 -6.113 1 97.31 129 TYR B C 1
ATOM 3296 O O . TYR B 1 129 ? -1.577 -17.844 -6.891 1 97.31 129 TYR B O 1
ATOM 3304 N N . CYS B 1 130 ? -0.056 -18.516 -5.418 1 96.81 130 CYS B N 1
ATOM 3305 C CA . CYS B 1 130 ? 0.713 -17.281 -5.5 1 96.81 130 CYS B CA 1
ATOM 3306 C C . CYS B 1 130 ? 2.209 -17.562 -5.426 1 96.81 130 CYS B C 1
ATOM 3308 O O . CYS B 1 130 ? 2.758 -17.734 -4.336 1 96.81 130 CYS B O 1
ATOM 3310 N N . ALA B 1 131 ? 2.871 -17.469 -6.574 1 96.94 131 ALA B N 1
ATOM 3311 C CA . ALA B 1 131 ? 4.305 -17.734 -6.629 1 96.94 131 ALA B CA 1
ATOM 3312 C C . ALA B 1 131 ? 5.098 -16.672 -5.879 1 96.94 131 ALA B C 1
ATOM 3314 O O . ALA B 1 131 ? 6.062 -16.984 -5.176 1 96.94 131 ALA B O 1
ATOM 3315 N N . VAL B 1 132 ? 4.668 -15.398 -5.988 1 95.06 132 VAL B N 1
ATOM 3316 C CA . VAL B 1 132 ? 5.355 -14.289 -5.332 1 95.06 132 VAL B CA 1
ATOM 3317 C C . VAL B 1 132 ? 5.211 -14.414 -3.818 1 95.06 132 VAL B C 1
ATOM 3319 O O . VAL B 1 132 ? 6.098 -14 -3.068 1 95.06 132 VAL B O 1
ATOM 3322 N N . CYS B 1 133 ? 4.168 -15.023 -3.346 1 96.44 133 CYS B N 1
ATOM 3323 C CA . CYS B 1 133 ? 3.879 -15.188 -1.925 1 96.44 133 CYS B CA 1
ATOM 3324 C C . CYS B 1 133 ? 4.633 -16.375 -1.35 1 96.44 133 CYS B C 1
ATOM 3326 O O . CYS B 1 133 ? 5.223 -16.281 -0.271 1 96.44 133 CYS B O 1
ATOM 3328 N N . ASP B 1 134 ? 4.707 -17.547 -2.16 1 96.31 134 ASP B N 1
ATOM 3329 C CA . ASP B 1 134 ? 5.066 -18.812 -1.531 1 96.31 134 ASP B CA 1
ATOM 3330 C C . ASP B 1 134 ? 6.34 -19.391 -2.145 1 96.31 134 ASP B C 1
ATOM 3332 O O . ASP B 1 134 ? 6.922 -20.328 -1.61 1 96.31 134 ASP B O 1
ATOM 3336 N N . GLY B 1 135 ? 6.762 -18.828 -3.287 1 95.88 135 GLY B N 1
ATOM 3337 C CA . GLY B 1 135 ? 7.832 -19.438 -4.055 1 95.88 135 GLY B CA 1
ATOM 3338 C C . GLY B 1 135 ? 9.055 -19.766 -3.217 1 95.88 135 GLY B C 1
ATOM 3339 O O . GLY B 1 135 ? 9.648 -20.844 -3.373 1 95.88 135 GLY B O 1
ATOM 3340 N N . ALA B 1 136 ? 9.359 -18.953 -2.287 1 91.31 136 ALA B N 1
ATOM 3341 C CA . ALA B 1 136 ? 10.578 -19.062 -1.482 1 91.31 136 ALA B CA 1
ATOM 3342 C C . ALA B 1 136 ? 10.516 -20.281 -0.563 1 91.31 136 ALA B C 1
ATOM 3344 O O . ALA B 1 136 ? 11.555 -20.812 -0.147 1 91.31 136 ALA B O 1
ATOM 3345 N N . PHE B 1 137 ? 9.359 -20.797 -0.252 1 93.75 137 PHE B N 1
ATOM 3346 C CA . PHE B 1 137 ? 9.195 -21.922 0.651 1 93.75 137 PHE B CA 1
ATOM 3347 C C . PHE B 1 137 ? 9.508 -23.234 -0.057 1 93.75 137 PHE B C 1
ATOM 3349 O O . PHE B 1 137 ? 9.578 -24.281 0.577 1 93.75 137 PHE B O 1
ATOM 3356 N N . PHE B 1 138 ? 9.766 -23.188 -1.408 1 96 138 PHE B N 1
ATOM 3357 C CA . PHE B 1 138 ? 9.883 -24.422 -2.188 1 96 138 PHE B CA 1
ATOM 3358 C C . PHE B 1 138 ? 11.258 -24.516 -2.836 1 96 138 PHE B C 1
ATOM 3360 O O . PHE B 1 138 ? 11.398 -25.094 -3.92 1 96 138 PHE B O 1
ATOM 3367 N N . ARG B 1 139 ? 12.234 -23.906 -2.207 1 95.56 139 ARG B N 1
ATOM 3368 C CA . ARG B 1 139 ? 13.594 -23.938 -2.727 1 95.56 139 ARG B CA 1
ATOM 3369 C C . ARG B 1 139 ? 14.094 -25.359 -2.906 1 95.56 139 ARG B C 1
ATOM 3371 O O . ARG B 1 139 ? 13.977 -26.188 -1.993 1 95.56 139 ARG B O 1
ATOM 3378 N N . GLY B 1 140 ? 14.57 -25.609 -4.031 1 97.31 140 GLY B N 1
ATOM 3379 C CA . GLY B 1 140 ? 15.203 -26.891 -4.305 1 97.31 140 GLY B CA 1
ATOM 3380 C C . GLY B 1 140 ? 14.211 -28.016 -4.566 1 97.31 140 GLY B C 1
ATOM 3381 O O . GLY B 1 140 ? 14.578 -29.188 -4.57 1 97.31 140 GLY B O 1
ATOM 3382 N N . GLN B 1 141 ? 12.961 -27.703 -4.812 1 97.81 141 GLN B N 1
ATOM 3383 C CA . GLN B 1 141 ? 11.922 -28.703 -5.051 1 97.81 141 GLN B CA 1
ATOM 3384 C C . GLN B 1 141 ? 11.562 -28.766 -6.531 1 97.81 141 GLN B C 1
ATOM 3386 O O . GLN B 1 141 ? 11.82 -27.828 -7.285 1 97.81 141 GLN B O 1
ATOM 3391 N N . ASP B 1 142 ? 11.023 -29.922 -6.906 1 98.69 142 ASP B N 1
ATOM 3392 C CA . ASP B 1 142 ? 10.352 -30.047 -8.195 1 98.69 142 ASP B CA 1
ATOM 3393 C C . ASP B 1 142 ? 8.891 -29.625 -8.094 1 98.69 142 ASP B C 1
ATOM 3395 O O . ASP B 1 142 ? 8.133 -30.156 -7.285 1 98.69 142 ASP B O 1
ATOM 3399 N N . LEU B 1 143 ? 8.516 -28.641 -8.961 1 98.81 143 LEU B N 1
ATOM 3400 C CA . LEU B 1 143 ? 7.203 -28.016 -8.805 1 98.81 143 LEU B CA 1
ATOM 3401 C C . LEU B 1 143 ? 6.344 -28.25 -10.047 1 98.81 143 LEU B C 1
ATOM 3403 O O . LEU B 1 143 ? 6.867 -28.375 -11.156 1 98.81 143 LEU B O 1
ATOM 3407 N N . LEU B 1 144 ? 5.043 -28.344 -9.82 1 98.94 144 LEU B N 1
ATOM 3408 C CA . LEU B 1 144 ? 4.051 -28.422 -10.891 1 98.94 144 LEU B CA 1
ATOM 3409 C C . LEU B 1 144 ? 3.275 -27.109 -10.992 1 98.94 144 LEU B C 1
ATOM 3411 O O . LEU B 1 144 ? 2.816 -26.562 -9.984 1 98.94 144 LEU B O 1
ATOM 3415 N N . VAL B 1 145 ? 3.209 -26.531 -12.148 1 98.88 145 VAL B N 1
ATOM 3416 C CA . VAL B 1 145 ? 2.338 -25.391 -12.438 1 98.88 145 VAL B CA 1
ATOM 3417 C C . VAL B 1 145 ? 1.197 -25.844 -13.352 1 98.88 145 VAL B C 1
ATOM 3419 O O . VAL B 1 145 ? 1.432 -26.453 -14.391 1 98.88 145 VAL B O 1
ATOM 3422 N N . VAL B 1 146 ? -0.009 -25.594 -12.922 1 98.88 146 VAL B N 1
ATOM 3423 C CA . VAL B 1 146 ? -1.177 -25.969 -13.703 1 98.88 146 VAL B CA 1
ATOM 3424 C C . VAL B 1 146 ? -1.729 -24.766 -14.445 1 98.88 146 VAL B C 1
ATOM 3426 O O . VAL B 1 146 ? -2.123 -23.766 -13.82 1 98.88 146 VAL B O 1
ATOM 3429 N N . GLY B 1 147 ? -1.777 -24.797 -15.758 1 98.31 147 GLY B N 1
ATOM 3430 C CA . GLY B 1 147 ? -2.297 -23.719 -16.578 1 98.31 147 GLY B CA 1
ATOM 3431 C C . GLY B 1 147 ? -1.561 -23.547 -17.891 1 98.31 147 GLY B C 1
ATOM 3432 O O . GLY B 1 147 ? -0.748 -24.406 -18.266 1 98.31 147 GLY B O 1
ATOM 3433 N N . GLY B 1 148 ? -1.978 -22.531 -18.688 1 98 148 GLY B N 1
ATOM 3434 C CA . GLY B 1 148 ? -1.339 -22.359 -19.984 1 98 148 GLY B CA 1
ATOM 3435 C C . GLY B 1 148 ? -1.413 -20.922 -20.484 1 98 148 GLY B C 1
ATOM 3436 O O . GLY B 1 148 ? -0.944 -20.625 -21.594 1 98 148 GLY B O 1
ATOM 3437 N N . GLY B 1 149 ? -1.994 -20.062 -19.734 1 97.5 149 GLY B N 1
ATOM 3438 C CA . GLY B 1 149 ? -2.049 -18.656 -20.094 1 97.5 149 GLY B CA 1
ATOM 3439 C C . GLY B 1 149 ? -0.836 -17.875 -19.625 1 97.5 149 GLY B C 1
ATOM 3440 O O . GLY B 1 149 ? 0.157 -18.453 -19.188 1 97.5 149 GLY B O 1
ATOM 3441 N N . ASP B 1 150 ? -0.893 -16.562 -19.766 1 96.81 150 ASP B N 1
ATOM 3442 C CA . ASP B 1 150 ? 0.221 -15.695 -19.406 1 96.81 150 ASP B CA 1
ATOM 3443 C C . ASP B 1 150 ? 0.608 -15.883 -17.938 1 96.81 150 ASP B C 1
ATOM 3445 O O . ASP B 1 150 ? 1.79 -16.016 -17.625 1 96.81 150 ASP B O 1
ATOM 3449 N N . SER B 1 151 ? -0.369 -15.898 -17.031 1 96.38 151 SER B N 1
ATOM 3450 C CA . SER B 1 151 ? -0.108 -16.031 -15.602 1 96.38 151 SER B CA 1
ATOM 3451 C C . SER B 1 151 ? 0.647 -17.328 -15.305 1 96.38 151 SER B C 1
ATOM 3453 O O . SER B 1 151 ? 1.638 -17.312 -14.57 1 96.38 151 SER B O 1
ATOM 3455 N N . ALA B 1 152 ? 0.183 -18.422 -15.875 1 98.12 152 ALA B N 1
ATOM 3456 C CA . ALA B 1 152 ? 0.808 -19.719 -15.625 1 98.12 152 ALA B CA 1
ATOM 3457 C C . ALA B 1 152 ? 2.268 -19.719 -16.062 1 98.12 152 ALA B C 1
ATOM 3459 O O . ALA B 1 152 ? 3.152 -20.125 -15.312 1 98.12 152 ALA B O 1
ATOM 3460 N N . VAL B 1 153 ? 2.492 -19.25 -17.297 1 98.31 153 VAL B N 1
ATOM 3461 C CA . VAL B 1 153 ? 3.83 -19.312 -17.875 1 98.31 153 VAL B CA 1
ATOM 3462 C C . VAL B 1 153 ? 4.75 -18.328 -17.141 1 98.31 153 VAL B C 1
ATOM 3464 O O . VAL B 1 153 ? 5.887 -18.672 -16.812 1 98.31 153 VAL B O 1
ATOM 3467 N N . GLU B 1 154 ? 4.285 -17.125 -16.859 1 97.38 154 GLU B N 1
ATOM 3468 C CA . GLU B 1 154 ? 5.078 -16.125 -16.141 1 97.38 154 GLU B CA 1
ATOM 3469 C C . GLU B 1 154 ? 5.457 -16.625 -14.75 1 97.38 154 GLU B C 1
ATOM 3471 O O . GLU B 1 154 ? 6.613 -16.516 -14.328 1 97.38 154 GLU B O 1
ATOM 3476 N N . GLU B 1 155 ? 4.527 -17.188 -14.039 1 97.62 155 GLU B N 1
ATOM 3477 C CA . GLU B 1 155 ? 4.77 -17.641 -12.672 1 97.62 155 GLU B CA 1
ATOM 3478 C C . GLU B 1 155 ? 5.648 -18.891 -12.648 1 97.62 155 GLU B C 1
ATOM 3480 O O . GLU B 1 155 ? 6.441 -19.078 -11.727 1 97.62 155 GLU B O 1
ATOM 3485 N N . ALA B 1 156 ? 5.48 -19.688 -13.703 1 98.56 156 ALA B N 1
ATOM 3486 C CA . ALA B 1 156 ? 6.391 -20.828 -13.836 1 98.56 156 ALA B CA 1
ATOM 3487 C C . ALA B 1 156 ? 7.836 -20.359 -13.984 1 98.56 156 ALA B C 1
ATOM 3489 O O . ALA B 1 156 ? 8.734 -20.859 -13.305 1 98.56 156 ALA B O 1
ATOM 3490 N N . LEU B 1 157 ? 8.047 -19.422 -14.922 1 97.88 157 LEU B N 1
ATOM 3491 C CA . LEU B 1 157 ? 9.375 -18.875 -15.125 1 97.88 157 LEU B CA 1
ATOM 3492 C C . LEU B 1 157 ? 9.914 -18.266 -13.836 1 97.88 157 LEU B C 1
ATOM 3494 O O . LEU B 1 157 ? 11.078 -18.469 -13.492 1 97.88 157 LEU B O 1
ATOM 3498 N N . PHE B 1 158 ? 9.133 -17.625 -13.102 1 97.81 158 PHE B N 1
ATOM 3499 C CA . PHE B 1 158 ? 9.516 -17.031 -11.828 1 97.81 158 PHE B CA 1
ATOM 3500 C C . PHE B 1 158 ? 9.938 -18.094 -10.828 1 97.81 158 PHE B C 1
ATOM 3502 O O . PHE B 1 158 ? 10.953 -17.938 -10.141 1 97.81 158 PHE B O 1
ATOM 3509 N N . LEU B 1 159 ? 9.211 -19.156 -10.789 1 98.5 159 LEU B N 1
ATOM 3510 C CA . LEU B 1 159 ? 9.445 -20.234 -9.828 1 98.5 159 LEU B CA 1
ATOM 3511 C C . LEU B 1 159 ? 10.766 -20.938 -10.102 1 98.5 159 LEU B C 1
ATOM 3513 O O . LEU B 1 159 ? 11.336 -21.578 -9.219 1 98.5 159 LEU B O 1
ATOM 3517 N N . THR B 1 160 ? 11.25 -20.859 -11.344 1 97.81 160 THR B N 1
ATOM 3518 C CA . THR B 1 160 ? 12.516 -21.5 -11.672 1 97.81 160 THR B CA 1
ATOM 3519 C C . THR B 1 160 ? 13.664 -20.891 -10.883 1 97.81 160 THR B C 1
ATOM 3521 O O . THR B 1 160 ? 14.742 -21.469 -10.773 1 97.81 160 THR B O 1
ATOM 3524 N N . ARG B 1 161 ? 13.43 -19.734 -10.359 1 94.94 161 ARG B N 1
ATOM 3525 C CA . ARG B 1 161 ? 14.445 -19.078 -9.547 1 94.94 161 ARG B CA 1
ATOM 3526 C C . ARG B 1 161 ? 14.664 -19.812 -8.234 1 94.94 161 ARG B C 1
ATOM 3528 O O . ARG B 1 161 ? 15.688 -19.625 -7.578 1 94.94 161 ARG B O 1
ATOM 3535 N N . PHE B 1 162 ? 13.766 -20.594 -7.844 1 96.12 162 PHE B N 1
ATOM 3536 C CA . PHE B 1 162 ? 13.797 -21.281 -6.562 1 96.12 162 PHE B CA 1
ATOM 3537 C C . PHE B 1 162 ? 13.852 -22.797 -6.77 1 96.12 162 PHE B C 1
ATOM 3539 O O . PHE B 1 162 ? 14.625 -23.484 -6.105 1 96.12 162 PHE B O 1
ATOM 3546 N N . ALA B 1 163 ? 13.109 -23.266 -7.715 1 97.69 163 ALA B N 1
ATOM 3547 C CA . ALA B 1 163 ? 12.828 -24.688 -7.898 1 97.69 163 ALA B CA 1
ATOM 3548 C C . ALA B 1 163 ? 14 -25.391 -8.578 1 97.69 163 ALA B C 1
ATOM 3550 O O . ALA B 1 163 ? 14.789 -24.766 -9.281 1 97.69 163 ALA B O 1
ATOM 3551 N N . ASN B 1 164 ? 14.102 -26.688 -8.25 1 98.12 164 ASN B N 1
ATOM 3552 C CA . ASN B 1 164 ? 14.977 -27.531 -9.055 1 98.12 164 ASN B CA 1
ATOM 3553 C C . ASN B 1 164 ? 14.477 -27.641 -10.492 1 98.12 164 ASN B C 1
ATOM 3555 O O . ASN B 1 164 ? 15.25 -27.484 -11.438 1 98.12 164 ASN B O 1
ATOM 3559 N N . LYS B 1 165 ? 13.242 -27.891 -10.664 1 98.5 165 LYS B N 1
ATOM 3560 C CA . LYS B 1 165 ? 12.547 -28.016 -11.938 1 98.5 165 LYS B CA 1
ATOM 3561 C C . LYS B 1 165 ? 11.086 -27.594 -11.812 1 98.5 165 LYS B C 1
ATOM 3563 O O . LYS B 1 165 ? 10.469 -27.781 -10.758 1 98.5 165 LYS B O 1
ATOM 3568 N N . VAL B 1 166 ? 10.586 -26.953 -12.891 1 98.88 166 VAL B N 1
ATOM 3569 C CA . VAL B 1 166 ? 9.172 -26.562 -12.961 1 98.88 166 VAL B CA 1
ATOM 3570 C C . VAL B 1 166 ? 8.516 -27.234 -14.164 1 98.88 166 VAL B C 1
ATOM 3572 O O . VAL B 1 166 ? 8.984 -27.078 -15.297 1 98.88 166 VAL B O 1
ATOM 3575 N N . THR B 1 167 ? 7.461 -27.984 -13.906 1 98.94 167 THR B N 1
ATOM 3576 C CA . THR B 1 167 ? 6.707 -28.609 -14.977 1 98.94 167 THR B CA 1
ATOM 3577 C C . THR B 1 167 ? 5.344 -27.938 -15.141 1 98.94 167 THR B C 1
ATOM 3579 O O . THR B 1 167 ? 4.586 -27.828 -14.18 1 98.94 167 THR B O 1
ATOM 3582 N N . ILE B 1 168 ? 5.062 -27.469 -16.328 1 98.88 168 ILE B N 1
ATOM 3583 C CA . ILE B 1 168 ? 3.748 -26.922 -16.641 1 98.88 168 ILE B CA 1
ATOM 3584 C C . ILE B 1 168 ? 2.867 -28.016 -17.25 1 98.88 168 ILE B C 1
ATOM 3586 O O . ILE B 1 168 ? 3.246 -28.656 -18.234 1 98.88 168 ILE B O 1
ATOM 3590 N N . VAL B 1 169 ? 1.77 -28.297 -16.641 1 98.88 169 VAL B N 1
ATOM 3591 C CA . VAL B 1 169 ? 0.793 -29.203 -17.219 1 98.88 169 VAL B CA 1
ATOM 3592 C C . VAL B 1 169 ? -0.352 -28.406 -17.844 1 98.88 169 VAL B C 1
ATOM 3594 O O . VAL B 1 169 ? -0.871 -27.469 -17.234 1 98.88 169 VAL B O 1
ATOM 3597 N N . HIS B 1 170 ? -0.681 -28.734 -19.031 1 98.69 170 HIS B N 1
ATOM 3598 C CA . HIS B 1 170 ? -1.709 -28.016 -19.781 1 98.69 170 HIS B CA 1
ATOM 3599 C C . HIS B 1 170 ? -2.617 -28.969 -20.531 1 98.69 170 HIS B C 1
ATOM 3601 O O . HIS B 1 170 ? -2.154 -29.984 -21.047 1 98.69 170 HIS B O 1
ATOM 3607 N N . ARG B 1 171 ? -3.826 -28.688 -20.625 1 98.25 171 ARG B N 1
ATOM 3608 C CA . ARG B 1 171 ? -4.836 -29.594 -21.156 1 98.25 171 ARG B CA 1
ATOM 3609 C C . ARG B 1 171 ? -4.75 -29.688 -22.672 1 98.25 171 ARG B C 1
ATOM 3611 O O . ARG B 1 171 ? -5.328 -30.594 -23.281 1 98.25 171 ARG B O 1
ATOM 3618 N N . ARG B 1 172 ? -4.07 -28.766 -23.344 1 98.12 172 ARG B N 1
ATOM 3619 C CA . ARG B 1 172 ? -3.867 -28.766 -24.797 1 98.12 172 ARG B CA 1
ATOM 3620 C C . ARG B 1 172 ? -2.387 -28.875 -25.141 1 98.12 172 ARG B C 1
ATOM 3622 O O . ARG B 1 172 ? -1.536 -28.906 -24.25 1 98.12 172 ARG B O 1
ATOM 3629 N N . ASP B 1 173 ? -2.09 -28.953 -26.391 1 97.44 173 ASP B N 1
ATOM 3630 C CA . ASP B 1 173 ? -0.71 -29.062 -26.844 1 97.44 173 ASP B CA 1
ATOM 3631 C C . ASP B 1 173 ? -0.161 -27.719 -27.297 1 97.44 173 ASP B C 1
ATOM 3633 O O . ASP B 1 173 ? 0.865 -27.641 -27.984 1 97.44 173 ASP B O 1
ATOM 3637 N N . GLU B 1 174 ? -0.979 -26.703 -26.984 1 97.19 174 GLU B N 1
ATOM 3638 C CA . GLU B 1 174 ? -0.554 -25.328 -27.266 1 97.19 174 GLU B CA 1
ATOM 3639 C C . GLU B 1 174 ? -0.949 -24.391 -26.141 1 97.19 174 GLU B C 1
ATOM 3641 O O . GLU B 1 174 ? -2.031 -24.516 -25.562 1 97.19 174 GLU B O 1
ATOM 3646 N N . LEU B 1 175 ? -0.051 -23.453 -25.891 1 97.94 175 LEU B N 1
ATOM 3647 C CA . LEU B 1 175 ? -0.296 -22.469 -24.828 1 97.94 175 LEU B CA 1
ATOM 3648 C C . LEU B 1 175 ? -1.081 -21.281 -25.375 1 97.94 175 LEU B C 1
ATOM 3650 O O . LEU B 1 175 ? -0.973 -20.938 -26.562 1 97.94 175 LEU B O 1
ATOM 3654 N N . ARG B 1 176 ? -1.841 -20.672 -24.531 1 96.69 176 ARG B N 1
ATOM 3655 C CA . ARG B 1 176 ? -2.535 -19.438 -24.859 1 96.69 176 ARG B CA 1
ATOM 3656 C C . ARG B 1 176 ? -1.678 -18.219 -24.516 1 96.69 176 ARG B C 1
ATOM 3658 O O . ARG B 1 176 ? -1.986 -17.109 -24.938 1 96.69 176 ARG B O 1
ATOM 3665 N N . ALA B 1 177 ? -0.625 -18.422 -23.781 1 97.81 177 ALA B N 1
ATOM 3666 C CA . ALA B 1 177 ? 0.271 -17.344 -23.359 1 97.81 177 ALA B CA 1
ATOM 3667 C C . ALA B 1 177 ? 0.859 -16.625 -24.578 1 97.81 177 ALA B C 1
ATOM 3669 O O . ALA B 1 177 ? 0.979 -17.203 -25.656 1 97.81 177 ALA B O 1
ATOM 3670 N N . GLN B 1 178 ? 1.234 -15.414 -24.328 1 96.19 178 GLN B N 1
ATOM 3671 C CA . GLN B 1 178 ? 1.897 -14.633 -25.359 1 96.19 178 GLN B CA 1
ATOM 3672 C C . GLN B 1 178 ? 3.148 -15.344 -25.875 1 96.19 178 GLN B C 1
ATOM 3674 O O . GLN B 1 178 ? 3.834 -16.031 -25.109 1 96.19 178 GLN B O 1
ATOM 3679 N N . LYS B 1 179 ? 3.445 -15.07 -27.141 1 96.81 179 LYS B N 1
ATOM 3680 C CA . LYS B 1 179 ? 4.516 -15.789 -27.828 1 96.81 179 LYS B CA 1
ATOM 3681 C C . LYS B 1 179 ? 5.859 -15.555 -27.141 1 96.81 179 LYS B C 1
ATOM 3683 O O . LYS B 1 179 ? 6.664 -16.484 -27 1 96.81 179 LYS B O 1
ATOM 3688 N N . VAL B 1 180 ? 6.09 -14.414 -26.781 1 95.12 180 VAL B N 1
ATOM 3689 C CA . VAL B 1 180 ? 7.367 -14.086 -26.156 1 95.12 180 VAL B CA 1
ATOM 3690 C C . VAL B 1 180 ? 7.539 -14.883 -24.875 1 95.12 180 VAL B C 1
ATOM 3692 O O . VAL B 1 180 ? 8.641 -15.344 -24.562 1 95.12 180 VAL B O 1
ATOM 3695 N N . LEU B 1 181 ? 6.496 -15.023 -24.109 1 96.31 181 LEU B N 1
ATOM 3696 C CA . LEU B 1 181 ? 6.523 -15.812 -22.875 1 96.31 181 LEU B CA 1
ATOM 3697 C C . LEU B 1 181 ? 6.75 -17.281 -23.188 1 96.31 181 LEU B C 1
ATOM 3699 O O . LEU B 1 181 ? 7.5 -17.969 -22.484 1 96.31 181 LEU B O 1
ATOM 3703 N N . GLN B 1 182 ? 6.086 -17.734 -24.219 1 97.81 182 GLN B N 1
ATOM 3704 C CA . GLN B 1 182 ? 6.27 -19.109 -24.641 1 97.81 182 GLN B CA 1
ATOM 3705 C C . GLN B 1 182 ? 7.727 -19.391 -24.984 1 97.81 182 GLN B C 1
ATOM 3707 O O . GLN B 1 182 ? 8.305 -20.391 -24.531 1 97.81 182 GLN B O 1
ATOM 3712 N N . GLU B 1 183 ? 8.273 -18.562 -25.75 1 97.31 183 GLU B N 1
ATOM 3713 C CA . GLU B 1 183 ? 9.656 -18.719 -26.188 1 97.31 183 GLU B CA 1
ATOM 3714 C C . GLU B 1 183 ? 10.609 -18.781 -25 1 97.31 183 GLU B C 1
ATOM 3716 O O . GLU B 1 183 ? 11.523 -19.609 -24.969 1 97.31 183 GLU B O 1
ATOM 3721 N N . ARG B 1 184 ? 10.391 -17.953 -24.109 1 96.38 184 ARG B N 1
ATOM 3722 C CA . ARG B 1 184 ? 11.227 -17.938 -22.906 1 96.38 184 ARG B CA 1
ATOM 3723 C C . ARG B 1 184 ? 11.086 -19.234 -22.125 1 96.38 184 ARG B C 1
ATOM 3725 O O . ARG B 1 184 ? 12.078 -19.781 -21.625 1 96.38 184 ARG B O 1
ATOM 3732 N N . ALA B 1 185 ? 9.836 -19.672 -22 1 97.88 185 ALA B N 1
ATOM 3733 C CA . ALA B 1 185 ? 9.586 -20.906 -21.266 1 97.88 185 ALA B CA 1
ATOM 3734 C C . ALA B 1 185 ? 10.219 -22.109 -21.969 1 97.88 185 ALA B C 1
ATOM 3736 O O . ALA B 1 185 ? 10.844 -22.953 -21.312 1 97.88 185 ALA B O 1
ATOM 3737 N N . PHE B 1 186 ? 10.117 -22.125 -23.25 1 98.12 186 PHE B N 1
ATOM 3738 C CA . PHE B 1 186 ? 10.656 -23.234 -24.031 1 98.12 186 PHE B CA 1
ATOM 3739 C C . PHE B 1 186 ? 12.18 -23.234 -23.984 1 98.12 186 PHE B C 1
ATOM 3741 O O . PHE B 1 186 ? 12.805 -24.281 -24.094 1 98.12 186 PHE B O 1
ATOM 3748 N N . ALA B 1 187 ? 12.75 -22.109 -23.812 1 97.19 187 ALA B N 1
ATOM 3749 C CA . ALA B 1 187 ? 14.203 -21.969 -23.844 1 97.19 187 ALA B CA 1
ATOM 3750 C C . ALA B 1 187 ? 14.805 -22.203 -22.453 1 97.19 187 ALA B C 1
ATOM 3752 O O . ALA B 1 187 ? 16.016 -22.344 -22.312 1 97.19 187 ALA B O 1
ATOM 3753 N N . ASN B 1 188 ? 14.016 -22.219 -21.438 1 97.75 188 ASN B N 1
ATOM 3754 C CA . ASN B 1 188 ? 14.5 -22.375 -20.062 1 97.75 188 ASN B CA 1
ATOM 3755 C C . ASN B 1 188 ? 14.719 -23.844 -19.719 1 97.75 188 ASN B C 1
ATOM 3757 O O . ASN B 1 188 ? 13.766 -24.625 -19.688 1 97.75 188 ASN B O 1
ATOM 3761 N N . ASP B 1 189 ? 15.883 -24.25 -19.344 1 97.81 189 ASP B N 1
ATOM 3762 C CA . ASP B 1 189 ? 16.25 -25.641 -19.125 1 97.81 189 ASP B CA 1
ATOM 3763 C C . ASP B 1 189 ? 15.586 -26.203 -17.859 1 97.81 189 ASP B C 1
ATOM 3765 O O . ASP B 1 189 ? 15.539 -27.422 -17.672 1 97.81 189 ASP B O 1
ATOM 3769 N N . LYS B 1 190 ? 15.047 -25.312 -17.047 1 98.38 190 LYS B N 1
ATOM 3770 C CA . LYS B 1 190 ? 14.391 -25.766 -15.82 1 98.38 190 LYS B CA 1
ATOM 3771 C C . LYS B 1 190 ? 12.891 -25.953 -16.031 1 98.38 190 LYS B C 1
ATOM 3773 O O . LYS B 1 190 ? 12.18 -26.375 -15.117 1 98.38 190 LYS B O 1
ATOM 3778 N N . VAL B 1 191 ? 12.422 -25.625 -17.203 1 98.69 191 VAL B N 1
ATOM 3779 C CA . VAL B 1 191 ? 10.992 -25.719 -17.453 1 98.69 191 VAL B CA 1
ATOM 3780 C C . VAL B 1 191 ? 10.688 -26.922 -18.328 1 98.69 191 VAL B C 1
ATOM 3782 O O . VAL B 1 191 ? 11.312 -27.125 -19.359 1 98.69 191 VAL B O 1
ATOM 3785 N N . ASP B 1 192 ? 9.781 -27.719 -17.844 1 98.62 192 ASP B N 1
ATOM 3786 C CA . ASP B 1 192 ? 9.266 -28.844 -18.609 1 98.62 192 ASP B CA 1
ATOM 3787 C C . ASP B 1 192 ? 7.766 -28.703 -18.859 1 98.62 192 ASP B C 1
ATOM 3789 O O . ASP B 1 192 ? 7.105 -27.875 -18.234 1 98.62 192 ASP B O 1
ATOM 3793 N N . PHE B 1 193 ? 7.266 -29.578 -19.781 1 98.69 193 PHE B N 1
ATOM 3794 C CA . PHE B 1 193 ? 5.848 -29.516 -20.109 1 98.69 193 PHE B CA 1
ATOM 3795 C C . PHE B 1 193 ? 5.234 -30.906 -20.125 1 98.69 193 PHE B C 1
ATOM 3797 O O . PHE B 1 193 ? 5.883 -31.875 -20.547 1 98.69 193 PHE B O 1
ATOM 3804 N N . ILE B 1 194 ? 4.121 -31.016 -19.625 1 98.75 194 ILE B N 1
ATOM 3805 C CA . ILE B 1 194 ? 3.227 -32.156 -19.828 1 98.75 194 ILE B CA 1
ATOM 3806 C C . ILE B 1 194 ? 1.991 -31.703 -20.609 1 98.75 194 ILE B C 1
ATOM 3808 O O . ILE B 1 194 ? 1.135 -31 -20.062 1 98.75 194 ILE B O 1
ATOM 3812 N N . TRP B 1 195 ? 1.913 -32.094 -21.828 1 98.5 195 TRP B N 1
ATOM 3813 C CA . TRP B 1 195 ? 0.875 -31.625 -22.734 1 98.5 195 TRP B CA 1
ATOM 3814 C C . TRP B 1 195 ? -0.329 -32.562 -22.719 1 98.5 195 TRP B C 1
ATOM 3816 O O . TRP B 1 195 ? -0.255 -33.688 -22.203 1 98.5 195 TRP B O 1
ATOM 3826 N N . ASP B 1 196 ? -1.442 -32.062 -23.234 1 98.69 196 ASP B N 1
ATOM 3827 C CA . ASP B 1 196 ? -2.666 -32.844 -23.406 1 98.69 196 ASP B CA 1
ATOM 3828 C C . ASP B 1 196 ? -3.023 -33.594 -22.125 1 98.69 196 ASP B C 1
ATOM 3830 O O . ASP B 1 196 ? -3.334 -34.781 -22.156 1 98.69 196 ASP B O 1
ATOM 3834 N N . SER B 1 197 ? -2.902 -32.906 -21 1 98.81 197 SER B N 1
ATOM 3835 C CA . SER B 1 197 ? -3.057 -33.594 -19.734 1 98.81 197 SER B CA 1
ATOM 3836 C C . SER B 1 197 ? -3.707 -32.688 -18.688 1 98.81 197 SER B C 1
ATOM 3838 O O . SER B 1 197 ? -3.646 -31.469 -18.797 1 98.81 197 SER B O 1
ATOM 3840 N N . VAL B 1 198 ? -4.352 -33.281 -17.719 1 98.75 198 VAL B N 1
ATOM 3841 C CA . VAL B 1 198 ? -4.992 -32.562 -16.609 1 98.75 198 VAL B CA 1
ATOM 3842 C C . VAL B 1 198 ? -4.66 -33.281 -15.289 1 98.75 198 VAL B C 1
ATOM 3844 O O . VAL B 1 198 ? -4.391 -34.469 -15.273 1 98.75 198 VAL B O 1
ATOM 3847 N N . VAL B 1 199 ? -4.613 -32.531 -14.227 1 98.88 199 VAL B N 1
ATOM 3848 C CA . VAL B 1 199 ?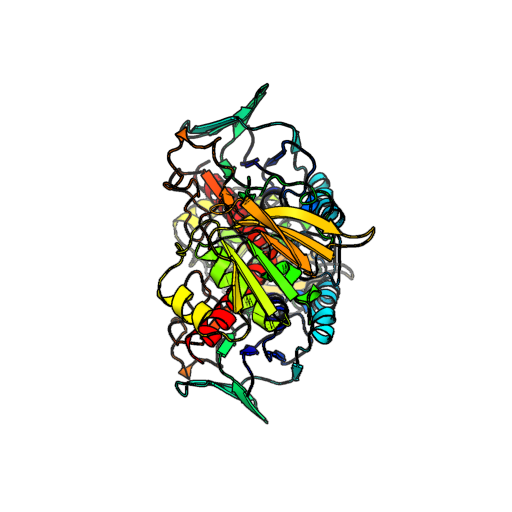 -4.438 -33.094 -12.898 1 98.88 199 VAL B CA 1
ATOM 3849 C C . VAL B 1 199 ? -5.691 -33.875 -12.5 1 98.88 199 VAL B C 1
ATOM 3851 O O . VAL B 1 199 ? -6.809 -33.375 -12.609 1 98.88 199 VAL B O 1
ATOM 3854 N N . LYS B 1 200 ? -5.488 -35.062 -12.016 1 98.62 200 LYS B N 1
ATOM 3855 C CA . LYS B 1 200 ? -6.605 -35.875 -11.586 1 98.62 200 LYS B CA 1
ATOM 3856 C C . LYS B 1 200 ? -6.738 -35.906 -10.07 1 98.62 200 LYS B C 1
ATOM 3858 O O . LYS B 1 200 ? -7.848 -35.938 -9.539 1 98.62 200 LYS B O 1
ATOM 3863 N N . GLU B 1 201 ? -5.672 -36 -9.391 1 98.69 201 GLU B N 1
ATOM 3864 C CA . GLU B 1 201 ? -5.656 -36.031 -7.934 1 98.69 201 GLU B CA 1
ATOM 3865 C C . GLU B 1 201 ? -4.312 -35.562 -7.387 1 98.69 201 GLU B C 1
ATOM 3867 O O . GLU B 1 201 ? -3.26 -35.906 -7.926 1 98.69 201 GLU B O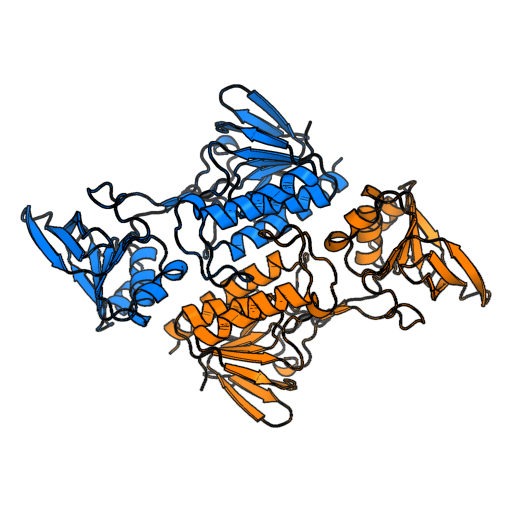 1
ATOM 3872 N N . ILE B 1 202 ? -4.371 -34.688 -6.375 1 98.81 202 ILE B N 1
ATOM 3873 C CA . ILE B 1 202 ? -3.186 -34.281 -5.629 1 98.81 202 ILE B CA 1
ATOM 3874 C C . ILE B 1 202 ? -3.053 -35.125 -4.367 1 98.81 202 ILE B C 1
ATOM 3876 O O . ILE B 1 202 ? -3.988 -35.219 -3.568 1 98.81 202 ILE B O 1
ATOM 3880 N N . LYS B 1 203 ? -1.933 -35.75 -4.23 1 98.56 203 LYS B N 1
ATOM 3881 C CA . LYS B 1 203 ? -1.71 -36.656 -3.117 1 98.56 203 LYS B CA 1
ATOM 3882 C C . LYS B 1 203 ? -0.563 -36.188 -2.23 1 98.56 203 LYS B C 1
ATOM 3884 O O . LYS B 1 203 ? 0.247 -35.344 -2.648 1 98.56 203 LYS B O 1
ATOM 3889 N N . GLY B 1 204 ? -0.563 -36.719 -0.968 1 97.81 204 GLY B N 1
ATOM 3890 C CA . GLY B 1 204 ? 0.489 -36.344 -0.034 1 97.81 204 GLY B CA 1
ATOM 3891 C C . GLY B 1 204 ? 0.427 -37.125 1.27 1 97.81 204 GLY B C 1
ATOM 3892 O O . GLY B 1 204 ? -0.309 -38.094 1.38 1 97.81 204 GLY B O 1
ATOM 3893 N N . ASN B 1 205 ? 1.299 -36.781 2.129 1 97.25 205 ASN B N 1
ATOM 3894 C CA . ASN B 1 205 ? 1.274 -37.344 3.48 1 97.25 205 ASN B CA 1
ATOM 3895 C C . ASN B 1 205 ? 0.55 -36.406 4.449 1 97.25 205 ASN B C 1
ATOM 3897 O O . ASN B 1 205 ? -0.265 -35.594 4.035 1 97.25 205 ASN B O 1
ATOM 3901 N N . ASP B 1 206 ? 0.778 -36.594 5.715 1 94.88 206 ASP B N 1
ATOM 3902 C CA . ASP B 1 206 ? 0.054 -35.812 6.707 1 94.88 206 ASP B CA 1
ATOM 3903 C C . ASP B 1 206 ? 0.558 -34.375 6.742 1 94.88 206 ASP B C 1
ATOM 3905 O O . ASP B 1 206 ? -0.115 -33.469 7.27 1 94.88 206 ASP B O 1
ATOM 3909 N N . LEU B 1 207 ? 1.588 -34.219 6.074 1 94.25 207 LEU B N 1
ATOM 3910 C CA . LEU B 1 207 ? 2.227 -32.938 6.211 1 94.25 207 LEU B CA 1
ATOM 3911 C C . LEU B 1 207 ? 2.062 -32.094 4.938 1 94.25 207 LEU B C 1
ATOM 3913 O O . LEU B 1 207 ? 1.68 -30.922 4.996 1 94.25 207 LEU B O 1
ATOM 3917 N N . LYS B 1 208 ? 2.346 -32.75 3.809 1 97.31 208 LYS B N 1
ATOM 3918 C CA . LYS B 1 208 ? 2.385 -31.953 2.582 1 97.31 208 LYS B CA 1
ATOM 3919 C C . LYS B 1 208 ? 2.178 -32.844 1.354 1 97.31 208 LYS B C 1
ATOM 3921 O O . LYS B 1 208 ? 2.164 -34.062 1.457 1 97.31 208 LYS B O 1
ATOM 3926 N N . VAL B 1 209 ? 2.074 -32.188 0.173 1 98.19 209 VAL B N 1
ATOM 3927 C CA . VAL B 1 209 ? 1.973 -32.844 -1.126 1 98.19 209 VAL B CA 1
ATOM 3928 C C . VAL B 1 209 ? 3.244 -33.625 -1.4 1 98.19 209 VAL B C 1
ATOM 3930 O O . VAL B 1 209 ? 4.348 -33.188 -1.077 1 98.19 209 VAL B O 1
ATOM 3933 N N . THR B 1 210 ? 3.012 -34.812 -2.049 1 98.31 210 THR B N 1
ATOM 3934 C CA . THR B 1 210 ? 4.176 -35.594 -2.428 1 98.31 210 THR B CA 1
ATOM 3935 C C . THR B 1 210 ? 4.078 -36.062 -3.881 1 98.31 210 THR B C 1
ATOM 3937 O O . THR B 1 210 ? 5.094 -36.281 -4.539 1 98.31 210 THR B O 1
ATOM 3940 N N . ASN B 1 211 ? 2.82 -36.188 -4.336 1 98.44 211 ASN B N 1
ATOM 3941 C CA . ASN B 1 211 ? 2.609 -36.719 -5.684 1 98.44 211 ASN B CA 1
ATOM 3942 C C . ASN B 1 211 ? 1.342 -36.125 -6.312 1 98.44 211 ASN B C 1
ATOM 3944 O O . ASN B 1 211 ? 0.46 -35.656 -5.605 1 98.44 211 ASN B O 1
ATOM 3948 N N . VAL B 1 212 ? 1.299 -36.25 -7.621 1 98.81 212 VAL B N 1
ATOM 3949 C CA . VAL B 1 212 ? 0.131 -35.812 -8.375 1 98.81 212 VAL B CA 1
ATOM 3950 C C . VAL B 1 212 ? -0.194 -36.844 -9.469 1 98.81 212 VAL B C 1
ATOM 3952 O O . VAL B 1 212 ? 0.695 -37.25 -10.203 1 98.81 212 VAL B O 1
ATOM 3955 N N . ASP B 1 213 ? -1.418 -37.25 -9.492 1 98.88 213 ASP B N 1
ATOM 3956 C CA . ASP B 1 213 ? -1.903 -38.031 -10.625 1 98.88 213 ASP B CA 1
ATOM 3957 C C . ASP B 1 213 ? -2.312 -37.125 -11.781 1 98.88 213 ASP B C 1
ATOM 3959 O O . ASP B 1 213 ? -3.156 -36.25 -11.625 1 98.88 213 ASP B O 1
ATOM 3963 N N . ILE B 1 214 ? -1.712 -37.375 -12.922 1 98.88 214 ILE B N 1
ATOM 3964 C CA . ILE B 1 214 ? -1.979 -36.594 -14.117 1 98.88 214 ILE B CA 1
ATOM 3965 C C . ILE B 1 214 ? -2.52 -37.5 -15.227 1 98.88 214 ILE B C 1
ATOM 3967 O O . ILE B 1 214 ? -1.944 -38.562 -15.508 1 98.88 214 ILE B O 1
ATOM 3971 N N . GLU B 1 215 ? -3.592 -37.125 -15.797 1 98.81 215 GLU B N 1
ATOM 3972 C CA . GLU B 1 215 ? -4.246 -37.875 -16.844 1 98.81 215 GLU B CA 1
ATOM 3973 C C . GLU B 1 215 ? -4.059 -37.219 -18.219 1 98.81 215 GLU B C 1
ATOM 3975 O O . GLU B 1 215 ? -4.352 -36.031 -18.375 1 98.81 215 GLU B O 1
ATOM 3980 N N . ASN B 1 216 ? -3.564 -38 -19.172 1 98.69 216 ASN B N 1
ATOM 3981 C CA . ASN B 1 216 ? -3.582 -37.562 -20.547 1 98.69 216 ASN B CA 1
ATOM 3982 C C . ASN B 1 216 ? -4.988 -37.625 -21.141 1 98.69 216 ASN B C 1
ATOM 3984 O O . ASN B 1 216 ? -5.605 -38.688 -21.172 1 98.69 216 ASN B O 1
ATOM 3988 N N . VAL B 1 217 ? -5.453 -36.562 -21.609 1 98.12 217 VAL B N 1
ATOM 3989 C CA . VAL B 1 217 ? -6.863 -36.469 -21.984 1 98.12 217 VAL B CA 1
ATOM 3990 C C . VAL B 1 217 ? -7.078 -37.125 -23.328 1 98.12 217 VAL B C 1
ATOM 3992 O O . VAL B 1 217 ? -8.219 -37.406 -23.719 1 98.12 217 VAL B O 1
ATOM 3995 N N . LYS B 1 218 ? -6.039 -37.406 -24.109 1 98.12 218 LYS B N 1
ATOM 3996 C CA . LYS B 1 218 ? -6.148 -38.062 -25.406 1 98.12 218 LYS B CA 1
ATOM 3997 C C . LYS B 1 218 ? -6.074 -39.562 -25.25 1 98.12 218 LYS B C 1
ATOM 3999 O O . LYS B 1 218 ? -6.785 -40.312 -25.953 1 98.12 218 LYS B O 1
ATOM 4004 N N . THR B 1 219 ? -5.309 -40.062 -24.359 1 97.94 219 THR B N 1
ATOM 4005 C CA . THR B 1 219 ? -5.074 -41.5 -24.25 1 97.94 219 THR B CA 1
ATOM 4006 C C . THR B 1 219 ? -5.816 -42.062 -23.047 1 97.94 219 THR B C 1
ATOM 4008 O O . THR B 1 219 ? -6.016 -43.281 -22.969 1 97.94 219 THR B O 1
ATOM 4011 N N . GLY B 1 220 ? -6.09 -41.219 -22.031 1 97.81 220 GLY B N 1
ATOM 4012 C CA . GLY B 1 220 ? -6.73 -41.688 -20.812 1 97.81 220 GLY B CA 1
ATOM 4013 C C . GLY B 1 220 ? -5.75 -42.25 -19.797 1 97.81 220 GLY B C 1
ATOM 4014 O O . GLY B 1 220 ? -6.137 -42.625 -18.688 1 97.81 220 GLY B O 1
ATOM 4015 N N . GLN B 1 221 ? -4.582 -42.312 -20.203 1 98.31 221 GLN B N 1
ATOM 4016 C CA . GLN B 1 221 ? -3.553 -42.844 -19.312 1 98.31 221 GLN B CA 1
ATOM 4017 C C . GLN B 1 221 ? -3.305 -41.938 -18.125 1 98.31 221 GLN B C 1
ATOM 4019 O O . GLN B 1 221 ? -3.229 -40.719 -18.281 1 98.31 221 GLN B O 1
ATOM 4024 N N . VAL B 1 222 ? -3.266 -42.562 -16.922 1 98.56 222 VAL B N 1
ATOM 4025 C CA . VAL B 1 222 ? -2.984 -41.812 -15.703 1 98.56 222 VAL B CA 1
ATOM 4026 C C . VAL B 1 222 ? -1.59 -42.156 -15.188 1 98.56 222 VAL B C 1
ATOM 4028 O O . VAL B 1 222 ? -1.252 -43.344 -15.062 1 98.56 222 VAL B O 1
ATOM 4031 N N . ASN B 1 223 ? -0.755 -41.219 -15.023 1 98.62 223 ASN B N 1
ATOM 4032 C CA . ASN B 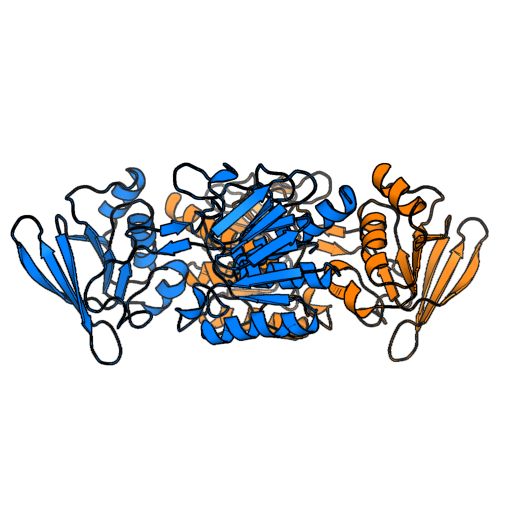1 223 ? 0.579 -41.406 -14.461 1 98.62 223 ASN B CA 1
ATOM 4033 C C . ASN B 1 223 ? 0.739 -40.625 -13.148 1 98.62 223 ASN B C 1
ATOM 4035 O O . ASN B 1 223 ? 0.12 -39.594 -12.953 1 98.62 223 ASN B O 1
ATOM 4039 N N . ASN B 1 224 ? 1.508 -41.188 -12.266 1 98.62 224 ASN B N 1
ATOM 4040 C CA . ASN B 1 224 ? 1.819 -40.594 -10.969 1 98.62 224 ASN B CA 1
ATOM 4041 C C . ASN B 1 224 ? 3.199 -39.938 -10.977 1 98.62 224 ASN B C 1
ATOM 4043 O O . ASN B 1 224 ? 4.188 -40.562 -11.367 1 98.62 224 ASN B O 1
ATOM 4047 N N . TYR B 1 225 ? 3.24 -38.688 -10.711 1 98.62 225 TYR B N 1
ATOM 4048 C CA . TYR B 1 225 ? 4.488 -37.938 -10.703 1 98.62 225 TYR B CA 1
ATOM 4049 C C . TYR B 1 225 ? 4.801 -37.438 -9.305 1 98.62 225 TYR B C 1
ATOM 4051 O O . TYR B 1 225 ? 3.895 -37.031 -8.57 1 98.62 225 TYR B O 1
ATOM 4059 N N . ALA B 1 226 ? 6.055 -37.438 -8.961 1 98.5 226 ALA B N 1
ATOM 4060 C CA . ALA B 1 226 ? 6.48 -36.812 -7.699 1 98.5 226 ALA B CA 1
ATOM 4061 C C . ALA B 1 226 ? 6.691 -35.312 -7.859 1 98.5 226 ALA B C 1
ATOM 4063 O O . ALA B 1 226 ? 7.473 -34.875 -8.711 1 98.5 226 ALA B O 1
ATOM 4064 N N . PHE B 1 227 ? 5.992 -34.5 -7.102 1 98.44 227 PHE B N 1
ATOM 4065 C CA . PHE B 1 227 ? 6.172 -33.031 -7.023 1 98.44 227 PHE B CA 1
ATOM 4066 C C . PHE B 1 227 ? 6.129 -32.562 -5.574 1 98.44 227 PHE B C 1
ATOM 4068 O O . PHE B 1 227 ? 5.32 -33.062 -4.781 1 98.44 227 PHE B O 1
ATOM 4075 N N . GLY B 1 228 ? 6.977 -31.641 -5.223 1 97.06 228 GLY B N 1
ATOM 4076 C CA . GLY B 1 228 ? 7.012 -31.078 -3.881 1 97.06 228 GLY B CA 1
ATOM 4077 C C . GLY B 1 228 ? 6.023 -29.953 -3.678 1 97.06 228 GLY B C 1
ATOM 4078 O O . GLY B 1 228 ? 5.754 -29.547 -2.543 1 97.06 228 GLY B O 1
ATOM 4079 N N . GLY B 1 229 ? 5.469 -29.406 -4.703 1 98.25 229 GLY B N 1
ATOM 4080 C CA . GLY B 1 229 ? 4.504 -28.328 -4.68 1 98.25 229 GLY B CA 1
ATOM 4081 C C . GLY B 1 229 ? 3.697 -28.219 -5.961 1 98.25 229 GLY B C 1
ATOM 4082 O O . GLY B 1 229 ? 4.168 -28.609 -7.031 1 98.25 229 GLY B O 1
ATOM 4083 N N . VAL B 1 230 ? 2.477 -27.781 -5.828 1 98.81 230 VAL B N 1
ATOM 4084 C CA . VAL B 1 230 ? 1.555 -27.594 -6.945 1 98.81 230 VAL B CA 1
ATOM 4085 C C . VAL B 1 230 ? 1.028 -26.156 -6.949 1 98.81 230 VAL B C 1
ATOM 4087 O O . VAL B 1 230 ? 0.391 -25.719 -5.984 1 98.81 230 VAL B O 1
ATOM 4090 N N . PHE B 1 231 ? 1.32 -25.391 -7.996 1 98.69 231 PHE B N 1
ATOM 4091 C CA . PHE B 1 231 ? 0.836 -24.031 -8.18 1 98.69 231 PHE B CA 1
ATOM 4092 C C . PHE B 1 231 ? -0.25 -23.969 -9.25 1 98.69 231 PHE B C 1
ATOM 4094 O O . PHE B 1 231 ? -0.018 -24.359 -10.398 1 98.69 231 PHE B O 1
ATOM 4101 N N . ILE B 1 232 ? -1.411 -23.453 -8.883 1 98.69 232 ILE B N 1
ATOM 4102 C CA . ILE B 1 232 ? -2.584 -23.547 -9.742 1 98.69 232 ILE B CA 1
ATOM 4103 C C . ILE B 1 232 ? -2.896 -22.172 -10.344 1 98.69 232 ILE B C 1
ATOM 4105 O O . ILE B 1 232 ? -3.223 -21.234 -9.609 1 98.69 232 ILE B O 1
ATOM 4109 N N . TYR B 1 233 ? -2.793 -22.047 -11.656 1 98.19 233 TYR B N 1
ATOM 4110 C CA . TYR B 1 233 ? -3.051 -20.828 -12.398 1 98.19 233 TYR B CA 1
ATOM 4111 C C . TYR B 1 233 ? -4.023 -21.078 -13.547 1 98.19 233 TYR B C 1
ATOM 4113 O O . TYR B 1 233 ? -3.705 -20.797 -14.711 1 98.19 233 TYR B O 1
ATOM 4121 N N . VAL B 1 234 ? -5.246 -21.469 -13.18 1 97.75 234 VAL B N 1
ATOM 4122 C CA . VAL B 1 234 ? -6.211 -21.812 -14.219 1 97.75 234 VAL B CA 1
ATOM 4123 C C . VAL B 1 234 ? -7.289 -20.734 -14.305 1 97.75 234 VAL B C 1
ATOM 4125 O O . VAL B 1 234 ? -8.336 -20.938 -14.922 1 97.75 234 VAL B O 1
ATOM 4128 N N . GLY B 1 235 ? -7.062 -19.672 -13.602 1 96.62 235 GLY B N 1
ATOM 4129 C CA . GLY B 1 235 ? -7.98 -18.547 -13.719 1 96.62 235 GLY B CA 1
ATOM 4130 C C . GLY B 1 235 ? -8.195 -17.812 -12.406 1 96.62 235 GLY B C 1
ATOM 4131 O O . GLY B 1 235 ? -8.102 -18.406 -11.336 1 96.62 235 GLY B O 1
ATOM 4132 N N . LEU B 1 236 ? -8.414 -16.531 -12.461 1 97.12 236 LEU B N 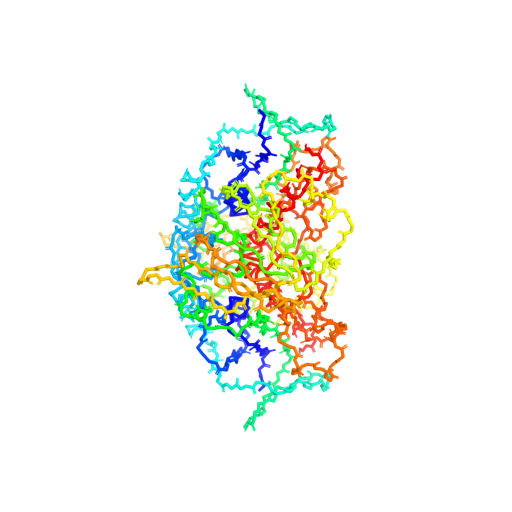1
ATOM 4133 C CA . LEU B 1 236 ? -8.758 -15.617 -11.367 1 97.12 236 LEU B CA 1
ATOM 4134 C C . LEU B 1 236 ? -9.953 -14.758 -11.734 1 97.12 236 LEU B C 1
ATOM 4136 O O . LEU B 1 236 ? -9.945 -14.07 -12.766 1 97.12 236 LEU B O 1
ATOM 4140 N N . ASP B 1 237 ? -10.992 -14.805 -10.945 1 97.88 237 ASP B N 1
ATOM 4141 C CA . ASP B 1 237 ? -12.227 -14.094 -11.273 1 97.88 237 ASP B CA 1
ATOM 4142 C C . ASP B 1 237 ? -12.5 -12.984 -10.266 1 97.88 237 ASP B C 1
ATOM 4144 O O . ASP B 1 237 ? -12.602 -13.242 -9.062 1 97.88 237 ASP B O 1
ATOM 4148 N N . PRO B 1 238 ? -12.625 -11.75 -10.75 1 98.56 238 PRO B N 1
ATOM 4149 C CA . PRO B 1 238 ? -13.047 -10.688 -9.828 1 98.56 238 PRO B CA 1
ATOM 4150 C C . PRO B 1 238 ? -14.461 -10.906 -9.289 1 98.56 238 PRO B C 1
ATOM 4152 O O . PRO B 1 238 ? -15.336 -11.383 -10.023 1 98.56 238 PRO B O 1
ATOM 4155 N N . VAL B 1 239 ? -14.664 -10.602 -8.016 1 98.56 239 VAL B N 1
ATOM 4156 C CA . VAL B 1 239 ? -16 -10.648 -7.422 1 98.56 239 VAL B CA 1
ATOM 4157 C C . VAL B 1 239 ? -16.688 -9.305 -7.617 1 98.56 239 VAL B C 1
ATOM 4159 O O . VAL B 1 239 ? -16.578 -8.414 -6.773 1 98.56 239 VAL B O 1
ATOM 4162 N N . SER B 1 240 ? -17.438 -9.164 -8.766 1 98.69 240 SER B N 1
ATOM 4163 C CA . SER B 1 240 ? -17.938 -7.836 -9.117 1 98.69 240 SER B CA 1
ATOM 4164 C C . SER B 1 240 ? -19.375 -7.898 -9.609 1 98.69 240 SER B C 1
ATOM 4166 O O . SER B 1 240 ? -19.891 -6.922 -10.156 1 98.69 240 SER B O 1
ATOM 4168 N N . SER B 1 241 ? -20.094 -9.031 -9.383 1 98.06 241 SER B N 1
ATOM 4169 C CA . SER B 1 241 ? -21.438 -9.219 -9.914 1 98.06 241 SER B CA 1
ATOM 4170 C C . SER B 1 241 ? -22.406 -8.172 -9.383 1 98.06 241 SER B C 1
ATOM 4172 O O . SER B 1 241 ? -23.328 -7.758 -10.086 1 98.06 241 SER B O 1
ATOM 4174 N N . MET B 1 242 ? -22.188 -7.637 -8.156 1 98.31 242 MET B N 1
ATOM 4175 C CA . MET B 1 242 ? -23.125 -6.738 -7.492 1 98.31 242 MET B CA 1
ATOM 4176 C C . MET B 1 242 ? -23.094 -5.352 -8.125 1 98.31 242 MET B C 1
ATOM 4178 O O . MET B 1 242 ? -23.969 -4.527 -7.879 1 98.31 242 MET B O 1
ATOM 4182 N N . VAL B 1 243 ? -22.078 -5.109 -8.961 1 98.56 243 VAL B N 1
ATOM 4183 C CA . VAL B 1 243 ? -21.984 -3.771 -9.539 1 98.56 243 VAL B CA 1
ATOM 4184 C C . VAL B 1 243 ? -22.219 -3.838 -11.047 1 98.56 243 VAL B C 1
ATOM 4186 O O . VAL B 1 243 ? -21.891 -2.898 -11.773 1 98.56 243 VAL B O 1
ATOM 4189 N N . LYS B 1 244 ? -22.719 -4.914 -11.523 1 95.75 244 LYS B N 1
ATOM 4190 C CA . LYS B 1 244 ? -22.922 -5.125 -12.953 1 95.75 244 LYS B CA 1
ATOM 4191 C C . LYS B 1 244 ? -23.781 -4.016 -13.555 1 95.75 244 LYS B C 1
ATOM 4193 O O . LYS B 1 244 ? -23.5 -3.537 -14.656 1 95.75 244 LYS B O 1
ATOM 4198 N N . GLU B 1 245 ? -24.781 -3.539 -12.859 1 95.56 245 GLU B N 1
ATOM 4199 C CA . GLU B 1 245 ? -25.734 -2.564 -13.383 1 95.56 245 GLU B CA 1
ATOM 4200 C C . GLU B 1 245 ? -25.125 -1.168 -13.438 1 95.56 245 GLU B C 1
ATOM 4202 O O . GLU B 1 245 ? -25.656 -0.275 -14.102 1 95.56 245 GLU B O 1
ATOM 4207 N N . LEU B 1 246 ? -24.031 -0.986 -12.695 1 98.12 246 LEU B N 1
ATOM 4208 C CA . LEU B 1 246 ? -23.359 0.309 -12.703 1 98.12 246 LEU B CA 1
ATOM 4209 C C . LEU B 1 246 ? -22.531 0.472 -13.969 1 98.12 246 LEU B C 1
ATOM 4211 O O . LEU B 1 246 ? -22.094 1.578 -14.289 1 98.12 246 LEU B O 1
ATOM 4215 N N . ASP B 1 247 ? -22.281 -0.629 -14.727 1 97.5 247 ASP B N 1
ATOM 4216 C CA . ASP B 1 247 ? -21.5 -0.633 -15.961 1 97.5 247 ASP B CA 1
ATOM 4217 C C . ASP B 1 247 ? -20.094 -0.082 -15.727 1 97.5 247 ASP B C 1
ATOM 4219 O O . ASP B 1 247 ? -19.625 0.772 -16.484 1 97.5 247 ASP B O 1
ATOM 4223 N N . ILE B 1 248 ? -19.438 -0.514 -14.648 1 98.62 248 ILE B N 1
ATOM 4224 C CA . ILE B 1 248 ? -18.109 0.005 -14.32 1 98.62 248 ILE B CA 1
ATOM 4225 C C . ILE B 1 248 ? -17.062 -1.094 -14.5 1 98.62 248 ILE B C 1
ATOM 4227 O O . ILE B 1 248 ? -15.891 -0.903 -14.18 1 98.62 248 ILE B O 1
ATOM 4231 N N . THR B 1 249 ? -17.391 -2.277 -14.984 1 98.62 249 THR B N 1
ATOM 4232 C CA . THR B 1 249 ? -16.469 -3.393 -15.156 1 98.62 249 THR B CA 1
ATOM 4233 C C . THR B 1 249 ? -16 -3.496 -16.609 1 98.62 249 THR B C 1
ATOM 4235 O O . THR B 1 249 ? -16.688 -3.027 -17.516 1 98.62 249 THR B O 1
ATOM 4238 N N . ASP B 1 250 ? -14.836 -4.043 -16.797 1 98.12 250 ASP B N 1
ATOM 4239 C CA . ASP B 1 250 ? -14.43 -4.422 -18.156 1 98.12 250 ASP B CA 1
ATOM 4240 C C . ASP B 1 250 ? -15.039 -5.766 -18.547 1 98.12 250 ASP B C 1
ATOM 4242 O O . ASP B 1 250 ? -15.891 -6.305 -17.828 1 98.12 250 ASP B O 1
ATOM 4246 N N . GLU B 1 251 ? -14.641 -6.312 -19.672 1 97 251 GLU B N 1
ATOM 4247 C CA . GLU B 1 251 ? -15.25 -7.516 -20.234 1 97 251 GLU B CA 1
ATOM 4248 C C . GLU B 1 251 ? -14.992 -8.727 -19.344 1 97 251 GLU B C 1
ATOM 4250 O O . GLU B 1 251 ? -15.805 -9.656 -19.297 1 97 251 GLU B O 1
ATOM 4255 N N . ALA B 1 252 ? -13.891 -8.68 -18.625 1 96.81 252 ALA B N 1
ATOM 4256 C CA . ALA B 1 252 ? -13.516 -9.82 -17.797 1 96.81 252 ALA B CA 1
ATOM 4257 C C . ALA B 1 252 ? -14.055 -9.672 -16.375 1 96.81 252 ALA B C 1
ATOM 4259 O O . ALA B 1 252 ? -13.898 -10.57 -15.555 1 96.81 252 ALA B O 1
ATOM 4260 N N . GLY B 1 253 ? -14.672 -8.547 -16.031 1 98.31 253 GLY B N 1
ATOM 4261 C CA . GLY B 1 253 ? -15.297 -8.344 -14.734 1 98.31 253 GLY B CA 1
ATOM 4262 C C . GLY B 1 253 ? -14.461 -7.492 -13.797 1 98.31 253 GLY B C 1
ATOM 4263 O O . GLY B 1 253 ? -14.906 -7.145 -12.703 1 98.31 253 GLY B O 1
ATOM 4264 N N . TRP B 1 254 ? -13.273 -7.164 -14.211 1 98.75 254 TRP B N 1
ATOM 4265 C CA . TRP B 1 254 ? -12.43 -6.301 -13.398 1 98.75 254 TRP B CA 1
ATOM 4266 C C . TRP B 1 254 ? -12.953 -4.871 -13.383 1 98.75 254 TRP B C 1
ATOM 4268 O O . TRP B 1 254 ? -13.602 -4.43 -14.336 1 98.75 254 TRP B O 1
ATOM 4278 N N . ILE B 1 255 ? -12.617 -4.141 -12.328 1 98.88 255 ILE B N 1
ATOM 4279 C CA . ILE B 1 255 ? -13.07 -2.756 -12.242 1 98.88 255 ILE B CA 1
ATOM 4280 C C . ILE B 1 255 ? -11.898 -1.812 -12.516 1 98.88 255 ILE B C 1
ATOM 4282 O O . ILE B 1 255 ? -11.008 -1.672 -11.68 1 98.88 255 ILE B O 1
ATOM 4286 N N . PRO B 1 256 ? -11.883 -1.163 -13.672 1 98.75 256 PRO B N 1
ATOM 4287 C CA . PRO B 1 256 ? -10.859 -0.139 -13.922 1 98.75 256 PRO B CA 1
ATOM 4288 C C . PRO B 1 256 ? -11.023 1.087 -13.023 1 98.75 256 PRO B C 1
ATOM 4290 O O . PRO B 1 256 ? -12.156 1.515 -12.758 1 98.75 256 PRO B O 1
ATOM 4293 N N . THR B 1 257 ? -9.969 1.62 -12.508 1 98.69 257 THR B N 1
ATOM 4294 C CA . THR B 1 257 ? -9.953 2.852 -11.727 1 98.69 257 THR B CA 1
ATOM 4295 C C . THR B 1 257 ? -8.789 3.748 -12.156 1 98.69 257 THR B C 1
ATOM 4297 O O . THR B 1 257 ? -7.891 3.307 -12.875 1 98.69 257 THR B O 1
ATOM 4300 N N . ASP B 1 258 ? -8.852 4.977 -11.812 1 97.81 258 ASP B N 1
ATOM 4301 C CA . ASP B 1 258 ? -7.672 5.836 -11.922 1 97.81 258 ASP B CA 1
ATOM 4302 C C . ASP B 1 258 ? -6.762 5.68 -10.703 1 97.81 258 ASP B C 1
ATOM 4304 O O . ASP B 1 258 ? -6.93 4.75 -9.914 1 97.81 258 ASP B O 1
ATOM 4308 N N . ASP B 1 259 ? -5.781 6.57 -10.516 1 96.38 259 ASP B N 1
ATOM 4309 C CA . ASP B 1 259 ? -4.789 6.461 -9.445 1 96.38 259 ASP B CA 1
ATOM 4310 C C . ASP B 1 259 ? -5.383 6.875 -8.102 1 96.38 259 ASP B C 1
ATOM 4312 O O . ASP B 1 259 ? -4.746 6.711 -7.062 1 96.38 259 ASP B O 1
ATOM 4316 N N . HIS B 1 260 ? -6.598 7.344 -8.078 1 98.38 260 HIS B N 1
ATOM 4317 C CA . HIS B 1 260 ? -7.305 7.738 -6.867 1 98.38 260 HIS B CA 1
ATOM 4318 C C . HIS B 1 260 ? -8.422 6.758 -6.531 1 98.38 260 HIS B C 1
ATOM 4320 O O . HIS B 1 260 ? -9.336 7.086 -5.773 1 98.38 260 HIS B O 1
ATOM 4326 N N . MET B 1 261 ? -8.43 5.566 -7.16 1 98.81 261 MET B N 1
ATOM 4327 C CA . MET B 1 261 ? -9.336 4.449 -6.91 1 98.81 261 MET B CA 1
ATOM 4328 C C . MET B 1 261 ? -10.75 4.785 -7.367 1 98.81 261 MET B C 1
ATOM 4330 O O . MET B 1 261 ? -11.711 4.098 -7.004 1 98.81 261 MET B O 1
ATOM 4334 N N . LYS B 1 262 ? -10.875 5.887 -8.133 1 98.81 262 LYS B N 1
ATOM 4335 C CA . LYS B 1 262 ? -12.18 6.316 -8.625 1 98.81 262 LYS B CA 1
ATOM 4336 C C . LYS B 1 262 ? -12.617 5.48 -9.82 1 98.81 262 LYS B C 1
ATOM 4338 O O . LYS B 1 262 ? -11.812 5.18 -10.703 1 98.81 262 LYS B O 1
ATOM 4343 N N . THR B 1 263 ? -13.875 5.016 -9.82 1 98.75 263 THR B N 1
ATOM 4344 C CA . THR B 1 263 ? -14.492 4.438 -11.008 1 98.75 263 THR B CA 1
ATOM 4345 C C . THR B 1 263 ? -15.094 5.527 -11.891 1 98.75 263 THR B C 1
ATOM 4347 O O . THR B 1 263 ? -14.938 6.719 -11.609 1 98.75 263 THR B O 1
ATOM 4350 N N . LYS B 1 264 ? -15.734 5.074 -12.977 1 97.69 264 LYS B N 1
ATOM 4351 C CA . LYS B 1 264 ? -16.344 6.059 -13.859 1 97.69 264 LYS B CA 1
ATOM 4352 C C . LYS B 1 264 ? -17.625 6.633 -13.25 1 97.69 264 LYS B C 1
ATOM 4354 O O . LYS B 1 264 ? -18.156 7.633 -13.734 1 97.69 264 LYS B O 1
ATOM 4359 N N . VAL B 1 265 ? -18.203 6.004 -12.18 1 98.56 265 VAL B N 1
ATOM 4360 C CA . VAL B 1 265 ? -19.391 6.508 -11.5 1 98.56 265 VAL B CA 1
ATOM 4361 C C . VAL B 1 265 ? -18.969 7.344 -10.289 1 98.56 265 VAL B C 1
ATOM 4363 O O . VAL B 1 265 ? -18.266 6.855 -9.406 1 98.56 265 VAL B O 1
ATOM 4366 N N . ALA B 1 266 ? -19.406 8.617 -10.234 1 98.31 266 ALA B N 1
ATOM 4367 C CA . ALA B 1 266 ? -19.047 9.531 -9.141 1 98.31 266 ALA B CA 1
ATOM 4368 C C . ALA B 1 266 ? -19.484 8.961 -7.793 1 98.31 266 ALA B C 1
ATOM 4370 O O . ALA B 1 266 ? -20.594 8.453 -7.652 1 98.31 266 ALA B O 1
ATOM 4371 N N . GLY B 1 267 ? -18.578 8.961 -6.82 1 98.5 267 GLY B N 1
ATOM 4372 C CA . GLY B 1 267 ? -18.891 8.508 -5.477 1 98.5 267 GLY B CA 1
ATOM 4373 C C . GLY B 1 267 ? -18.719 7.008 -5.301 1 98.5 267 GLY B C 1
ATOM 4374 O O . GLY B 1 267 ? -19.031 6.465 -4.238 1 98.5 267 GLY B O 1
ATOM 4375 N N . VAL B 1 268 ? -18.328 6.273 -6.391 1 98.94 268 VAL B N 1
ATOM 4376 C CA . VAL B 1 268 ? -18.078 4.84 -6.324 1 98.94 268 VAL B CA 1
ATOM 4377 C C . VAL B 1 268 ? -16.594 4.559 -6.566 1 98.94 268 VAL B C 1
ATOM 4379 O O . VAL B 1 268 ? -16.047 4.961 -7.594 1 98.94 268 VAL B O 1
ATOM 4382 N N . PHE B 1 269 ? -15.938 3.92 -5.633 1 98.94 269 PHE B N 1
ATOM 4383 C CA . PHE B 1 269 ? -14.523 3.568 -5.684 1 98.94 269 PHE B CA 1
ATOM 4384 C C . PHE B 1 269 ? -14.344 2.057 -5.684 1 98.94 269 PHE B C 1
ATOM 4386 O O . PHE B 1 269 ? -15.227 1.319 -5.234 1 98.94 269 PHE B O 1
ATOM 4393 N N . ALA B 1 270 ? -13.234 1.58 -6.184 1 98.94 270 ALA B N 1
ATOM 4394 C CA . ALA B 1 270 ? -12.867 0.167 -6.125 1 98.94 270 ALA B CA 1
ATOM 4395 C C . ALA B 1 270 ? -11.414 -0.004 -5.688 1 98.94 270 ALA B C 1
ATOM 4397 O O . ALA B 1 270 ? -10.539 0.763 -6.098 1 98.94 270 ALA B O 1
ATOM 4398 N N . ILE B 1 271 ? -11.195 -1.04 -4.859 1 98.94 271 ILE B N 1
ATOM 4399 C CA . ILE B 1 271 ? -9.867 -1.216 -4.273 1 98.94 271 ILE B CA 1
ATOM 4400 C C . ILE B 1 271 ? -9.555 -2.705 -4.148 1 98.94 271 ILE B C 1
ATOM 4402 O O . ILE B 1 271 ? -10.461 -3.537 -4.105 1 98.94 271 ILE B O 1
ATOM 4406 N N . GLY B 1 272 ? -8.211 -3.021 -4.031 1 98.81 272 GLY B N 1
ATOM 4407 C CA . GLY B 1 272 ? -7.773 -4.395 -3.842 1 98.81 272 GLY B CA 1
ATOM 4408 C C . GLY B 1 272 ? -7.891 -5.238 -5.098 1 98.81 272 GLY B C 1
ATOM 4409 O O . GLY B 1 272 ? -7.711 -4.734 -6.207 1 98.81 272 GLY B O 1
ATOM 4410 N N . ASP B 1 273 ? -8.164 -6.449 -4.922 1 98.62 273 ASP B N 1
ATOM 4411 C CA . ASP B 1 273 ? -7.977 -7.441 -5.977 1 98.62 273 ASP B CA 1
ATOM 4412 C C . ASP B 1 273 ? -9.125 -7.406 -6.98 1 98.62 273 ASP B C 1
ATOM 4414 O O . ASP B 1 273 ? -9.039 -8 -8.055 1 98.62 273 ASP B O 1
ATOM 4418 N N . VAL B 1 274 ? -10.188 -6.629 -6.68 1 98.88 274 VAL B N 1
ATOM 4419 C CA . VAL B 1 274 ? -11.297 -6.543 -7.621 1 98.88 274 VAL B CA 1
ATOM 4420 C C . VAL B 1 274 ? -10.953 -5.562 -8.742 1 98.88 274 VAL B C 1
ATOM 4422 O O . VAL B 1 274 ? -11.594 -5.559 -9.789 1 98.88 274 VAL B O 1
ATOM 4425 N N . ARG B 1 275 ? -9.953 -4.723 -8.477 1 98.56 275 ARG B N 1
ATOM 4426 C CA . ARG B 1 275 ? -9.516 -3.729 -9.453 1 98.56 275 ARG B CA 1
ATOM 4427 C C . ARG B 1 275 ? -8.781 -4.387 -10.617 1 98.56 275 ARG B C 1
ATOM 4429 O O . ARG B 1 275 ? -8.195 -5.461 -10.453 1 98.56 275 ARG B O 1
ATOM 4436 N N . GLN B 1 276 ? -8.875 -3.738 -11.75 1 97.81 276 GLN B N 1
ATOM 4437 C CA . GLN B 1 276 ? -7.949 -4.055 -12.828 1 97.81 276 GLN B CA 1
ATOM 4438 C C . GLN B 1 276 ? -6.531 -3.611 -12.484 1 97.81 276 GLN B C 1
ATOM 4440 O O . GLN B 1 276 ? -6.25 -2.414 -12.414 1 97.81 276 GLN B O 1
ATOM 4445 N N . LYS B 1 277 ? -5.633 -4.574 -12.242 1 96.81 277 LYS B N 1
ATOM 4446 C CA . LYS B 1 277 ? -4.25 -4.277 -11.875 1 96.81 277 LYS B CA 1
ATOM 4447 C C . LYS B 1 277 ? -3.35 -5.488 -12.094 1 96.81 277 LYS B C 1
ATOM 4449 O O . LYS B 1 277 ? -3.838 -6.594 -12.344 1 96.81 277 LYS B O 1
ATOM 4454 N N . ASP B 1 278 ? -2.062 -5.324 -11.898 1 94.75 278 ASP B N 1
ATOM 4455 C CA . ASP B 1 278 ? -1.118 -6.379 -12.258 1 94.75 278 ASP B CA 1
ATOM 4456 C C . ASP B 1 278 ? -0.628 -7.125 -11.016 1 94.75 278 ASP B C 1
ATOM 4458 O O . ASP B 1 278 ? -0.439 -8.344 -11.055 1 94.75 278 ASP B O 1
ATOM 4462 N N . LEU B 1 279 ? -0.365 -6.363 -9.938 1 97.62 279 LEU B N 1
ATOM 4463 C CA . LEU B 1 279 ? 0.176 -6.98 -8.734 1 97.62 279 LEU B CA 1
ATOM 4464 C C . LEU B 1 279 ? -0.861 -6.988 -7.613 1 97.62 279 LEU B C 1
ATOM 4466 O O . LEU B 1 279 ? -1.357 -5.934 -7.215 1 97.62 279 LEU B O 1
ATOM 4470 N N . ARG B 1 280 ? -1.224 -8.188 -7.227 1 98.12 280 ARG B N 1
ATOM 4471 C CA . ARG B 1 280 ? -2.207 -8.383 -6.168 1 98.12 280 ARG B CA 1
ATOM 4472 C C . ARG B 1 280 ? -1.553 -8.93 -4.906 1 98.12 280 ARG B C 1
ATOM 4474 O O . ARG B 1 280 ? -1.264 -10.125 -4.824 1 98.12 280 ARG B O 1
ATOM 4481 N N . GLN B 1 281 ? -1.245 -8.102 -3.955 1 98.5 281 GLN B N 1
ATOM 4482 C CA . GLN B 1 281 ? -0.61 -8.375 -2.67 1 98.5 281 GLN B CA 1
ATOM 4483 C C . GLN B 1 281 ? -1.318 -7.633 -1.539 1 98.5 281 GLN B C 1
ATOM 4485 O O . GLN B 1 281 ? -2.021 -6.648 -1.778 1 98.5 281 GLN B O 1
ATOM 4490 N N . ILE B 1 282 ? -1.133 -8.094 -0.29 1 98.81 282 ILE B N 1
ATOM 4491 C CA . ILE B 1 282 ? -1.684 -7.395 0.866 1 98.81 282 ILE B CA 1
ATOM 4492 C C . ILE B 1 282 ? -1.17 -5.957 0.894 1 98.81 282 ILE B C 1
ATOM 4494 O O . ILE B 1 282 ? -1.936 -5.02 1.145 1 98.81 282 ILE B O 1
ATOM 4498 N N . THR B 1 283 ? 0.098 -5.715 0.523 1 98.88 283 THR B N 1
ATOM 4499 C CA . THR B 1 283 ? 0.74 -4.406 0.575 1 98.88 283 THR B CA 1
ATOM 4500 C C . THR B 1 283 ? 0.093 -3.447 -0.42 1 98.88 283 THR B C 1
ATOM 4502 O O . THR B 1 283 ? -0.137 -2.277 -0.103 1 98.88 283 THR B O 1
ATOM 4505 N N . THR B 1 284 ? -0.213 -3.912 -1.665 1 98.81 284 THR B N 1
ATOM 4506 C CA . THR B 1 284 ? -0.873 -3.037 -2.629 1 98.81 284 THR B CA 1
ATOM 4507 C C . THR B 1 284 ? -2.322 -2.781 -2.221 1 98.81 284 THR B C 1
ATOM 4509 O O . THR B 1 284 ? -2.84 -1.68 -2.416 1 98.81 284 THR B O 1
ATOM 4512 N N . ALA B 1 285 ? -2.953 -3.779 -1.614 1 98.88 285 ALA B N 1
ATOM 4513 C CA . ALA B 1 285 ? -4.348 -3.664 -1.191 1 98.88 285 ALA B CA 1
ATOM 4514 C C . ALA B 1 285 ? -4.504 -2.602 -0.108 1 98.88 285 ALA B C 1
ATOM 4516 O O . ALA B 1 285 ? -5.41 -1.769 -0.174 1 98.88 285 ALA B O 1
ATOM 4517 N N . VAL B 1 286 ? -3.625 -2.611 0.898 1 98.94 286 VAL B N 1
ATOM 4518 C CA . VAL B 1 286 ? -3.768 -1.649 1.986 1 98.94 286 VAL B CA 1
ATOM 4519 C C . VAL B 1 286 ? -3.498 -0.238 1.469 1 98.94 286 VAL B C 1
ATOM 4521 O O . VAL B 1 286 ? -4.117 0.726 1.926 1 98.94 286 VAL B O 1
ATOM 4524 N N . GLY B 1 287 ? -2.557 -0.1 0.487 1 98.88 287 GLY B N 1
ATOM 4525 C CA . GLY B 1 287 ? -2.344 1.188 -0.153 1 98.88 287 GLY B CA 1
ATOM 4526 C C . GLY B 1 287 ? -3.58 1.717 -0.856 1 98.88 287 GLY B C 1
ATOM 4527 O O . GLY B 1 287 ? -3.959 2.875 -0.67 1 98.88 287 GLY B O 1
ATOM 4528 N N . ASP B 1 288 ? -4.242 0.827 -1.643 1 98.88 288 ASP B N 1
ATOM 4529 C CA . ASP B 1 288 ? -5.488 1.179 -2.311 1 98.88 288 ASP B CA 1
ATOM 4530 C C . ASP B 1 288 ? -6.531 1.664 -1.304 1 98.88 288 ASP B C 1
ATOM 4532 O O . ASP B 1 288 ? -7.238 2.643 -1.557 1 98.88 288 ASP B O 1
ATOM 4536 N N . GLY B 1 289 ? -6.602 0.926 -0.184 1 98.94 289 GLY B N 1
ATOM 4537 C CA . GLY B 1 289 ? -7.598 1.235 0.83 1 98.94 289 GLY B CA 1
ATOM 4538 C C . GLY B 1 289 ? -7.449 2.631 1.403 1 98.94 289 GLY B C 1
ATOM 4539 O O . GLY B 1 289 ? -8.438 3.359 1.54 1 98.94 289 GLY B O 1
ATOM 4540 N N . ALA B 1 290 ? -6.215 3.01 1.722 1 98.94 290 ALA B N 1
ATOM 4541 C CA . ALA B 1 290 ? -5.953 4.336 2.275 1 98.94 290 ALA B CA 1
ATOM 4542 C C . ALA B 1 290 ? -6.32 5.43 1.273 1 98.94 290 ALA B C 1
ATOM 4544 O O . ALA B 1 290 ? -6.953 6.422 1.634 1 98.94 290 ALA B O 1
ATOM 4545 N N . VAL B 1 291 ? -5.969 5.223 0.03 1 98.88 291 VAL B N 1
ATOM 4546 C CA . VAL B 1 291 ? -6.23 6.211 -1.012 1 98.88 291 VAL B CA 1
ATOM 4547 C C . VAL B 1 291 ? -7.734 6.387 -1.19 1 98.88 291 VAL B C 1
ATOM 4549 O O . VAL B 1 291 ? -8.234 7.512 -1.205 1 98.88 291 VAL B O 1
ATOM 4552 N N . ALA B 1 292 ? -8.461 5.285 -1.274 1 98.94 292 ALA B N 1
ATOM 4553 C CA . ALA B 1 292 ? -9.898 5.363 -1.523 1 98.94 292 ALA B CA 1
ATOM 4554 C C . ALA B 1 292 ? -10.617 6.059 -0.371 1 98.94 292 ALA B C 1
ATOM 4556 O O . ALA B 1 292 ? -11.57 6.812 -0.59 1 98.94 292 ALA B O 1
ATOM 4557 N N . ALA B 1 293 ? -10.211 5.75 0.851 1 98.88 293 ALA B N 1
ATOM 4558 C CA . ALA B 1 293 ? -10.82 6.387 2.012 1 98.88 293 ALA B CA 1
ATOM 4559 C C . ALA B 1 293 ? -10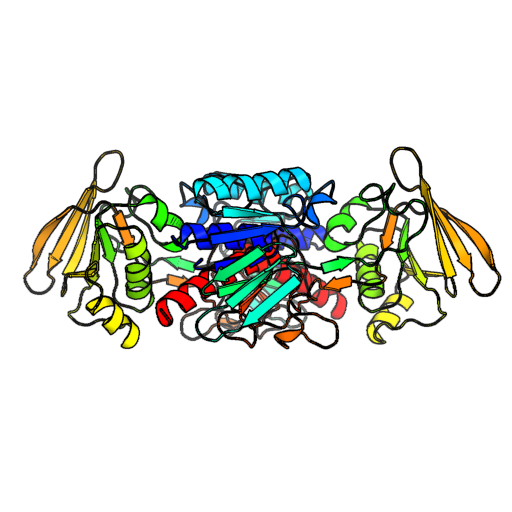.633 7.902 1.971 1 98.88 293 ALA B C 1
ATOM 4561 O O . ALA B 1 293 ? -11.57 8.656 2.23 1 98.88 293 ALA B O 1
ATOM 4562 N N . GLN B 1 294 ? -9.422 8.336 1.634 1 98.44 294 GLN B N 1
ATOM 4563 C CA . GLN B 1 294 ? -9.133 9.766 1.524 1 98.44 294 GLN B CA 1
ATOM 4564 C C . GLN B 1 294 ? -9.961 10.406 0.415 1 98.44 294 GLN B C 1
ATOM 4566 O O . GLN B 1 294 ? -10.461 11.523 0.573 1 98.44 294 GLN B O 1
ATOM 4571 N N . GLU B 1 295 ? -10.086 9.703 -0.702 1 98.69 295 GLU B N 1
ATOM 4572 C CA . GLU B 1 295 ? -10.867 10.219 -1.825 1 98.69 295 GLU B CA 1
ATOM 4573 C C . GLU B 1 295 ? -12.352 10.273 -1.487 1 98.69 295 GLU B C 1
ATOM 4575 O O . GLU B 1 295 ? -13.062 11.18 -1.935 1 98.69 295 GLU B O 1
ATOM 4580 N N . ALA B 1 296 ? -12.82 9.273 -0.781 1 98.75 296 ALA B N 1
ATOM 4581 C CA . ALA B 1 296 ? -14.211 9.305 -0.317 1 98.75 296 ALA B CA 1
ATOM 4582 C C . ALA B 1 296 ? -14.461 10.523 0.572 1 98.75 296 ALA B C 1
ATOM 4584 O O . ALA B 1 296 ? -15.469 11.211 0.417 1 98.75 296 ALA B O 1
ATOM 4585 N N . TYR B 1 297 ? -13.57 10.805 1.468 1 98.31 297 TYR B N 1
ATOM 4586 C CA . TYR B 1 297 ? -13.672 11.984 2.32 1 98.31 297 TYR B CA 1
ATOM 4587 C C . TYR B 1 297 ? -13.75 13.258 1.483 1 98.31 297 TYR B C 1
ATOM 4589 O O . TYR B 1 297 ? -14.625 14.102 1.698 1 98.31 297 TYR B O 1
ATOM 4597 N N . GLN B 1 298 ? -12.805 13.391 0.546 1 97.06 298 GLN B N 1
ATOM 4598 C CA . GLN B 1 298 ? -12.773 14.578 -0.3 1 97.06 298 GLN B CA 1
ATOM 4599 C C . GLN B 1 298 ? -14.07 14.727 -1.091 1 97.06 298 GLN B C 1
ATOM 4601 O O . GLN B 1 298 ? -14.578 15.844 -1.254 1 97.06 298 GLN B O 1
ATOM 4606 N N . TYR B 1 299 ? -14.547 13.609 -1.63 1 97.94 299 TYR B N 1
ATOM 4607 C CA . TYR B 1 299 ? -15.797 13.625 -2.377 1 97.94 299 TYR B CA 1
ATOM 4608 C C . TYR B 1 299 ? -16.938 14.164 -1.52 1 97.94 299 TYR B C 1
ATOM 4610 O O . TYR B 1 299 ? -17.734 14.984 -1.98 1 97.94 299 TYR B O 1
ATOM 4618 N N . ILE B 1 300 ? -16.984 13.734 -0.3 1 97.5 300 ILE B N 1
ATOM 4619 C CA . ILE B 1 300 ? -18.078 14.094 0.606 1 97.5 300 ILE B CA 1
ATOM 4620 C C . ILE B 1 300 ? -17.984 15.57 0.961 1 97.5 300 ILE B C 1
ATOM 4622 O O . ILE B 1 300 ? -18.984 16.297 0.93 1 97.5 300 ILE B O 1
ATOM 4626 N N . VAL B 1 301 ? -16.812 16.047 1.208 1 93.81 301 VAL B N 1
ATOM 4627 C CA . VAL B 1 301 ? -16.594 17.453 1.585 1 93.81 301 VAL B CA 1
ATOM 4628 C C . VAL B 1 301 ? -16.938 18.359 0.406 1 93.81 301 VAL B C 1
ATOM 4630 O O . VAL B 1 301 ? -17.453 19.453 0.595 1 93.81 301 VAL B O 1
ATOM 4633 N N . ASN B 1 302 ? -16.703 17.875 -0.755 1 93.56 302 ASN B N 1
ATOM 4634 C CA . ASN B 1 302 ? -16.875 18.703 -1.945 1 93.56 302 ASN B CA 1
ATOM 4635 C C . ASN B 1 302 ? -18.328 18.672 -2.438 1 93.56 302 ASN B C 1
ATOM 4637 O O . ASN B 1 302 ? -18.75 19.562 -3.182 1 93.56 302 ASN B O 1
ATOM 4641 N N . ASN B 1 303 ? -19.094 17.703 -1.998 1 94.62 303 ASN B N 1
ATOM 4642 C CA . ASN B 1 303 ? -20.391 17.531 -2.641 1 94.62 303 ASN B CA 1
ATOM 4643 C C . ASN B 1 303 ? -21.531 17.609 -1.629 1 94.62 303 ASN B C 1
ATOM 4645 O O . ASN B 1 303 ? -22.703 17.641 -2.01 1 94.62 303 ASN B O 1
ATOM 4649 N N . TYR B 1 304 ? -21.25 17.625 -0.404 1 91.69 304 TYR B N 1
ATOM 4650 C CA . TYR B 1 304 ? -22.281 17.641 0.634 1 91.69 304 TYR B CA 1
ATOM 4651 C C . TYR B 1 304 ? -21.969 18.719 1.676 1 91.69 304 TYR B C 1
ATOM 4653 O O . TYR B 1 304 ? -22.891 19.359 2.203 1 91.69 304 TYR B O 1
#

Organism: Streptococcus mutans serotype c (strain ATCC 700610 / UA159) (NCBI:txid210007)

Solvent-accessible surface area (backbone atoms only — not comparable to full-atom values): 30546 Å² total; per-residue (Å²): 118,33,48,30,37,30,39,22,37,19,56,16,22,39,28,19,50,43,46,28,21,62,67,69,44,49,36,37,40,33,24,72,67,74,69,15,51,74,33,57,72,33,59,75,39,58,82,50,82,52,41,64,68,42,34,19,48,59,47,24,48,38,36,50,58,52,34,54,83,56,60,45,40,80,40,78,44,55,68,62,36,47,46,85,67,80,82,34,31,40,45,27,35,91,86,51,74,43,50,17,49,24,40,36,42,18,53,20,55,44,72,50,75,90,82,40,55,40,52,75,79,22,50,68,22,33,33,43,75,45,54,89,80,48,37,70,82,42,58,68,26,39,33,35,32,37,30,38,36,52,69,26,51,54,43,42,60,57,39,46,74,35,25,60,30,29,31,35,33,21,67,44,86,67,66,73,29,53,65,70,59,47,52,52,45,73,68,32,90,41,47,45,76,41,58,30,16,44,79,56,33,47,37,56,64,97,70,34,37,44,31,35,33,35,27,29,74,84,77,64,50,70,46,81,42,79,26,53,29,39,36,56,37,71,46,74,41,37,52,41,76,30,42,56,87,64,68,50,52,50,97,79,36,27,30,54,51,57,98,55,21,38,38,90,51,86,56,35,29,45,22,36,52,18,28,61,76,89,78,81,45,69,42,38,10,26,16,36,8,42,44,32,22,54,44,51,51,52,50,46,71,74,72,108,117,32,49,31,37,30,38,23,37,20,56,16,21,38,29,19,50,43,47,27,21,61,66,69,46,48,36,36,42,33,23,69,69,75,70,16,51,74,33,56,71,33,59,76,40,58,82,50,82,52,41,64,68,43,37,19,50,58,46,23,48,38,35,49,58,53,34,55,84,55,60,46,40,79,42,82,44,54,69,62,36,49,44,84,66,79,80,34,31,39,44,27,35,91,88,48,74,45,50,17,49,25,40,36,43,17,53,21,54,44,72,50,75,87,83,39,56,39,52,75,79,23,50,68,22,33,32,44,74,44,54,89,78,47,36,70,83,41,56,66,26,39,33,36,32,36,29,40,35,52,66,25,52,54,42,41,59,56,39,46,74,36,26,60,31,29,33,36,34,20,66,44,88,66,67,72,28,53,66,70,58,48,53,52,45,73,68,34,91,42,48,46,76,40,59,31,16,44,80,55,33,46,38,56,64,97,71,34,36,45,32,37,33,36,28,28,72,85,79,64,50,73,48,80,42,79,29,54,30,40,35,56,37,71,46,75,41,36,52,42,76,32,40,55,87,66,68,50,50,51,98,80,35,28,30,55,52,57,99,56,21,39,38,89,50,87,55,36,30,45,22,36,54,20,28,59,74,89,76,81,47,70,40,40,12,26,15,34,8,42,44,33,23,53,43,51,50,52,50,46,70,74,72,106

Secondary structure (DSSP, 8-state):
-EEEEEE--SHHHHHHHHHHHHTT--EEEEESSSTTGGGGG-S-B--STT-SSB-HHHHHHHHHHHHHHTTPEEEE--EEEEEE-SS-EEEEESS-EEEEEEEEE---EEEPP---BTTTTTBTTTEES-HHHHGGGGTT-EEEEE--SHHHHHHHHHHTTT-SEEEEE-SSSS--S-HHHHHHHHH-TTEEEE-SEEEEEEEE-SSSEEEEEEEETTT--EEEEE-SEEEE-S-EEE--GGGGGGT---TTS-B---TT-B-SSTTEEE-GGGBS-S---HHHHHHHHHHHHHHHHHHHHHH-/-EEEEEE--SHHHHHHHHHHHHTT--EEEEESSSTTGGGGG-S-B--STT-SSB-HHHHHHHHHHHHHHTTPEEEES-EEEEEE-SS-EEEEESS-EEEEEEEEE---EEEPP---BTTTTTBTTTEES-HHHHGGGGTT-EEEEE--SHHHHHHHHHHTTT-SEEEEE-SSSS--S-HHHHHHHHH-TTEEEE-SEEEEEEEE-SSSEEEEEEEETTT--EEEEE-SEEEE-S-EEE--GGGGGGT---TTS-B---TT-B-SSTTEEE-GGGBS-S---HHHHHHHHHHHHHHHHHHHHHH-

pLDDT: mean 97.75, std 1.42, range [91.31, 99.0]